Protein 9J4P (pdb70)

B-factor: mean 42.23, std 17.29, range [16.0, 286.44]

Sequence (682 aa):
MNNQKVVAVLLQECKQVLDQLLLEAPDVSEEDKSEDQRCRALLPSELRTLIQEAKEMKWPFVPEKKDVIGAGLQQLLASLRASILARDCAAAAAIVFLVDRFLYGLDVSGKLLQVAKGLHKLQPATPIAPQVVIRQARISVNSGKLLKAEYILSSLISNGTWLYRNESDKVLVQSVCIQIRGQILQKLGMWYEAAELIWASIVGYLALPQPDKKGLSTSLGILADIFVSMSKNDYEKFKNNPQINLSLLKEFDHHLLSAAEACKLAAAFSAYTPLFVLTAVNIRGTCLLSYSSSNDCPPELKNLHLCEAKEAFEIGLLTKRDDEPVTGKQELHSFVKAAFGLTTVHRRLHGETGTVHAASQLCKEAMGKLYNFSTSSRSQDREALSQEVMSVIAQVKEHLQVQSFSNVDDRSYVPESFECRLDKLILQTSQEILEARTLQPDDLEKLLAGVRHDWLLQRLENTGVLKSNQLQQAHSALLLKYSKKSELWTAQETVVYLGDYLKNAFWVHYLHQEETLGRYVGKEYKERKGLRHHFTDVERQMTAQHYVTEFNKRLYEQKIPTQIFYVPSTILLILEDRTIKGCISVEPYILVKNEYKATEYGLAYGHFSYEFSNHRDVVVDLQGWVTGNGKGLIYLTDPQIHSVDQKDVTTNFGKRGIFYFFNNQHASCNEICHRLSLTRPS

Nearest PDB structures (foldseek):
  2w7u-assembly1_A  TM=5.064E-01  e=2.194E+00  Staphylococcus aureus
  4mvn-assembly1_A  TM=4.458E-01  e=2.066E+00  Staphylococcus aureus subsp. aureus NCTC 8325
  2as9-assembly1_A  TM=5.067E-01  e=5.740E+00  Staphylococcus aureus
  4yko-assembly2_B  TM=2.766E-01  e=5.405E+00  Homo sapiens
  2o62-assembly2_B  TM=2.552E-01  e=4.793E+00  Nostoc punctiforme PCC 73102

Radius of gyration: 27.15 Å; Cα contacts (8 Å, |Δi|>4): 1067; chains: 2; bounding box: 68×75×74 Å

Solvent-accessible surface area: 32303 Å² total; per-residue (Å²): 171,64,72,137,92,0,38,66,62,0,77,86,3,11,99,24,1,82,74,12,42,142,114,57,77,90,129,41,32,127,108,29,106,63,86,21,115,137,22,107,67,89,5,60,101,73,7,121,55,17,20,89,47,4,77,84,34,118,24,3,31,17,55,97,185,94,119,28,10,27,87,4,0,78,70,1,8,46,2,0,113,8,4,0,42,23,40,53,2,36,11,0,14,4,1,2,3,6,0,0,71,61,0,76,68,38,128,4,5,35,59,0,11,83,0,10,124,5,0,59,116,25,66,82,81,2,32,49,2,0,4,6,21,1,10,62,0,61,50,6,10,97,32,14,76,6,8,101,0,17,113,26,0,69,52,27,58,89,144,72,102,31,124,25,176,80,142,20,26,68,51,27,1,70,6,13,0,34,8,2,75,0,56,0,16,41,117,7,10,31,64,28,98,0,0,62,30,0,26,43,0,0,61,13,2,37,73,15,117,154,28,38,77,100,5,0,9,58,0,0,18,20,0,0,52,0,0,65,48,7,48,119,126,36,4,81,127,0,44,102,26,124,150,6,57,0,17,2,0,90,125,51,108,18,23,18,18,0,0,2,29,0,1,46,10,4,0,0,9,14,9,105,64,27,54,106,0,0,52,8,0,7,46,10,0,33,4,3,16,38,10,2,9,24,134,58,10,44,118,133,66,59,94,96,19,1,59,52,0,60,65,0,3,21,3,0,0,36,1,36,187,77,127,72,119,12,118,30,29,74,26,0,5,10,0,0,46,0,2,19,6,0,3,7,0,21,48,48,43,113,30,67,47,61,72,3,85,41,0,18,84,28,1,39,97,2,0,11,13,0,28,68,2,24,76,21,108,126,81,112,27,79,109,38,19,5,111,88,0,16,54,7,5,15,85,1,26,134,65,11,139,21,148,90,62,106,24,132,41,147,146,11,76,0,12,91,77,3,56,75,50,65,123,115,1,57,136,128,73,94,109,81,50,116,114,15,68,13,2,81,79,81,15,19,99,85,4,15,23,15,9,113,16,86,72,2,6,133,47,5,75,80,1,46,75,9,179,86,16,118,24,98,90,7,23,24,2,1,3,1,109,14,34,61,161,56,81,55,0,52,2,38,24,0,2,0,22,0,0,75,113,54,240,148,19,3,45,4,5,9,2,41,7,136,112,28,109,27,134,11,21,0,119,26,23,108,75,217,127,22,8,63,58,13,1,3,65,4,19,55,26,38,4,0,51,45,7,6,48,31,0,15,37,67,0,34,99,66,105,2,63,7,32,3,72,23,58,13,8,27,0,0,1,2,12,116,59,84,38,2,81,0,1,0,17,1,92,32,95,91,184,184,89,106,106,16,132,25,63,40,0,2,44,0,0,0,0,4,0,22,44,86,16,113,97,105,16,0,0,16,15,108,105,38,16,128,72,42,62,72,71,11,24,4,36,10,76,54,28,27,10,17,4,55,74,133,149,42,78,44,115,48,135,9,143,213,7,16,134,122,2,12,72,99,80,5,64,90,27,20,99,0,0,119,77,0,89,12,97,92,51,149

GO terms:
  GO:0032391 photoreceptor connecting cilium (C, IDA)
  GO:0002753 cytoplasmic pattern recognition receptor signaling pathway (P, IMP)
  GO:0045087 innate immune response (P, IMP)
  GO:0009617 response to bacterium (P, IEP)

Structure (mmCIF, N/CA/C/O backbone):
data_9J4P
#
_entry.id   9J4P
#
_cell.length_a   93.383
_cell.length_b   93.383
_cell.length_c   172.270
_cell.angle_alpha   90.000
_cell.angle_beta   90.000
_cell.angle_gamma   120.000
#
_symmetry.space_group_name_H-M   'P 32 2 1'
#
loop_
_entity.id
_entity.type
_entity.pdbx_description
1 polymer 'Alpha-protein kinase 1'
2 polymer 'Alpha-protein kinase 1'
3 non-polymer '[[(2R,3S,4R,5R)-5-(6-aminopurin-9-yl)-3,4-bis(oxidanyl)oxolan-2-yl]methoxy-oxidanyl-phosphoryl] [(2S,3S,4S,5S,6R)-6-[(1R)-1,2-bis(oxidanyl)ethyl]-3,4,5-tris(oxidanyl)oxan-2-yl] hydrogen phosphate'
4 non-polymer 'ZINC ION'
5 water water
#
loop_
_atom_site.group_PDB
_atom_site.id
_atom_site.type_symbol
_atom_site.label_atom_id
_atom_site.label_alt_id
_atom_site.label_comp_id
_atom_site.label_asym_id
_atom_site.label_entity_id
_atom_site.label_seq_id
_atom_site.pdbx_PDB_ins_code
_atom_site.Cartn_x
_atom_site.Cartn_y
_atom_site.Cartn_z
_atom_site.occupancy
_atom_site.B_iso_or_equiv
_atom_site.auth_seq_id
_atom_site.auth_comp_id
_atom_site.auth_asym_id
_atom_site.auth_atom_id
_atom_site.pdbx_PDB_model_num
ATOM 1 N N . MET A 1 1 ? 28.55282 54.55131 67.73277 1.000 64.00866 1 MET B N 1
ATOM 2 C CA . MET A 1 1 ? 27.31549 53.84484 67.97664 1.000 69.03718 1 MET B CA 1
ATOM 3 C C . MET A 1 1 ? 26.42407 53.81170 66.72053 1.000 66.20096 1 MET B C 1
ATOM 4 O O . MET A 1 1 ? 26.31611 52.77699 66.06147 1.000 68.14838 1 MET B O 1
ATOM 9 N N . ASN A 1 2 ? 25.80795 54.94850 66.37511 1.000 57.36594 2 ASN B N 1
ATOM 10 C CA . ASN A 1 2 ? 24.78306 55.00084 65.33944 1.000 50.30587 2 ASN B CA 1
ATOM 11 C C . ASN A 1 2 ? 25.32067 55.60334 64.04723 1.000 46.99629 2 ASN B C 1
ATOM 12 O O . ASN A 1 2 ? 26.10946 56.54868 64.06791 1.000 47.20411 2 ASN B O 1
ATOM 17 N N . ASN A 1 3 ? 24.85630 55.05057 62.92609 1.000 48.85505 3 ASN B N 1
ATOM 18 C CA . ASN A 1 3 ? 25.29919 55.47867 61.60089 1.000 43.46450 3 ASN B CA 1
ATOM 19 C C . ASN A 1 3 ? 25.07879 56.97419 61.40918 1.000 46.62649 3 ASN B C 1
ATOM 20 O O . ASN A 1 3 ? 26.00885 57.70175 61.04455 1.000 45.04887 3 ASN B O 1
ATOM 25 N N . GLN A 1 4 ? 23.85866 57.45643 61.68769 1.000 47.18134 4 GLN B N 1
ATOM 26 C CA . GLN A 1 4 ? 23.49751 58.83703 61.36892 1.000 43.07218 4 GLN B CA 1
ATOM 27 C C . GLN A 1 4 ? 24.26804 59.84591 62.22701 1.000 41.48497 4 GLN B C 1
ATOM 28 O O . GLN A 1 4 ? 24.64131 60.91592 61.72728 1.000 41.89783 4 GLN B O 1
ATOM 34 N N . LYS A 1 5 ? 24.53071 59.52475 63.50186 1.000 39.72520 5 LYS B N 1
ATOM 35 C CA . LYS A 1 5 ? 25.35606 60.39063 64.33898 1.000 37.60813 5 LYS B CA 1
ATOM 36 C C . LYS A 1 5 ? 26.76113 60.53895 63.76701 1.000 36.74696 5 LYS B C 1
ATOM 37 O O . LYS A 1 5 ? 27.27665 61.65590 63.62879 1.000 33.41244 5 LYS B O 1
ATOM 43 N N . VAL A 1 6 ? 27.41074 59.41406 63.46138 1.000 34.09690 6 VAL B N 1
ATOM 44 C CA . VAL A 1 6 ? 28.79690 59.46900 63.00457 1.000 33.62682 6 VAL B CA 1
ATOM 45 C C . VAL A 1 6 ? 28.89634 60.32622 61.75439 1.000 32.86838 6 VAL B C 1
ATOM 46 O O . VAL A 1 6 ? 29.79653 61.16535 61.62480 1.000 30.61656 6 VAL B O 1
ATOM 50 N N . VAL A 1 7 ? 27.94736 60.15598 60.83371 1.000 29.94488 7 VAL B N 1
ATOM 51 C CA . VAL A 1 7 ? 27.90539 60.99064 59.63604 1.000 33.23648 7 VAL B CA 1
ATOM 52 C C . VAL A 1 7 ? 27.84196 62.46858 60.00880 1.000 33.55053 7 VAL B C 1
ATOM 53 O O . VAL A 1 7 ? 28.63320 63.27925 59.51278 1.000 35.26540 7 VAL B O 1
ATOM 57 N N . ALA A 1 8 ? 26.89879 62.84831 60.87980 1.000 32.40343 8 ALA B N 1
ATOM 58 C CA . ALA A 1 8 ? 26.74869 64.26360 61.20282 1.000 32.04551 8 ALA B CA 1
ATOM 59 C C . ALA A 1 8 ? 28.03653 64.82563 61.79821 1.000 31.46179 8 ALA B C 1
ATOM 60 O O . ALA A 1 8 ? 28.46448 65.92784 61.43697 1.000 31.81581 8 ALA B O 1
ATOM 62 N N . VAL A 1 9 ? 28.71183 64.05677 62.65682 1.000 31.50581 9 VAL B N 1
ATOM 63 C CA . VAL A 1 9 ? 29.93475 64.57552 63.26033 1.000 32.09506 9 VAL B CA 1
ATOM 64 C C . VAL A 1 9 ? 31.08651 64.54328 62.25983 1.000 31.26977 9 VAL B C 1
ATOM 65 O O . VAL A 1 9 ? 31.92488 65.45062 62.24357 1.000 34.23328 9 VAL B O 1
ATOM 69 N N . LEU A 1 10 ? 31.13525 63.54510 61.37788 1.000 32.76800 10 LEU B N 1
ATOM 70 C CA . LEU A 1 10 ? 32.21035 63.56757 60.38723 1.000 29.41173 10 LEU B CA 1
ATOM 71 C C . LEU A 1 10 ? 32.02476 64.69622 59.37876 1.000 35.38272 10 LEU B C 1
ATOM 72 O O . LEU A 1 10 ? 33.01834 65.22008 58.86277 1.000 32.58132 10 LEU B O 1
ATOM 77 N N . LEU A 1 11 ? 30.77555 65.08736 59.08048 1.000 33.11056 11 LEU B N 1
ATOM 78 C CA . LEU A 1 11 ? 30.55661 66.15301 58.10438 1.000 33.40832 11 LEU B CA 1
ATOM 79 C C . LEU A 1 11 ? 31.01166 67.50029 58.63989 1.000 39.71045 11 LEU B C 1
ATOM 80 O O . LEU A 1 11 ? 31.48019 68.34147 57.86398 1.000 42.43781 11 LEU B O 1
ATOM 85 N N . GLN A 1 12 ? 30.85345 67.74182 59.94772 1.000 37.72268 12 GLN B N 1
ATOM 86 C CA . GLN A 1 12 ? 31.31343 69.00479 60.50840 1.000 41.01125 12 GLN B CA 1
ATOM 87 C C . GLN A 1 12 ? 32.82692 69.07366 60.52354 1.000 46.71324 12 GLN B C 1
ATOM 88 O O . GLN A 1 12 ? 33.40693 70.11656 60.19365 1.000 53.68345 12 GLN B O 1
ATOM 94 N N . GLU A 1 13 ? 33.46405 67.98177 60.95828 1.000 38.30897 13 GLU B N 1
ATOM 95 C CA . GLU A 1 13 ? 34.90714 67.81679 60.85833 1.000 38.65022 13 GLU B CA 1
ATOM 96 C C . GLU A 1 13 ? 35.42799 68.35991 59.54253 1.000 37.52085 13 GLU B C 1
ATOM 97 O O . GLU A 1 13 ? 36.34651 69.18559 59.51000 1.000 37.03856 13 GLU B O 1
ATOM 103 N N . CYS A 1 14 ? 34.80110 67.91938 58.45075 1.000 34.88499 14 CYS B N 1
ATOM 104 C CA . CYS A 1 14 ? 35.17602 68.38626 57.12722 1.000 39.51597 14 CYS B CA 1
ATOM 105 C C . CYS A 1 14 ? 34.90351 69.87326 56.97628 1.000 42.80119 14 CYS B C 1
ATOM 106 O O . CYS A 1 14 ? 35.79441 70.64174 56.59270 1.000 40.82875 14 CYS B O 1
ATOM 109 N N . LYS A 1 15 ? 33.68421 70.30089 57.29686 1.000 41.48188 15 LYS B N 1
ATOM 110 C CA . LYS A 1 15 ? 33.30471 71.67937 57.04441 1.000 43.51794 15 LYS B CA 1
ATOM 111 C C . LYS A 1 15 ? 34.14697 72.64673 57.85215 1.000 48.68354 15 LYS B C 1
ATOM 112 O O . LYS A 1 15 ? 34.29529 73.81322 57.47089 1.000 77.02051 15 LYS B O 1
ATOM 118 N N . GLN A 1 16 ? 34.68803 72.19114 58.97186 1.000 41.14322 16 GLN B N 1
ATOM 119 C CA . GLN A 1 16 ? 35.49672 73.08081 59.77607 1.000 46.76426 16 GLN B CA 1
ATOM 120 C C . GLN A 1 16 ? 36.95279 73.07347 59.30208 1.000 48.46778 16 GLN B C 1
ATOM 121 O O . GLN A 1 16 ? 37.60300 74.12499 59.27029 1.000 46.84232 16 GLN B O 1
ATOM 127 N N . VAL A 1 17 ? 37.47539 71.90749 58.91566 1.000 45.89534 17 VAL B N 1
ATOM 128 C CA . VAL A 1 17 ? 38.79450 71.84328 58.30017 1.000 44.41479 17 VAL B CA 1
ATOM 129 C C . VAL A 1 17 ? 38.79543 72.60187 56.96621 1.000 46.40610 17 VAL B C 1
ATOM 130 O O . VAL A 1 17 ? 39.83457 73.11062 56.53485 1.000 42.88952 17 VAL B O 1
ATOM 134 N N . LEU A 1 18 ? 37.63641 72.71503 56.31432 1.000 38.36885 18 LEU B N 1
ATOM 135 C CA . LEU A 1 18 ? 37.49713 73.59983 55.16295 1.000 41.53115 18 LEU B CA 1
ATOM 136 C C . LEU A 1 18 ? 37.62699 75.06455 55.55325 1.000 49.57411 18 LEU B C 1
ATOM 137 O O . LEU A 1 18 ? 38.14532 75.87101 54.77225 1.000 46.52483 18 LEU B O 1
ATOM 142 N N . ASP A 1 19 ? 37.09041 75.44047 56.71586 1.000 48.43977 19 ASP B N 1
ATOM 143 C CA . ASP A 1 19 ? 37.16354 76.83158 57.13951 1.000 50.72622 19 ASP B CA 1
ATOM 144 C C . ASP A 1 19 ? 38.57960 77.18794 57.55626 1.000 53.82722 19 ASP B C 1
ATOM 145 O O . ASP A 1 19 ? 39.06349 78.28664 57.25887 1.000 58.86185 19 ASP B O 1
ATOM 150 N N . GLN A 1 20 ? 39.26297 76.26163 58.23080 1.000 49.01410 20 GLN B N 1
ATOM 151 C CA . GLN A 1 20 ? 40.63157 76.51565 58.66043 1.000 52.06803 20 GLN B CA 1
ATOM 152 C C . GLN A 1 20 ? 41.56339 76.72808 57.47765 1.000 53.89729 20 GLN B C 1
ATOM 153 O O . GLN A 1 20 ? 42.57397 77.41899 57.61129 1.000 52.23787 20 GLN B O 1
ATOM 159 N N . LEU A 1 21 ? 41.24230 76.13061 56.32722 1.000 49.01188 21 LEU B N 1
ATOM 160 C CA . LEU A 1 21 ? 42.01440 76.31320 55.10327 1.000 48.82213 21 LEU B CA 1
ATOM 161 C C . LEU A 1 21 ? 41.91937 77.73736 54.57154 1.000 52.13061 21 LEU B C 1
ATOM 162 O O . LEU A 1 21 ? 42.83737 78.21223 53.89361 1.000 54.98790 21 LEU B O 1
ATOM 167 N N . LEU A 1 22 ? 40.81043 78.41708 54.83471 1.000 55.82249 22 LEU B N 1
ATOM 168 C CA . LEU A 1 22 ? 40.57522 79.75418 54.30562 1.000 57.09681 22 LEU B CA 1
ATOM 169 C C . LEU A 1 22 ? 40.86997 80.78427 55.37575 1.000 57.90597 22 LEU B C 1
ATOM 170 O O . LEU A 1 22 ? 41.85715 81.51719 55.28195 1.000 57.63740 22 LEU B O 1
ATOM 175 N N . LEU A 1 23 ? 39.99402 80.84054 56.38375 1.000 66.24736 23 LEU B N 1
ATOM 176 C CA . LEU A 1 23 ? 40.21457 81.66979 57.56416 1.000 68.36007 23 LEU B CA 1
ATOM 177 C C . LEU A 1 23 ? 41.69704 81.71278 57.92114 1.000 69.86888 23 LEU B C 1
ATOM 178 O O . LEU A 1 23 ? 42.29865 82.79151 57.99535 1.000 80.89812 23 LEU B O 1
ATOM 183 N N . GLU A 1 24 ? 42.31456 80.53398 58.03766 1.000 65.64352 24 GLU B N 1
ATOM 184 C CA . GLU A 1 24 ? 43.71099 80.36060 58.42304 1.000 67.43716 24 GLU B CA 1
ATOM 185 C C . GLU A 1 24 ? 44.15393 81.37814 59.45911 1.000 76.30012 24 GLU B C 1
ATOM 186 O O . GLU A 1 24 ? 43.40070 81.69009 60.38879 1.000 80.62765 24 GLU B O 1
ATOM 192 N N . ALA A 1 25 ? 45.34349 81.93404 59.27073 1.000 68.56595 25 ALA B N 1
ATOM 193 C CA . ALA A 1 25 ? 45.99550 82.65873 60.34854 1.000 74.48207 25 ALA B CA 1
ATOM 194 C C . ALA A 1 25 ? 45.88180 81.81771 61.61474 1.000 74.90427 25 ALA B C 1
ATOM 195 O O . ALA A 1 25 ? 45.12406 82.18379 62.52284 1.000 91.60688 25 ALA B O 1
ATOM 197 N N . PRO A 1 26 ? 46.58055 80.65328 61.68608 1.000 69.46544 26 PRO B N 1
ATOM 198 C CA . PRO A 1 26 ? 46.50311 79.78541 62.87270 1.000 70.43092 26 PRO B CA 1
ATOM 199 C C . PRO A 1 26 ? 46.47203 80.51699 64.20449 1.000 74.51289 26 PRO B C 1
ATOM 200 O O . PRO A 1 26 ? 47.41917 80.45388 64.99113 1.000 89.65597 26 PRO B O 1
ATOM 204 N N . ASP A 1 27 ? 45.38045 81.22744 64.45458 1.000 74.27845 27 ASP B N 1
ATOM 205 C CA . ASP A 1 27 ? 45.09494 81.79224 65.76761 1.000 79.64605 27 ASP B CA 1
ATOM 206 C C . ASP A 1 27 ? 44.22004 80.76094 66.46315 1.000 75.69104 27 ASP B C 1
ATOM 207 O O . ASP A 1 27 ? 42.98950 80.79971 66.38368 1.000 72.48454 27 ASP B O 1
ATOM 212 N N . VAL A 1 28 ? 44.87424 79.79757 67.10901 1.000 72.34264 28 VAL B N 1
ATOM 213 C CA . VAL A 1 28 ? 44.21247 78.81890 67.96167 1.000 70.40457 28 VAL B CA 1
ATOM 214 C C . VAL A 1 28 ? 43.63576 79.52665 69.18008 1.000 73.42177 28 VAL B C 1
ATOM 215 O O . VAL A 1 28 ? 43.13901 80.65471 69.08372 1.000 80.08915 28 VAL B O 1
ATOM 219 N N . SER A 1 29 ? 43.69519 78.87337 70.33314 1.000 77.36918 29 SER B N 1
ATOM 220 C CA . SER A 1 29 ? 43.29015 79.49362 71.58275 1.000 75.78875 29 SER B CA 1
ATOM 221 C C . SER A 1 29 ? 43.76825 78.58102 72.69353 1.000 76.15607 29 SER B C 1
ATOM 222 O O . SER A 1 29 ? 44.11112 77.41943 72.44681 1.000 74.85567 29 SER B O 1
ATOM 225 N N . GLU A 1 30 ? 43.83487 79.12126 73.91147 1.000 78.76400 30 GLU B N 1
ATOM 226 C CA . GLU A 1 30 ? 44.22739 78.25097 75.01197 1.000 80.77146 30 GLU B CA 1
ATOM 227 C C . GLU A 1 30 ? 43.14619 77.21065 75.27790 1.000 76.22261 30 GLU B C 1
ATOM 228 O O . GLU A 1 30 ? 43.46043 76.08214 75.68409 1.000 76.28297 30 GLU B O 1
ATOM 234 N N . GLU A 1 31 ? 41.87262 77.55689 75.01440 1.000 75.00032 31 GLU B N 1
ATOM 235 C CA . GLU A 1 31 ? 40.78998 76.58717 75.17625 1.000 79.03093 31 GLU B CA 1
ATOM 236 C C . GLU A 1 31 ? 40.86826 75.48674 74.12502 1.000 79.08649 31 GLU B C 1
ATOM 237 O O . GLU A 1 31 ? 40.43443 74.35619 74.37763 1.000 90.95732 31 GLU B O 1
ATOM 243 N N . ASP A 1 32 ? 41.41274 75.80047 72.94665 1.000 73.27721 32 ASP B N 1
ATOM 244 C CA . ASP A 1 32 ? 41.58799 74.79019 71.91126 1.000 72.57378 32 ASP B CA 1
ATOM 245 C C . ASP A 1 32 ? 42.67359 73.78750 72.29252 1.000 71.49570 32 ASP B C 1
ATOM 246 O O . ASP A 1 32 ? 42.45776 72.57051 72.23032 1.000 72.97213 32 ASP B O 1
ATOM 251 N N . LYS A 1 33 ? 43.85735 74.27596 72.67655 1.000 70.21498 33 LYS B N 1
ATOM 252 C CA . LYS A 1 33 ? 44.93217 73.35731 73.03482 1.000 68.10499 33 LYS B CA 1
ATOM 253 C C . LYS A 1 33 ? 44.62258 72.59866 74.32107 1.000 71.04316 33 LYS B C 1
ATOM 254 O O . LYS A 1 33 ? 45.14299 71.49289 74.52054 1.000 70.11648 33 LYS B O 1
ATOM 260 N N . SER A 1 34 ? 43.79623 73.17205 75.19993 1.000 71.38368 34 SER B N 1
ATOM 261 C CA . SER A 1 34 ? 43.33799 72.43401 76.37067 1.000 74.83661 34 SER B CA 1
ATOM 262 C C . SER A 1 34 ? 42.39047 71.32263 75.95296 1.000 78.32722 34 SER B C 1
ATOM 263 O O . SER A 1 34 ? 42.63195 70.14451 76.24196 1.000 72.63935 34 SER B O 1
ATOM 266 N N . GLU A 1 35 ? 41.32527 71.68179 75.22852 1.000 74.86549 35 GLU B N 1
ATOM 267 C CA . GLU A 1 35 ? 40.30970 70.70312 74.85345 1.000 73.94386 35 GLU B CA 1
ATOM 268 C C . GLU A 1 35 ? 40.87945 69.57417 74.00465 1.000 68.40976 35 GLU B C 1
ATOM 269 O O . GLU A 1 35 ? 40.33133 68.46374 74.01228 1.000 67.11624 35 GLU B O 1
ATOM 275 N N . ASP A 1 36 ? 41.96291 69.82489 73.26332 1.000 67.90362 36 ASP B N 1
ATOM 276 C CA . ASP A 1 36 ? 42.66324 68.71822 72.61936 1.000 65.73584 36 ASP B CA 1
ATOM 277 C C . ASP A 1 36 ? 43.27304 67.79870 73.66625 1.000 69.22002 36 ASP B C 1
ATOM 278 O O . ASP A 1 36 ? 43.00206 66.59329 73.68395 1.000 69.31263 36 ASP B O 1
ATOM 283 N N . GLN A 1 37 ? 44.10574 68.35967 74.55163 1.000 85.85751 37 GLN B N 1
ATOM 284 C CA . GLN A 1 37 ? 44.61653 67.59127 75.68564 1.000 74.48158 37 GLN B CA 1
ATOM 285 C C . GLN A 1 37 ? 43.47417 66.93408 76.46123 1.000 70.02215 37 GLN B C 1
ATOM 286 O O . GLN A 1 37 ? 43.56789 65.77399 76.87099 1.000 67.32381 37 GLN B O 1
ATOM 292 N N . ARG A 1 38 ? 42.37660 67.65961 76.64778 1.000 68.74851 38 ARG B N 1
ATOM 293 C CA . ARG A 1 38 ? 41.14827 67.14091 77.24777 1.000 70.39619 38 ARG B CA 1
ATOM 294 C C . ARG A 1 38 ? 40.75718 65.82682 76.57191 1.000 69.42273 38 ARG B C 1
ATOM 295 O O . ARG A 1 38 ? 40.76664 64.77129 77.21726 1.000 69.91290 38 ARG B O 1
ATOM 303 N N . CYS A 1 39 ? 40.46713 65.85729 75.26753 1.000 65.98022 39 CYS B N 1
ATOM 304 C CA . CYS A 1 39 ? 39.85842 64.69477 74.63319 1.000 61.40562 39 CYS B CA 1
ATOM 305 C C . CYS A 1 39 ? 40.86308 63.56452 74.39265 1.000 64.74625 39 CYS B C 1
ATOM 306 O O . CYS A 1 39 ? 40.47329 62.38973 74.33490 1.000 75.44063 39 CYS B O 1
ATOM 309 N N . ARG A 1 40 ? 42.15278 63.87870 74.23929 1.000 66.63520 40 ARG B N 1
ATOM 310 C CA . ARG A 1 40 ? 43.08579 62.79153 73.95652 1.000 66.51582 40 ARG B CA 1
ATOM 311 C C . ARG A 1 40 ? 43.37600 61.97299 75.20247 1.000 69.73614 40 ARG B C 1
ATOM 312 O O . ARG A 1 40 ? 43.65371 60.77265 75.09563 1.000 68.66172 40 ARG B O 1
ATOM 320 N N . ALA A 1 41 ? 43.30358 62.59200 76.38617 1.000 66.60773 41 ALA B N 1
ATOM 321 C CA . ALA A 1 41 ? 43.65098 61.86535 77.60300 1.000 65.76397 41 ALA B CA 1
ATOM 322 C C . ALA A 1 41 ? 42.50596 60.96529 78.06311 1.000 67.49082 41 ALA B C 1
ATOM 323 O O . ALA A 1 41 ? 42.75207 59.91159 78.66456 1.000 71.42422 41 ALA B O 1
ATOM 325 N N . LEU A 1 42 ? 41.25075 61.34820 77.77547 1.000 66.48802 42 LEU B N 1
ATOM 326 C CA . LEU A 1 42 ? 40.11351 60.44932 77.99135 1.000 62.60670 42 LEU B CA 1
ATOM 327 C C . LEU A 1 42 ? 40.25944 59.13175 77.23905 1.000 68.93926 42 LEU B C 1
ATOM 328 O O . LEU A 1 42 ? 39.63089 58.13644 77.62121 1.000 80.27443 42 LEU B O 1
ATOM 333 N N . LEU A 1 43 ? 41.04902 59.11256 76.16900 1.000 67.12035 43 LEU B N 1
ATOM 334 C CA . LEU A 1 43 ? 41.23923 57.89681 75.39318 1.000 68.74165 43 LEU B CA 1
ATOM 335 C C . LEU A 1 43 ? 41.88919 56.82468 76.25464 1.000 72.25316 43 LEU B C 1
ATOM 336 O O . LEU A 1 43 ? 42.93647 57.08177 76.87753 1.000 75.28143 43 LEU B O 1
ATOM 341 N N . PRO A 1 44 ? 41.30847 55.62819 76.33871 1.000 71.11224 44 PRO B N 1
ATOM 342 C CA . PRO A 1 44 ? 41.86298 54.58241 77.20294 1.000 77.31386 44 PRO B CA 1
ATOM 343 C C . PRO A 1 44 ? 43.30345 54.25784 76.83423 1.000 75.41768 44 PRO B C 1
ATOM 344 O O . PRO A 1 44 ? 43.60464 53.93709 75.68032 1.000 71.40833 44 PRO B O 1
ATOM 348 N N . SER A 1 45 ? 44.19677 54.36798 77.82938 1.000 86.34477 45 SER B N 1
ATOM 349 C CA . SER A 1 45 ? 45.60851 54.04021 77.65518 1.000 79.86249 45 SER B CA 1
ATOM 350 C C . SER A 1 45 ? 45.72670 52.66425 77.01500 1.000 77.81414 45 SER B C 1
ATOM 351 O O . SER A 1 45 ? 45.84484 51.64798 77.70829 1.000 79.12076 45 SER B O 1
ATOM 354 N N . GLU A 1 46 ? 45.70651 52.65677 75.68065 1.000 75.01124 46 GLU B N 1
ATOM 355 C CA . GLU A 1 46 ? 45.45983 51.49759 74.83243 1.000 71.37990 46 GLU B CA 1
ATOM 356 C C . GLU A 1 46 ? 45.20249 52.03209 73.42868 1.000 74.59965 46 GLU B C 1
ATOM 357 O O . GLU A 1 46 ? 45.96804 51.76264 72.49634 1.000 74.03797 46 GLU B O 1
ATOM 363 N N . LEU A 1 47 ? 44.12764 52.81676 73.28182 1.000 77.32361 47 LEU B N 1
ATOM 364 C CA . LEU A 1 47 ? 43.90791 53.57374 72.05353 1.000 67.88479 47 LEU B CA 1
ATOM 365 C C . LEU A 1 47 ? 44.99860 54.61391 71.85590 1.000 68.04306 47 LEU B C 1
ATOM 366 O O . LEU A 1 47 ? 45.32412 54.96450 70.71754 1.000 92.02828 47 LEU B O 1
ATOM 371 N N . ARG A 1 48 ? 45.57384 55.10603 72.95319 1.000 73.50316 48 ARG B N 1
ATOM 372 C CA . ARG A 1 48 ? 46.59954 56.13565 72.86585 1.000 74.50351 48 ARG B CA 1
ATOM 373 C C . ARG A 1 48 ? 47.89023 55.58734 72.26395 1.000 67.28596 48 ARG B C 1
ATOM 374 O O . ARG A 1 48 ? 48.53325 56.26123 71.44942 1.000 64.32730 48 ARG B O 1
ATOM 382 N N . THR A 1 49 ? 48.28377 54.36597 72.63942 1.000 66.12626 49 THR B N 1
ATOM 383 C CA . THR A 1 49 ? 49.44533 53.75218 72.00214 1.000 66.72552 49 THR B CA 1
ATOM 384 C C . THR A 1 49 ? 49.15876 53.45506 70.53891 1.000 61.51388 49 THR B C 1
ATOM 385 O O . THR A 1 49 ? 50.03592 53.60792 69.68064 1.000 61.24711 49 THR B O 1
ATOM 389 N N . LEU A 1 50 ? 47.93037 53.02331 70.23936 1.000 63.21869 50 LEU B N 1
ATOM 390 C CA . LEU A 1 50 ? 47.51612 52.82555 68.85348 1.000 56.42369 50 LEU B CA 1
ATOM 391 C C . LEU A 1 50 ? 47.66168 54.10367 68.03748 1.000 53.56345 50 LEU B C 1
ATOM 392 O O . LEU A 1 50 ? 48.20172 54.07752 66.92401 1.000 53.01321 50 LEU B O 1
ATOM 397 N N . ILE A 1 51 ? 47.19523 55.23616 68.57652 1.000 54.14288 51 ILE B N 1
ATOM 398 C CA . ILE A 1 51 ? 47.36684 56.51420 67.88272 1.000 53.37502 51 ILE B CA 1
ATOM 399 C C . ILE A 1 51 ? 48.84572 56.81524 67.67210 1.000 53.25031 51 ILE B C 1
ATOM 400 O O . ILE A 1 51 ? 49.24634 57.33531 66.62481 1.000 53.22243 51 ILE B O 1
ATOM 405 N N . GLN A 1 52 ? 49.68305 56.48258 68.65275 1.000 58.76756 52 GLN B N 1
ATOM 406 C CA . GLN A 1 52 ? 51.11334 56.73767 68.52092 1.000 56.57225 52 GLN B CA 1
ATOM 407 C C . GLN A 1 52 ? 51.73626 55.83456 67.46746 1.000 56.36987 52 GLN B C 1
ATOM 408 O O . GLN A 1 52 ? 52.52474 56.30113 66.63228 1.000 56.04731 52 GLN B O 1
ATOM 414 N N . GLU A 1 53 ? 51.40693 54.53882 67.50254 1.000 53.55731 53 GLU B N 1
ATOM 415 C CA . GLU A 1 53 ? 51.88899 53.62828 66.46890 1.000 53.90730 53 GLU B CA 1
ATOM 416 C C . GLU A 1 53 ? 51.47360 54.09491 65.07767 1.000 55.42970 53 GLU B C 1
ATOM 417 O O . GLU A 1 53 ? 52.26897 54.05285 64.12775 1.000 54.60972 53 GLU B O 1
ATOM 423 N N . ALA A 1 54 ? 50.22221 54.53728 64.93824 1.000 61.60779 54 ALA B N 1
ATOM 424 C CA . ALA A 1 54 ? 49.73953 54.99977 63.64368 1.000 50.26898 54 ALA B CA 1
ATOM 425 C C . ALA A 1 54 ? 50.38444 56.32279 63.26709 1.000 51.75862 54 ALA B C 1
ATOM 426 O O . ALA A 1 54 ? 50.74021 56.53558 62.09977 1.000 46.97114 54 ALA B O 1
ATOM 428 N N . LYS A 1 55 ? 50.53990 57.21921 64.24863 1.000 54.03746 55 LYS B N 1
ATOM 429 C CA . LYS A 1 55 ? 51.25196 58.48071 64.03578 1.000 58.83023 55 LYS B CA 1
ATOM 430 C C . LYS A 1 55 ? 52.62556 58.26328 63.40857 1.000 59.86846 55 LYS B C 1
ATOM 431 O O . LYS A 1 55 ? 53.02314 58.98830 62.48572 1.000 95.62602 55 LYS B O 1
ATOM 437 N N . GLU A 1 56 ? 53.36126 57.26538 63.89935 1.000 57.80437 56 GLU B N 1
ATOM 438 C CA . GLU A 1 56 ? 54.72299 56.99162 63.46933 1.000 57.55492 56 GLU B CA 1
ATOM 439 C C . GLU A 1 56 ? 54.79868 55.85798 62.45071 1.000 60.53665 56 GLU B C 1
ATOM 440 O O . GLU A 1 56 ? 55.87457 55.28203 62.25622 1.000 74.46771 56 GLU B O 1
ATOM 446 N N . MET A 1 57 ? 53.67387 55.50264 61.82363 1.000 55.89656 57 MET B N 1
ATOM 447 C CA . MET A 1 57 ? 53.68382 54.73613 60.57579 1.000 53.50182 57 MET B CA 1
ATOM 448 C C . MET A 1 57 ? 54.22023 53.31338 60.76323 1.000 52.15074 57 MET B C 1
ATOM 449 O O . MET A 1 57 ? 54.96389 52.80070 59.92955 1.000 51.10685 57 MET B O 1
ATOM 454 N N . LYS A 1 58 ? 53.79168 52.65337 61.84248 1.000 50.60299 58 LYS B N 1
ATOM 455 C CA . LYS A 1 58 ? 54.28203 51.31260 62.14962 1.000 51.03279 58 LYS B CA 1
ATOM 456 C C . LYS A 1 58 ? 53.80886 50.26849 61.13748 1.000 52.50563 58 LYS B C 1
ATOM 457 O O . LYS A 1 58 ? 54.47701 49.24292 60.95939 1.000 55.39833 58 LYS B O 1
ATOM 463 N N . TRP A 1 59 ? 52.68117 50.50359 60.46746 1.000 48.29732 59 TRP B N 1
ATOM 464 C CA . TRP A 1 59 ? 52.17765 49.58492 59.45327 1.000 43.65003 59 TRP B CA 1
ATOM 465 C C . TRP A 1 59 ? 51.35473 50.36531 58.43834 1.000 44.64174 59 TRP B C 1
ATOM 466 O O . TRP A 1 59 ? 50.88902 51.47545 58.71810 1.000 39.41149 59 TRP B O 1
ATOM 477 N N . PRO A 1 60 ? 51.16129 49.81197 57.23609 1.000 38.09116 60 PRO B N 1
ATOM 478 C CA . PRO A 1 60 ? 50.29849 50.49782 56.27075 1.000 35.16891 60 PRO B CA 1
ATOM 479 C C . PRO A 1 60 ? 48.82565 50.14648 56.44786 1.000 36.75216 60 PRO B C 1
ATOM 480 O O . PRO A 1 60 ? 47.97025 50.87833 55.92483 1.000 32.78414 60 PRO B O 1
ATOM 484 N N . PHE A 1 61 ? 48.51786 49.07316 57.19225 1.000 33.62869 61 PHE B N 1
ATOM 485 C CA . PHE A 1 61 ? 47.16929 48.67959 57.56220 1.000 33.73807 61 PHE B CA 1
ATOM 486 C C . PHE A 1 61 ? 47.13044 48.44600 59.07597 1.000 33.23744 61 PHE B C 1
ATOM 487 O O . PHE A 1 61 ? 48.07391 47.88623 59.65299 1.000 36.76627 61 PHE B O 1
ATOM 495 N N . VAL A 1 62 ? 46.05424 48.88889 59.72627 1.000 37.19320 62 VAL B N 1
ATOM 496 C CA . VAL A 1 62 ? 45.91911 48.65710 61.16252 1.000 39.00516 62 VAL B CA 1
ATOM 497 C C . VAL A 1 62 ? 45.84937 47.15533 61.38874 1.000 39.41186 62 VAL B C 1
ATOM 498 O O . VAL A 1 62 ? 45.10010 46.47149 60.68340 1.000 36.11582 62 VAL B O 1
ATOM 502 N N . PRO A 1 63 ? 46.61408 46.59584 62.32687 1.000 44.09387 63 PRO B N 1
ATOM 503 C CA . PRO A 1 63 ? 46.55110 45.14655 62.54204 1.000 45.28501 63 PRO B CA 1
ATOM 504 C C . PRO A 1 63 ? 45.18483 44.73935 63.06492 1.000 50.95835 63 PRO B C 1
ATOM 505 O O . PRO A 1 63 ? 44.45813 45.53581 63.66695 1.000 49.71194 63 PRO B O 1
ATOM 509 N N . GLU A 1 64 ? 44.81743 43.48896 62.80264 1.000 52.20653 64 GLU B N 1
ATOM 510 C CA . GLU A 1 64 ? 43.51809 43.05830 63.29414 1.000 58.74051 64 GLU B CA 1
ATOM 511 C C . GLU A 1 64 ? 43.61638 42.51558 64.72160 1.000 64.23117 64 GLU B C 1
ATOM 512 O O . GLU A 1 64 ? 42.88438 42.98032 65.60574 1.000 63.82884 64 GLU B O 1
ATOM 518 N N . LYS A 1 65 ? 44.55028 41.58161 64.95566 1.000 64.32619 65 LYS B N 1
ATOM 519 C CA . LYS A 1 65 ? 44.82222 40.92694 66.25565 1.000 63.12193 65 LYS B CA 1
ATOM 520 C C . LYS A 1 65 ? 43.63682 40.91380 67.23801 1.000 63.76012 65 LYS B C 1
ATOM 521 O O . LYS A 1 65 ? 43.76579 41.28804 68.41330 1.000 64.03725 65 LYS B O 1
ATOM 527 N N . LYS A 1 81 ? 37.74571 45.91898 65.35194 1.000 45.44250 81 LYS B N 1
ATOM 528 C CA . LYS A 1 81 ? 38.16699 45.73148 66.72511 1.000 45.42507 81 LYS B CA 1
ATOM 529 C C . LYS A 1 81 ? 37.05917 46.17258 67.66838 1.000 57.33885 81 LYS B C 1
ATOM 530 O O . LYS A 1 81 ? 36.26015 47.06389 67.34724 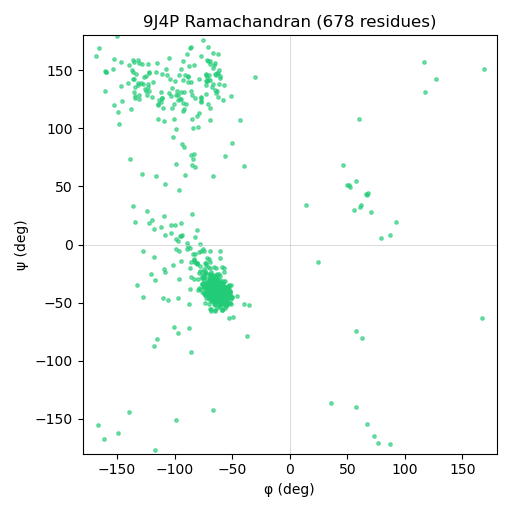1.000 62.46126 81 LYS B O 1
ATOM 536 N N . ASP A 1 82 ? 36.99015 45.51271 68.82911 1.000 60.90665 82 ASP B N 1
ATOM 537 C CA . ASP A 1 82 ? 36.10950 45.97734 69.89491 1.000 54.81700 82 ASP B CA 1
ATOM 538 C C . ASP A 1 82 ? 36.67234 47.22667 70.54666 1.000 53.16250 82 ASP B C 1
ATOM 539 O O . ASP A 1 82 ? 35.92425 48.00944 71.14420 1.000 53.82173 82 ASP B O 1
ATOM 544 N N . VAL A 1 83 ? 37.99004 47.41601 70.45503 1.000 52.80401 83 VAL B N 1
ATOM 545 C CA . VAL A 1 83 ? 38.60138 48.64137 70.95850 1.000 52.40938 83 VAL B CA 1
ATOM 546 C C . VAL A 1 83 ? 37.99792 49.85632 70.26296 1.000 53.18182 83 VAL B C 1
ATOM 547 O O . VAL A 1 83 ? 37.54984 50.81453 70.91265 1.000 52.66040 83 VAL B O 1
ATOM 551 N N . ILE A 1 84 ? 37.97594 49.83075 68.92564 1.000 48.34286 84 ILE B N 1
ATOM 552 C CA . ILE A 1 84 ? 37.45500 50.96092 68.16433 1.000 45.96096 84 ILE B CA 1
ATOM 553 C C . ILE A 1 84 ? 35.96447 51.12526 68.41091 1.000 46.09397 84 ILE B C 1
ATOM 554 O O . ILE A 1 84 ? 35.48140 52.23625 68.65479 1.000 47.86080 84 ILE B O 1
ATOM 559 N N . GLY A 1 85 ? 35.20670 50.02844 68.34450 1.000 47.23207 85 GLY B N 1
ATOM 560 C CA . GLY A 1 85 ? 33.76422 50.13410 68.50092 1.000 43.36232 85 GLY B CA 1
ATOM 561 C C . GLY A 1 85 ? 33.36249 50.77503 69.81567 1.000 49.52489 85 GLY B C 1
ATOM 562 O O . GLY A 1 85 ? 32.43485 51.59147 69.86716 1.000 46.68053 85 GLY B O 1
ATOM 563 N N . ALA A 1 86 ? 34.05898 50.42110 70.89510 1.000 51.20261 86 ALA B N 1
ATOM 564 C CA . ALA A 1 86 ? 33.76127 51.01313 72.19500 1.000 48.59747 86 ALA B CA 1
ATOM 565 C C . ALA A 1 86 ? 34.13355 52.48999 72.21186 1.000 47.85165 86 ALA B C 1
ATOM 566 O O . ALA A 1 86 ? 33.28943 53.35872 72.46511 1.000 50.72194 86 ALA B O 1
ATOM 568 N N . GLY A 1 87 ? 35.39406 52.79711 71.92612 1.000 47.88831 87 GLY B N 1
ATOM 569 C CA . GLY A 1 87 ? 35.84586 54.17204 71.99287 1.000 49.70635 87 GLY B CA 1
ATOM 570 C C . GLY A 1 87 ? 35.59842 54.99269 70.74089 1.000 48.34589 87 GLY B C 1
ATOM 571 O O . GLY A 1 87 ? 36.32939 55.95711 70.49630 1.000 48.26975 87 GLY B O 1
ATOM 572 N N . LEU A 1 88 ? 34.58269 54.64422 69.94157 1.000 46.78610 88 LEU B N 1
ATOM 573 C CA . LEU A 1 88 ? 34.32270 55.42139 68.73433 1.000 45.13468 88 LEU B CA 1
ATOM 574 C C . LEU A 1 88 ? 33.87723 56.83589 69.06986 1.000 47.69476 88 LEU B C 1
ATOM 575 O O . LEU A 1 88 ? 34.36231 57.79501 68.46138 1.000 43.73530 88 LEU B O 1
ATOM 580 N N . GLN A 1 89 ? 32.95785 56.99014 70.02918 1.000 52.32623 89 GLN B N 1
ATOM 581 C CA . GLN A 1 89 ? 32.50557 58.33096 70.38123 1.000 48.99924 89 GLN B CA 1
ATOM 582 C C . GLN A 1 89 ? 33.66164 59.18672 70.87743 1.000 46.89808 89 GLN B C 1
ATOM 583 O O . GLN A 1 89 ? 33.80067 60.34918 70.47518 1.000 44.03397 89 GLN B O 1
ATOM 589 N N . GLN A 1 90 ? 34.50904 58.61782 71.74043 1.000 50.13504 90 GLN B N 1
ATOM 590 C CA . GLN A 1 90 ? 35.67246 59.33837 72.24335 1.000 48.37454 90 GLN B CA 1
ATOM 591 C C . GLN A 1 90 ? 36.64167 59.65097 71.10984 1.000 43.64153 90 GLN B C 1
ATOM 592 O O . GLN A 1 90 ? 37.10219 60.79104 70.96741 1.000 45.31189 90 GLN B O 1
ATOM 598 N N . LEU A 1 91 ? 36.95794 58.64492 70.29118 1.000 41.40272 91 LEU B N 1
ATOM 599 C CA . LEU A 1 91 ? 37.79899 58.86104 69.11917 1.000 39.26483 91 LEU B CA 1
ATOM 600 C C . LEU A 1 91 ? 37.30789 60.03151 68.27766 1.000 37.30159 91 LEU B C 1
ATOM 601 O O . LEU A 1 91 ? 38.10182 60.88464 67.86178 1.000 39.39677 91 LEU B O 1
ATOM 606 N N . LEU A 1 92 ? 35.99812 60.09895 68.03644 1.000 40.16320 92 LEU B N 1
ATOM 607 C CA . LEU A 1 92 ? 35.43458 61.16222 67.20726 1.000 40.30838 92 LEU B CA 1
ATOM 608 C C . LEU A 1 92 ? 35.52863 62.52457 67.87447 1.000 36.53020 92 LEU B C 1
ATOM 609 O O . LEU A 1 92 ? 35.66183 63.53508 67.17801 1.000 37.39153 92 LEU B O 1
ATOM 614 N N . ALA A 1 93 ? 35.43492 62.58614 69.20376 1.000 38.63079 93 ALA B N 1
ATOM 615 C CA . ALA A 1 93 ? 35.59163 63.87229 69.87439 1.000 42.53894 93 ALA B CA 1
ATOM 616 C C . ALA A 1 93 ? 37.04554 64.32715 69.82554 1.000 40.73084 93 ALA B C 1
ATOM 617 O O . ALA A 1 93 ? 37.33975 65.50089 69.55364 1.000 43.04835 93 ALA B O 1
ATOM 619 N N . SER A 1 94 ? 37.96780 63.39876 70.08261 1.000 40.02567 94 SER B N 1
ATOM 620 C CA . SER A 1 94 ? 39.38302 63.72199 70.03665 1.000 40.11462 94 SER B CA 1
ATOM 621 C C . SER A 1 94 ? 39.81216 64.09629 68.62361 1.000 41.75231 94 SER B C 1
ATOM 622 O O . SER A 1 94 ? 40.63755 64.99907 68.43437 1.000 42.97656 94 SER B O 1
ATOM 625 N N . LEU A 1 95 ? 39.26063 63.41270 67.61983 1.000 39.81134 95 LEU B N 1
ATOM 626 C CA . LEU A 1 95 ? 39.48506 63.80324 66.23232 1.000 37.78454 95 LEU B CA 1
ATOM 627 C C . LEU A 1 95 ? 39.03630 65.23266 65.97442 1.000 37.69579 95 LEU B C 1
ATOM 628 O O . LEU A 1 95 ? 39.73699 65.99494 65.30297 1.000 39.68695 95 LEU B O 1
ATOM 633 N N . ARG A 1 96 ? 37.86201 65.60871 66.48108 1.000 41.08330 96 ARG B N 1
ATOM 634 C CA . ARG A 1 96 ? 37.36227 66.95764 66.25038 1.000 40.97320 96 ARG B CA 1
ATOM 635 C C . ARG A 1 96 ? 38.22006 67.99088 66.96502 1.000 42.51812 96 ARG B C 1
ATOM 636 O O . ARG A 1 96 ? 38.45570 69.08491 66.43629 1.000 42.29469 96 ARG B O 1
ATOM 644 N N . ALA A 1 97 ? 38.69110 67.66058 68.17091 1.000 39.16177 97 ALA B N 1
ATOM 645 C CA . ALA A 1 97 ? 39.49162 68.60587 68.93872 1.000 43.04527 97 ALA B CA 1
ATOM 646 C C . ALA A 1 97 ? 40.91263 68.68377 68.39269 1.000 48.10657 97 ALA B C 1
ATOM 647 O O . ALA A 1 97 ? 41.48453 69.77573 68.29640 1.000 48.51036 97 ALA B O 1
ATOM 649 N N . SER A 1 98 ? 41.49569 67.53673 68.01337 1.000 49.04011 98 SER B N 1
ATOM 650 C CA . SER A 1 98 ? 42.81008 67.55116 67.37063 1.000 49.25374 98 SER B CA 1
ATOM 651 C C . SER A 1 98 ? 42.80577 68.42443 66.12577 1.000 50.88958 98 SER B C 1
ATOM 652 O O . SER A 1 98 ? 43.81864 69.05554 65.80281 1.000 60.97777 98 SER B O 1
ATOM 655 N N . ILE A 1 99 ? 41.67122 68.49868 65.43308 1.000 46.65870 99 ILE B N 1
ATOM 656 C CA . ILE A 1 99 ? 41.58609 69.32155 64.23451 1.000 48.65918 99 ILE B CA 1
ATOM 657 C C . ILE A 1 99 ? 41.51776 70.79728 64.60045 1.000 49.07170 99 ILE B C 1
ATOM 658 O O . ILE A 1 99 ? 42.17256 71.63375 63.96786 1.000 48.52715 99 ILE B O 1
ATOM 663 N N . LEU A 1 100 ? 40.73051 71.14628 65.61912 1.000 65.12296 100 LEU B N 1
ATOM 664 C CA . LEU A 1 100 ? 40.64964 72.54541 66.02433 1.000 52.61007 100 LEU B CA 1
ATOM 665 C C . LEU A 1 100 ? 41.98882 73.05704 66.52719 1.000 53.93168 100 LEU B C 1
ATOM 666 O O . LEU A 1 100 ? 42.30668 74.24056 66.35516 1.000 55.20008 100 LEU B O 1
ATOM 671 N N . ALA A 1 101 ? 42.78892 72.18250 67.13305 1.000 52.99983 101 ALA B N 1
ATOM 672 C CA . ALA A 1 101 ? 44.13180 72.54314 67.56027 1.000 52.74973 101 ALA B CA 1
ATOM 673 C C . ALA A 1 101 ? 45.14282 72.47319 66.42757 1.000 52.52523 101 ALA B C 1
ATOM 674 O O . ALA A 1 101 ? 46.33701 72.64272 66.68193 1.000 66.92184 101 ALA B O 1
ATOM 676 N N . ARG A 1 102 ? 44.69898 72.22785 65.19404 1.000 51.68272 102 ARG B N 1
ATOM 677 C CA . ARG A 1 102 ? 45.58063 72.14333 64.02485 1.000 53.01164 102 ARG B CA 1
ATOM 678 C C . ARG A 1 102 ? 46.68558 71.09948 64.20408 1.000 56.06339 102 ARG B C 1
ATOM 679 O O . ARG A 1 102 ? 47.77347 71.22068 63.63317 1.000 70.46466 102 ARG B O 1
ATOM 687 N N . ASP A 1 103 ? 46.40254 70.05908 64.98676 1.000 53.05237 103 ASP B N 1
ATOM 688 C CA . ASP A 1 103 ? 47.25987 68.88196 65.10844 1.000 48.38287 103 ASP B CA 1
ATOM 689 C C . ASP A 1 103 ? 46.77620 67.87222 64.07114 1.000 51.80870 103 ASP B C 1
ATOM 690 O O . ASP A 1 103 ? 45.99460 66.96497 64.37036 1.000 50.26061 103 ASP B O 1
ATOM 695 N N . CYS A 1 104 ? 47.24551 68.02281 62.83006 1.000 49.07518 104 CYS B N 1
ATOM 696 C CA . CYS A 1 104 ? 46.73985 67.20489 61.73906 1.000 43.73879 104 CYS B CA 1
ATOM 697 C C . CYS A 1 104 ? 47.32304 65.80252 61.71950 1.000 45.77130 104 CYS B C 1
ATOM 698 O O . CYS A 1 104 ? 46.71495 64.90819 61.12472 1.000 54.68099 104 CYS B O 1
ATOM 701 N N . ALA A 1 105 ? 48.49594 65.59126 62.31438 1.000 49.14184 105 ALA B N 1
ATOM 702 C CA . ALA A 1 105 ? 49.06575 64.25149 62.34367 1.000 56.03585 105 ALA B CA 1
ATOM 703 C C . ALA A 1 105 ? 48.25073 63.33792 63.24155 1.000 47.84264 105 ALA B C 1
ATOM 704 O O . ALA A 1 105 ? 48.00171 62.17905 62.89177 1.000 51.54230 105 ALA B O 1
ATOM 706 N N . ALA A 1 106 ? 47.83434 63.84507 64.40729 1.000 47.27238 106 ALA B N 1
ATOM 707 C CA . ALA A 1 106 ? 46.98783 63.06361 65.29967 1.000 50.39548 106 ALA B CA 1
ATOM 708 C C . ALA A 1 106 ? 45.60555 62.83579 64.70420 1.000 43.88654 106 ALA B C 1
ATOM 709 O O . ALA A 1 106 ? 45.02965 61.76174 64.89328 1.000 42.44168 106 ALA B O 1
ATOM 711 N N . ALA A 1 107 ? 45.06422 63.82788 63.99427 1.000 44.04376 107 ALA B N 1
ATOM 712 C CA . ALA A 1 107 ? 43.77296 63.65605 63.34753 1.000 43.50476 107 ALA B CA 1
ATOM 713 C C . ALA A 1 107 ? 43.84573 62.56643 62.29140 1.000 38.80198 107 ALA B C 1
ATOM 714 O O . ALA A 1 107 ? 42.98395 61.68179 62.23782 1.000 39.66689 107 ALA B O 1
ATOM 716 N N . ALA A 1 108 ? 44.88044 62.61591 61.44322 1.000 40.51349 108 ALA B N 1
ATOM 717 C CA . ALA A 1 108 ? 45.05913 61.61353 60.39775 1.000 38.41066 108 ALA B CA 1
ATOM 718 C C . ALA A 1 108 ? 45.38303 60.24570 60.98063 1.000 34.65042 108 ALA B C 1
ATOM 719 O O . ALA A 1 108 ? 45.09516 59.21916 60.35393 1.000 29.61487 108 ALA B O 1
ATOM 721 N N . ALA A 1 109 ? 45.99856 60.20280 62.16253 1.000 33.07699 109 ALA B N 1
ATOM 722 C CA . ALA A 1 109 ? 46.18309 58.91327 62.80956 1.000 33.80770 109 ALA B CA 1
ATOM 723 C C . ALA A 1 109 ? 44.85350 58.35024 63.28199 1.000 35.78306 109 ALA B C 1
ATOM 724 O O . ALA A 1 109 ? 44.62230 57.14099 63.18798 1.000 35.80912 109 ALA B O 1
ATOM 726 N N . ILE A 1 110 ? 43.97351 59.21036 63.79310 1.000 31.78961 110 ILE B N 1
ATOM 727 C CA . ILE A 1 110 ? 42.67855 58.74751 64.25337 1.000 34.12899 110 ILE B CA 1
ATOM 728 C C . ILE A 1 110 ? 41.84476 58.28266 63.07347 1.000 33.09615 110 ILE B C 1
ATOM 729 O O . ILE A 1 110 ? 41.13166 57.27866 63.16259 1.000 36.04943 110 ILE B O 1
ATOM 734 N N . VAL A 1 111 ? 41.93208 58.99751 61.94791 1.000 31.18777 111 VAL B N 1
ATOM 735 C CA . VAL A 1 111 ? 41.21396 58.60032 60.73921 1.000 29.45946 111 VAL B CA 1
ATOM 736 C C . VAL A 1 111 ? 41.66811 57.22358 60.29229 1.000 33.96220 111 VAL B C 1
ATOM 737 O O . VAL A 1 111 ? 40.85215 56.33978 59.99459 1.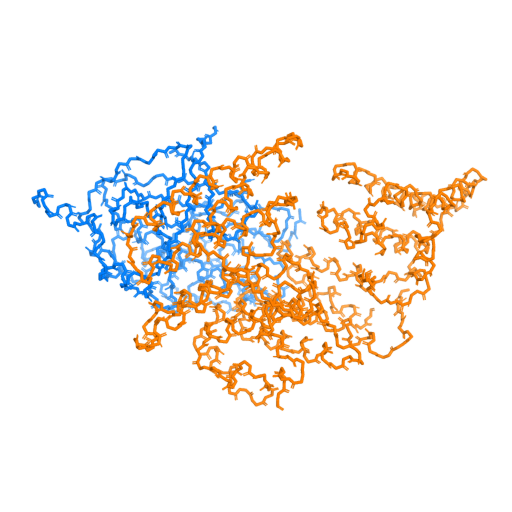000 38.44481 111 VAL B O 1
ATOM 741 N N . PHE A 1 112 ? 42.98991 57.03152 60.23645 1.000 29.66236 112 PHE B N 1
ATOM 742 C CA . PHE A 1 112 ? 43.56987 55.72179 59.96724 1.000 30.68226 112 PHE B CA 1
ATOM 743 C C . PHE A 1 112 ? 42.96176 54.65805 60.87881 1.000 31.01529 112 PHE B C 1
ATOM 744 O O . PHE A 1 112 ? 42.56028 53.58582 60.41217 1.000 31.58147 112 PHE B O 1
ATOM 752 N N . LEU A 1 113 ? 42.82942 54.95425 62.17377 1.000 29.25206 113 LEU B N 1
ATOM 753 C CA . LEU A 1 113 ? 42.42653 53.90903 63.11276 1.000 30.62575 113 LEU B CA 1
ATOM 754 C C . LEU A 1 113 ? 40.94301 53.56993 63.02896 1.000 33.25111 113 LEU B C 1
ATOM 755 O O . LEU A 1 113 ? 40.56211 52.41508 63.26366 1.000 31.95991 113 LEU B O 1
ATOM 760 N N . VAL A 1 114 ? 40.08070 54.54460 62.73095 1.000 28.58756 114 VAL B N 1
ATOM 761 C CA . VAL A 1 114 ? 38.65836 54.23704 62.64713 1.000 29.55931 114 VAL B CA 1
ATOM 762 C C . VAL A 1 114 ? 38.24636 53.80966 61.24683 1.000 29.06063 114 VAL B C 1
ATOM 763 O O . VAL A 1 114 ? 37.08589 53.43514 61.03393 1.000 28.53150 114 VAL B O 1
ATOM 767 N N . ASP A 1 115 ? 39.16768 53.83834 60.28912 1.000 30.24238 115 ASP B N 1
ATOM 768 C CA . ASP A 1 115 ? 38.81312 53.64159 58.88669 1.000 30.05175 115 ASP B CA 1
ATOM 769 C C . ASP A 1 115 ? 38.11438 52.30380 58.64070 1.000 29.74614 115 ASP B C 1
ATOM 770 O O . ASP A 1 115 ? 37.01198 52.26389 58.07478 1.000 32.15269 115 ASP B O 1
ATOM 775 N N . ARG A 1 116 ? 38.74985 51.19616 59.03248 1.000 28.08373 116 ARG B N 1
ATOM 776 C CA . ARG A 1 116 ? 38.17571 49.87750 58.77068 1.000 29.87862 116 ARG B CA 1
ATOM 777 C C . ARG A 1 116 ? 36.82608 49.68787 59.46562 1.000 28.67149 116 ARG B C 1
ATOM 778 O O . ARG A 1 116 ? 35.89064 49.13802 58.86490 1.000 29.02860 116 ARG B O 1
ATOM 786 N N . PHE A 1 117 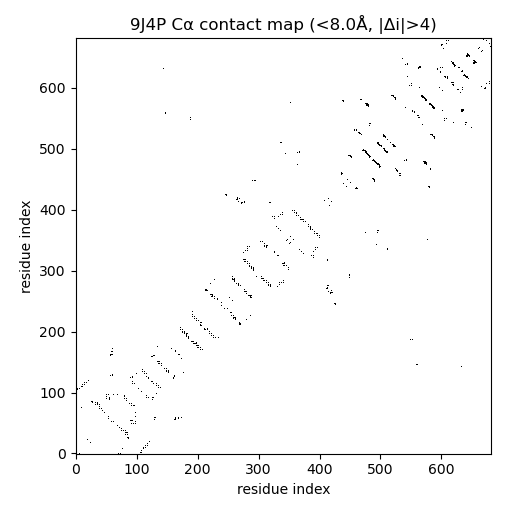? 36.69140 50.14843 60.71224 1.000 29.65328 117 PHE B N 1
ATOM 787 C CA . PHE A 1 117 ? 35.41582 50.02112 61.41576 1.000 29.53015 117 PHE B CA 1
ATOM 788 C C . PHE A 1 117 ? 34.32776 50.86216 60.76394 1.000 30.97546 117 PHE B C 1
ATOM 789 O O . PHE A 1 117 ? 33.14790 50.48629 60.78434 1.000 32.37119 117 PHE B O 1
ATOM 797 N N . LEU A 1 118 ? 34.69279 52.02311 60.22162 1.000 28.57371 118 LEU B N 1
ATOM 798 C CA . LEU A 1 118 ? 33.70359 52.90781 59.62366 1.000 28.07798 118 LEU B CA 1
ATOM 799 C C . LEU A 1 118 ? 33.33293 52.47976 58.21014 1.000 30.87510 118 LEU B C 1
ATOM 800 O O . LEU A 1 118 ? 32.30473 52.92701 57.69316 1.000 30.32796 118 LEU B O 1
ATOM 805 N N . TYR A 1 119 ? 34.14237 51.63205 57.57545 1.000 27.39462 119 TYR B N 1
ATOM 806 C CA . TYR A 1 119 ? 33.71246 50.98900 56.33901 1.000 27.91460 119 TYR B CA 1
ATOM 807 C C . TYR A 1 119 ? 32.55458 50.04397 56.62096 1.000 32.66649 119 TYR B C 1
ATOM 808 O O . TYR A 1 119 ? 31.61155 49.92134 55.82097 1.000 26.42965 119 TYR B O 1
ATOM 817 N N . GLY A 1 120 ? 32.60674 49.37976 57.77442 1.000 32.86436 120 GLY B N 1
ATOM 818 C CA . GLY A 1 120 ? 31.48934 48.56932 58.20225 1.000 34.33740 120 GLY B CA 1
ATOM 819 C C . GLY A 1 120 ? 30.25361 49.35201 58.58370 1.000 35.81198 120 GLY B C 1
ATOM 820 O O . GLY A 1 120 ? 29.17692 48.75606 58.70290 1.000 41.54256 120 GLY B O 1
ATOM 821 N N . LEU A 1 121 ? 30.37274 50.66042 58.79692 1.000 37.02276 121 LEU B N 1
ATOM 822 C CA . LEU A 1 121 ? 29.21967 51.49281 59.11811 1.000 30.96103 121 LEU B CA 1
ATOM 823 C C . LEU A 1 121 ? 28.66698 52.19723 57.89245 1.000 33.66884 121 LEU B C 1
ATOM 824 O O . LEU A 1 121 ? 27.73137 52.98767 58.01092 1.000 38.55189 121 LEU B O 1
ATOM 829 N N . ASP A 1 122 ? 29.22968 51.93250 56.72053 1.000 34.95310 122 ASP B N 1
ATOM 830 C CA . ASP A 1 122 ? 28.86091 52.63658 55.49381 1.000 41.53107 122 ASP B CA 1
ATOM 831 C C . ASP A 1 122 ? 28.93652 54.16154 55.65039 1.000 35.39758 122 ASP B C 1
ATOM 832 O O . ASP A 1 122 ? 28.02091 54.89629 55.27898 1.000 42.00231 122 ASP B O 1
ATOM 837 N N . VAL A 1 123 ? 30.06810 54.64623 56.17154 1.000 32.82849 123 VAL B N 1
ATOM 838 C CA . VAL A 1 123 ? 30.31537 56.08625 56.28168 1.000 32.00444 123 VAL B CA 1
ATOM 839 C C . VAL A 1 123 ? 31.73062 56.40821 55.81030 1.000 33.45062 123 VAL B C 1
ATOM 840 O O . VAL A 1 123 ? 32.28461 57.46006 56.14577 1.000 34.38884 123 VAL B O 1
ATOM 844 N N . SER A 1 124 ? 32.34086 55.50457 55.04464 1.000 30.49816 124 SER B N 1
ATOM 845 C CA . SER A 1 124 ? 33.67666 55.77689 54.53949 1.000 30.54903 124 SER B CA 1
ATOM 846 C C . SER A 1 124 ? 33.70893 57.05142 53.71758 1.000 31.08991 124 SER B C 1
ATOM 847 O O . SER A 1 124 ? 34.72008 57.76708 53.71791 1.000 31.34361 124 SER B O 1
ATOM 850 N N . GLY A 1 125 ? 32.61716 57.34891 53.00993 1.000 29.73394 125 GLY B N 1
ATOM 851 C CA . GLY A 1 125 ? 32.57526 58.56390 52.21899 1.000 27.37469 125 GLY B CA 1
ATOM 852 C C . GLY A 1 125 ? 32.86179 59.79112 53.05773 1.000 28.11963 125 GLY B C 1
ATOM 853 O O . GLY A 1 125 ? 33.75472 60.57769 52.74237 1.000 29.57928 125 GLY B O 1
ATOM 854 N N . LYS A 1 126 ? 32.12727 59.95404 54.15420 1.000 28.87598 126 LYS B N 1
ATOM 855 C CA . LYS A 1 126 ? 32.35051 61.09892 55.01992 1.000 26.40549 126 LYS B CA 1
ATOM 856 C C . LYS A 1 126 ? 33.73135 61.05622 55.66491 1.000 29.91294 126 LYS B C 1
ATOM 857 O O . LYS A 1 126 ? 34.36501 62.10180 55.85534 1.000 29.76798 126 LYS B O 1
ATOM 863 N N . LEU A 1 127 ? 34.21421 59.86965 56.02240 1.000 26.10691 127 LEU B N 1
ATOM 864 C CA . LEU A 1 127 ? 35.53704 59.78347 56.62984 1.000 30.02001 127 LEU B CA 1
ATOM 865 C C . LEU A 1 127 ? 36.61169 60.23462 55.64400 1.000 27.01875 127 LEU B C 1
ATOM 866 O O . LEU A 1 127 ? 37.49113 61.03992 55.97330 1.000 27.01743 127 LEU B O 1
ATOM 871 N N . LEU A 1 128 ? 36.52980 59.74498 54.41074 1.000 28.74794 128 LEU B N 1
ATOM 872 C CA . LEU A 1 128 ? 37.49370 60.13721 53.39617 1.000 26.10281 128 LEU B CA 1
ATOM 873 C C . LEU A 1 128 ? 37.42905 61.62519 53.06666 1.000 30.98663 128 LEU B C 1
ATOM 874 O O . LEU A 1 128 ? 38.43715 62.19464 52.64084 1.000 32.42275 128 LEU B O 1
ATOM 879 N N . GLN A 1 129 ? 36.26479 62.27122 53.22527 1.000 30.93965 129 GLN B N 1
ATOM 880 C CA . GLN A 1 129 ? 36.21592 63.72535 53.07529 1.000 29.64285 129 GLN B CA 1
ATOM 881 C C . GLN A 1 129 ? 37.02359 64.41102 54.17279 1.000 33.84528 129 GLN B C 1
ATOM 882 O O . GLN A 1 129 ? 37.60312 65.48222 53.95808 1.000 34.56846 129 GLN B O 1
ATOM 888 N N . VAL A 1 130 ? 37.04845 63.82201 55.36990 1.000 32.49801 130 VAL B N 1
ATOM 889 C CA . VAL A 1 130 ? 37.91754 64.34201 56.41790 1.000 28.64464 130 VAL B CA 1
ATOM 890 C C . VAL A 1 130 ? 39.37394 64.12221 56.03226 1.000 33.87182 130 VAL B C 1
ATOM 891 O O . VAL A 1 130 ? 40.21691 65.01599 56.18076 1.000 32.58041 130 VAL B O 1
ATOM 895 N N . ALA A 1 131 ? 39.69661 62.93938 55.50565 1.000 28.79037 131 ALA B N 1
ATOM 896 C CA . ALA A 1 131 ? 41.08005 62.66690 55.12090 1.000 33.18766 131 ALA B CA 1
ATOM 897 C C . ALA A 1 131 ? 41.55849 63.61253 54.01909 1.000 34.12868 131 ALA B C 1
ATOM 898 O O . ALA A 1 131 ? 42.68027 64.13251 54.07280 1.000 41.43175 131 ALA B O 1
ATOM 900 N N . LYS A 1 132 ? 40.71412 63.86122 53.02045 1.000 33.85935 132 LYS B N 1
ATOM 901 C CA . LYS A 1 132 ? 41.02347 64.86126 52.00619 1.000 34.13390 132 LYS B CA 1
ATOM 902 C C . LYS A 1 132 ? 41.18751 66.24881 52.61993 1.000 38.98388 132 LYS B C 1
ATOM 903 O O . LYS A 1 132 ? 42.07067 67.00997 52.21102 1.000 40.86915 132 LYS B O 1
ATOM 909 N N . GLY A 1 133 ? 40.36910 66.59273 53.61103 1.000 37.36378 133 GLY B N 1
ATOM 910 C CA . GLY A 1 133 ? 40.48008 67.91061 54.20806 1.000 42.18327 133 GLY B CA 1
ATOM 911 C C . GLY A 1 133 ? 41.73878 68.09053 55.03474 1.000 40.42246 133 GLY B C 1
ATOM 912 O O . GLY A 1 133 ? 42.26898 69.19685 55.12560 1.000 43.68687 133 GLY B O 1
ATOM 913 N N . LEU A 1 134 ? 42.22609 67.01654 55.66052 1.000 36.12215 134 LEU B N 1
ATOM 914 C CA . LEU A 1 134 ? 43.46415 67.10868 56.42392 1.000 38.71346 134 LEU B CA 1
ATOM 915 C C . LEU A 1 134 ? 44.65879 67.25914 55.49715 1.000 43.50433 134 LEU B C 1
ATOM 916 O O . LEU A 1 134 ? 45.59431 68.01392 55.78628 1.000 44.27027 134 LEU B O 1
ATOM 921 N N . HIS A 1 135 ? 44.65192 66.52034 54.39039 1.000 43.90751 135 HIS B N 1
ATOM 922 C CA . HIS A 1 135 ? 45.72780 66.60272 53.42120 1.000 46.54998 135 HIS B CA 1
ATOM 923 C C . HIS A 1 135 ? 45.77983 67.96357 52.74445 1.000 47.78699 135 HIS B C 1
ATOM 924 O O . HIS A 1 135 ? 46.86836 68.46512 52.45367 1.000 50.78430 135 HIS B O 1
ATOM 931 N N . LYS A 1 136 ? 44.62952 68.56649 52.46713 1.000 45.12007 136 LYS B N 1
ATOM 932 C CA . LYS A 1 136 ? 44.64141 69.88290 51.85356 1.000 47.70168 136 LYS B CA 1
ATOM 933 C C . LYS A 1 136 ? 45.11418 70.94247 52.83770 1.000 62.89364 136 LYS B C 1
ATOM 934 O O . LYS A 1 136 ? 45.79259 71.89510 52.43998 1.000 75.26127 136 LYS B O 1
ATOM 940 N N . LEU A 1 137 ? 44.77610 70.78210 54.11949 1.000 59.35850 137 LEU B N 1
ATOM 941 C CA . LEU A 1 137 ? 45.19479 71.74712 55.12944 1.000 54.04215 137 LEU B CA 1
ATOM 942 C C . LEU A 1 137 ? 46.70581 71.72725 55.29843 1.000 49.56302 137 LEU B C 1
ATOM 943 O O . LEU A 1 137 ? 47.33490 72.77710 55.45692 1.000 53.41761 137 LEU B O 1
ATOM 948 N N . GLN A 1 138 ? 47.30719 70.54201 55.27979 1.000 49.06626 138 GLN B N 1
ATOM 949 C CA . GLN A 1 138 ? 48.76472 70.48200 55.23315 1.000 53.87793 138 GLN B CA 1
ATOM 950 C C . GLN A 1 138 ? 49.24603 69.24942 54.47103 1.000 56.29836 138 GLN B C 1
ATOM 951 O O . GLN A 1 138 ? 49.22682 68.13574 55.00827 1.000 54.52646 138 GLN B O 1
ATOM 957 N N . PRO A 1 139 ? 49.69766 69.41531 53.21648 1.000 50.18851 139 PRO B N 1
ATOM 958 C CA . PRO A 1 139 ? 50.02789 68.25269 52.38290 1.000 52.09478 139 PRO B CA 1
ATOM 959 C C . PRO A 1 139 ? 51.12823 67.37073 52.95830 1.000 55.77188 139 PRO B C 1
ATOM 960 O O . PRO A 1 139 ? 51.33024 66.24624 52.48792 1.000 57.42239 139 PRO B O 1
ATOM 964 N N . ALA A 1 140 ? 51.82532 67.85449 53.98538 1.000 54.79409 140 ALA B N 1
ATOM 965 C CA . ALA A 1 140 ? 52.87800 67.09141 54.63832 1.000 57.48865 140 ALA B CA 1
ATOM 966 C C . ALA A 1 140 ? 52.35051 65.91126 55.44687 1.000 53.10705 140 ALA B C 1
ATOM 967 O O . ALA A 1 140 ? 53.15217 65.07500 55.87409 1.000 57.50792 140 ALA B O 1
ATOM 969 N N . THR A 1 141 ? 51.04238 65.82817 55.69205 1.000 58.67680 141 THR B N 1
ATOM 970 C CA . THR A 1 141 ? 50.52537 64.78210 56.56164 1.000 53.12583 141 THR B CA 1
ATOM 971 C C . THR A 1 141 ? 50.60681 63.43526 55.84725 1.000 55.50176 141 THR B C 1
ATOM 972 O O . THR A 1 141 ? 50.37820 63.35725 54.63530 1.000 55.40502 141 THR B O 1
ATOM 976 N N . PRO A 1 142 ? 50.96239 62.36997 56.56258 1.000 58.64796 142 PRO B N 1
ATOM 977 C CA . PRO A 1 142 ? 51.21802 61.07550 55.91351 1.000 56.80696 142 PRO B CA 1
ATOM 978 C C . PRO A 1 142 ? 50.11131 60.54469 55.00284 1.000 56.58002 142 PRO B C 1
ATOM 979 O O . PRO A 1 142 ? 50.34760 60.41498 53.79671 1.000 54.47706 142 PRO B O 1
ATOM 983 N N . ILE A 1 143 ? 48.92822 60.25652 55.57167 1.000 57.22947 143 ILE B N 1
ATOM 984 C CA . ILE A 1 143 ? 47.78909 59.50522 55.00791 1.000 54.06716 143 ILE B CA 1
ATOM 985 C C . ILE A 1 143 ? 48.18504 58.06839 54.64351 1.000 44.10421 143 ILE B C 1
ATOM 986 O O . ILE A 1 143 ? 48.90340 57.81177 53.66639 1.000 38.75431 143 ILE B O 1
ATOM 991 N N . ALA A 1 144 ? 47.69390 57.11089 55.45569 1.000 40.49254 144 ALA B N 1
ATOM 992 C CA . ALA A 1 144 ? 48.01438 55.69152 55.39318 1.000 35.91608 144 ALA B CA 1
ATOM 993 C C . ALA A 1 144 ? 47.52056 55.04917 54.09356 1.000 34.16515 144 ALA B C 1
ATOM 994 O O . ALA A 1 144 ? 46.49030 55.44458 53.54050 1.000 44.89105 144 ALA B O 1
ATOM 996 N N . PRO A 1 145 ? 48.25832 54.06491 53.57872 1.000 30.74016 145 PRO B N 1
ATOM 997 C CA . PRO A 1 145 ? 47.82162 53.39857 52.34045 1.000 29.86995 145 PRO B CA 1
ATOM 998 C C . PRO A 1 145 ? 46.42700 52.81468 52.44482 1.000 28.64930 145 PRO B C 1
ATOM 999 O O . PRO A 1 145 ? 45.66055 52.84137 51.47323 1.000 26.83340 145 PRO B O 1
ATOM 1003 N N . GLN A 1 146 ? 46.07785 52.28771 53.60967 1.000 24.39786 146 GLN B N 1
ATOM 1004 C CA . GLN A 1 146 ? 44.74756 51.75298 53.82680 1.000 29.38390 146 GLN B CA 1
ATOM 1005 C C . GLN A 1 146 ? 43.67988 52.80188 53.53696 1.000 30.34733 146 GLN B C 1
ATOM 1006 O O . GLN A 1 146 ? 42.64750 52.49509 52.93200 1.000 27.60900 146 GLN B O 1
ATOM 1012 N N . VAL A 1 147 ? 43.93055 54.05268 53.93196 1.000 28.79660 147 VAL B N 1
ATOM 1013 C CA . VAL A 1 147 ? 42.93882 55.10256 53.72632 1.000 27.43280 147 VAL B CA 1
ATOM 1014 C C . VAL A 1 147 ? 42.89014 55.53589 52.26216 1.000 27.53734 147 VAL B C 1
ATOM 1015 O O . VAL A 1 147 ? 41.82127 55.85334 51.73190 1.000 31.26029 147 VAL B O 1
ATOM 1019 N N . VAL A 1 148 ? 44.04205 55.56470 51.58829 1.000 31.72774 148 VAL B N 1
ATOM 1020 C CA . VAL A 1 148 ? 44.05577 55.79827 50.14395 1.000 27.64650 148 VAL B CA 1
ATOM 1021 C C . VAL A 1 148 ? 43.32398 54.67020 49.42276 1.000 27.93302 148 VAL B C 1
ATOM 1022 O O . VAL A 1 148 ? 42.47968 54.90388 48.55319 1.000 24.32133 148 VAL B O 1
ATOM 1026 N N . ILE A 1 149 ? 43.63513 53.42090 49.78518 1.000 26.07664 149 ILE B N 1
ATOM 1027 C CA . ILE A 1 149 ? 42.96354 52.27075 49.18593 1.000 24.81470 149 ILE B CA 1
ATOM 1028 C C . ILE A 1 149 ? 41.46560 52.30856 49.46716 1.000 26.56121 149 ILE B C 1
ATOM 1029 O O . ILE A 1 149 ? 40.64953 51.91235 48.62372 1.000 20.78263 149 ILE B O 1
ATOM 1034 N N . ARG A 1 150 ? 41.07682 52.78050 50.65449 1.000 23.62356 150 ARG B N 1
ATOM 1035 C CA . ARG A 1 150 ? 39.65694 52.89866 50.94525 1.000 24.12784 150 ARG B CA 1
ATOM 1036 C C . ARG A 1 150 ? 38.95663 53.74238 49.88985 1.000 25.88633 150 ARG B C 1
ATOM 1037 O O . ARG A 1 150 ? 37.84036 53.41438 49.47257 1.000 24.12091 150 ARG B O 1
ATOM 1045 N N . GLN A 1 151 ? 39.59723 54.80365 49.39105 1.000 25.90670 151 GLN B N 1
ATOM 1046 C CA . GLN A 1 151 ? 38.82269 55.59595 48.44033 1.000 29.51102 151 GLN B CA 1
ATOM 1047 C C . GLN A 1 151 ? 38.70406 54.88654 47.09828 1.000 28.32182 151 GLN B C 1
ATOM 1048 O O . GLN A 1 151 ? 37.69990 55.05966 46.40145 1.000 28.41436 151 GLN B O 1
ATOM 1054 N N . ALA A 1 152 ? 39.65746 54.01459 46.76000 1.000 27.13503 152 ALA B N 1
ATOM 1055 C CA . ALA A 1 152 ? 39.45954 53.10335 45.63122 1.000 23.90437 152 ALA B CA 1
ATOM 1056 C C . ALA A 1 152 ? 38.29670 52.13999 45.88963 1.000 22.47759 152 ALA B C 1
ATOM 1057 O O . ALA A 1 152 ? 37.51833 51.83510 44.97908 1.000 24.43771 152 ALA B O 1
ATOM 1059 N N . ARG A 1 153 ? 38.16155 51.63957 47.11582 1.000 19.81042 153 ARG B N 1
ATOM 1060 C CA . ARG A 1 153 ? 37.11019 50.65751 47.36979 1.000 25.41213 153 ARG B CA 1
ATOM 1061 C C . ARG A 1 153 ? 35.72016 51.25471 47.13903 1.000 27.06964 153 ARG B C 1
ATOM 1062 O O . ARG A 1 153 ? 34.85921 50.62864 46.50579 1.000 28.79719 153 ARG B O 1
ATOM 1070 N N . ILE A 1 154 ? 35.46577 52.45689 47.65655 1.000 26.02029 154 ILE B N 1
ATOM 1071 C CA . ILE A 1 154 ? 34.13068 53.00832 47.46916 1.000 25.45865 154 ILE B CA 1
ATOM 1072 C C . ILE A 1 154 ? 33.94313 53.53238 46.04905 1.000 27.20566 154 ILE B C 1
ATOM 1073 O O . ILE A 1 154 ? 32.81143 53.59426 45.56310 1.000 30.19542 154 ILE B O 1
ATOM 1078 N N . SER A 1 155 ? 35.02082 53.88187 45.34494 1.000 27.36272 155 SER B N 1
ATOM 1079 C CA . SER A 1 155 ? 34.88435 54.13931 43.91704 1.000 23.16225 155 SER B CA 1
ATOM 1080 C C . SER A 1 155 ? 34.48584 52.87448 43.16349 1.000 26.70412 155 SER B C 1
ATOM 1081 O O . SER A 1 155 ? 33.59899 52.92468 42.30494 1.000 30.83252 155 SER B O 1
ATOM 1084 N N . VAL A 1 156 ? 35.10429 51.73056 43.46676 1.000 24.04407 156 VAL B N 1
ATOM 1085 C CA . VAL A 1 156 ? 34.67366 50.49003 42.82473 1.000 26.26074 156 VAL B CA 1
ATOM 1086 C C . VAL A 1 156 ? 33.21284 50.20738 43.15804 1.000 27.67915 156 VAL B C 1
ATOM 1087 O O . VAL A 1 156 ? 32.39166 49.95669 42.26795 1.000 27.41014 156 VAL B O 1
ATOM 1091 N N . ASN A 1 157 ? 32.85449 50.27373 44.44561 1.000 29.21603 157 ASN B N 1
ATOM 1092 C CA . ASN A 1 157 ? 31.47903 50.01204 44.85045 1.000 31.08522 157 ASN B CA 1
ATOM 1093 C C . ASN A 1 157 ? 30.47179 50.91903 44.14817 1.000 29.17417 157 ASN B C 1
ATOM 1094 O O . ASN A 1 157 ? 29.29193 50.57542 44.07852 1.000 34.80438 157 ASN B O 1
ATOM 1099 N N . SER A 1 158 ? 30.91717 52.05232 43.62141 1.000 29.88894 158 SER B N 1
ATOM 1100 C CA . SER A 1 158 ? 30.09064 53.03161 42.93201 1.000 31.33257 158 SER B CA 1
ATOM 1101 C C . SER A 1 158 ? 30.09201 52.87036 41.41995 1.000 35.25578 158 SER B C 1
ATOM 1102 O O . SER A 1 158 ? 29.36351 53.60133 40.73817 1.000 38.29396 158 SER B O 1
ATOM 1105 N N . GLY A 1 159 ? 30.89946 51.96502 40.87100 1.000 26.53626 159 GLY B N 1
ATOM 1106 C CA . GLY A 1 159 ? 31.03219 51.86825 39.43041 1.000 27.54397 159 GLY B CA 1
ATOM 1107 C C . GLY A 1 159 ? 31.93938 52.89814 38.79245 1.000 27.01163 159 GLY B C 1
ATOM 1108 O O . GLY A 1 159 ? 32.03302 52.94532 37.55639 1.000 29.61257 159 GLY B O 1
ATOM 1109 N N . LYS A 1 160 ? 32.61893 53.71660 39.58826 1.000 23.90096 160 LYS B N 1
ATOM 1110 C CA . LYS A 1 160 ? 33.66728 54.59599 39.08344 1.000 26.74408 160 LYS B CA 1
ATOM 1111 C C . LYS A 1 160 ? 34.96836 53.79411 38.99675 1.000 26.90859 160 LYS B C 1
ATOM 1112 O O . LYS A 1 160 ? 35.89395 53.95897 39.79113 1.000 22.81892 160 LYS B O 1
ATOM 1118 N N . LEU A 1 161 ? 35.03702 52.90306 38.00025 1.000 28.67077 161 LEU B N 1
ATOM 1119 C CA . LEU A 1 161 ? 36.15058 51.96231 37.91533 1.000 26.25533 161 LEU B CA 1
ATOM 1120 C C . LEU A 1 161 ? 37.43894 52.63475 37.44657 1.000 27.30758 161 LEU B C 1
ATOM 1121 O O . LEU A 1 161 ? 38.53511 52.28232 37.90724 1.000 26.50195 161 LEU B O 1
ATOM 1126 N N . LEU A 1 162 ? 37.33911 53.60002 36.53427 1.000 28.18258 162 LEU B N 1
ATOM 1127 C CA . LEU A 1 162 ? 38.54509 54.29443 36.10092 1.000 29.46720 162 LEU B CA 1
ATOM 1128 C C . LEU A 1 162 ? 39.15545 55.08634 37.23904 1.000 31.02481 162 LEU B C 1
ATOM 1129 O O . LEU A 1 162 ? 40.37825 55.07349 37.43459 1.000 33.36198 162 LEU B O 1
ATOM 1134 N N . LYS A 1 163 ? 38.31425 55.78299 37.99696 1.000 27.79495 163 LYS B N 1
ATOM 1135 C CA . LYS A 1 163 ? 38.79515 56.60053 39.09983 1.000 30.37251 163 LYS B CA 1
ATOM 1136 C C . LYS A 1 163 ? 39.52483 55.74538 40.11812 1.000 27.04626 163 LYS B C 1
ATOM 1137 O O . LYS A 1 163 ? 40.58004 56.13103 40.63383 1.000 35.45291 163 LYS B O 1
ATOM 1143 N N . ALA A 1 164 ? 38.97615 54.56623 40.40784 1.000 25.60214 164 ALA B N 1
ATOM 1144 C CA . ALA A 1 164 ? 39.62132 53.66716 41.35151 1.000 25.95823 164 ALA B CA 1
ATOM 1145 C C . ALA A 1 164 ? 40.98431 53.24078 40.85432 1.000 27.46386 164 ALA B C 1
ATOM 1146 O O . ALA A 1 164 ? 41.92556 53.11837 41.64750 1.000 27.91942 164 ALA B O 1
ATOM 1148 N N . GLU A 1 165 ? 41.11927 52.99559 39.55151 1.000 26.99411 165 GLU B N 1
ATOM 1149 C CA . GLU A 1 165 ? 42.42194 52.59737 39.03196 1.000 29.81212 165 GLU B CA 1
ATOM 1150 C C . GLU A 1 165 ? 43.43975 53.71623 39.16800 1.000 30.17413 165 GLU B C 1
ATOM 1151 O O . GLU A 1 165 ? 44.60091 53.46486 39.51916 1.000 30.71891 165 GLU B O 1
ATOM 1157 N N . TYR A 1 166 ? 43.02353 54.95342 38.87761 1.000 30.22014 166 TYR B N 1
ATOM 1158 C CA . TYR A 1 166 ? 43.89991 56.10119 39.05938 1.000 33.00114 166 TYR B CA 1
ATOM 1159 C C . TYR A 1 166 ? 44.38246 56.20414 40.50421 1.000 32.89898 166 TYR B C 1
ATOM 1160 O O . TYR A 1 166 ? 45.57779 56.38403 40.76001 1.000 35.78007 166 TYR B O 1
ATOM 1169 N N . ILE A 1 167 ? 43.46778 56.04998 41.46487 1.000 31.80678 167 ILE B N 1
ATOM 1170 C CA . ILE A 1 167 ? 43.84543 56.06619 42.87930 1.000 29.26865 167 ILE B CA 1
ATOM 1171 C C . ILE A 1 167 ? 44.91816 55.02981 43.16437 1.000 33.79646 167 ILE B C 1
ATOM 1172 O O . ILE A 1 167 ? 45.95755 55.33386 43.76248 1.000 36.36052 167 ILE B O 1
ATOM 1177 N N . LEU A 1 168 ? 44.67701 53.78466 42.73455 1.000 27.75785 168 LEU B N 1
ATOM 1178 C CA . LEU A 1 168 ? 45.59597 52.69592 43.03126 1.000 32.47211 168 LEU B CA 1
ATOM 1179 C C . LEU A 1 168 ? 46.93726 52.91743 42.35436 1.000 38.34166 168 LEU B C 1
ATOM 1180 O O . LEU A 1 168 ? 47.99179 52.64003 42.94223 1.000 39.42993 168 LEU B O 1
ATOM 1185 N N . SER A 1 169 ? 46.91536 53.43140 41.12378 1.000 36.93943 169 SER B N 1
ATOM 1186 C CA . SER A 1 169 ? 48.15476 53.73748 40.41931 1.000 38.92712 169 SER B CA 1
ATOM 1187 C C . SER A 1 169 ? 48.98044 54.76773 41.19052 1.000 50.10424 169 SER B C 1
ATOM 1188 O O . SER A 1 169 ? 50.17763 54.56676 41.44088 1.000 56.95989 169 SER B O 1
ATOM 1191 N N . SER A 1 170 ? 48.34883 55.88104 41.58492 1.000 48.74702 170 SER B N 1
ATOM 1192 C CA . SER A 1 170 ? 49.06408 56.92112 42.32392 1.000 54.00200 170 SER B CA 1
ATOM 1193 C C . SER A 1 170 ? 49.59704 56.41192 43.65576 1.000 57.97744 170 SER B C 1
ATOM 1194 O O . SER A 1 170 ? 50.55377 56.97804 44.19417 1.000 75.89114 170 SER B O 1
ATOM 1197 N N . LEU A 1 171 ? 48.97928 55.37343 44.22192 1.000 51.52155 171 LEU B N 1
ATOM 1198 C CA . LEU A 1 171 ? 49.48409 54.82881 45.47889 1.000 51.66360 171 LEU B CA 1
ATOM 1199 C C . LEU A 1 171 ? 50.77896 54.05919 45.26231 1.000 53.63822 171 LEU B C 1
ATOM 1200 O O . LEU A 1 171 ? 51.70997 54.15045 46.07223 1.000 64.34765 171 LEU B O 1
ATOM 1205 N N . ILE A 1 172 ? 50.85914 53.30808 44.16306 1.000 52.44100 172 ILE B N 1
ATOM 1206 C CA . ILE A 1 172 ? 52.00236 52.44363 43.91205 1.000 57.47733 172 ILE B CA 1
ATOM 1207 C C . ILE A 1 172 ? 53.24531 53.24242 43.50934 1.000 64.27574 172 ILE B C 1
ATOM 1208 O O . ILE A 1 172 ? 54.37371 52.77017 43.70138 1.000 64.72696 172 ILE B O 1
ATOM 1213 N N . SER A 1 173 ? 53.08097 54.46042 42.98911 1.000 69.71042 173 SER B N 1
ATOM 1214 C CA . SER A 1 173 ? 54.24128 55.28277 42.65074 1.000 68.03334 173 SER B CA 1
ATOM 1215 C C . SER A 1 173 ? 54.29036 56.57860 43.46354 1.000 72.07478 173 SER B C 1
ATOM 1216 O O . SER A 1 173 ? 54.93040 56.62906 44.52098 1.000 72.74811 173 SER B O 1
ATOM 1219 N N . ASN A 1 174 ? 53.63176 57.63102 42.97361 1.000 73.16671 174 ASN B N 1
ATOM 1220 C CA . ASN A 1 174 ? 53.63228 58.94928 43.63253 1.000 74.16411 174 ASN B CA 1
ATOM 1221 C C . ASN A 1 174 ? 52.52636 59.07294 44.68505 1.000 74.23946 174 ASN B C 1
ATOM 1222 O O . ASN A 1 174 ? 52.72278 58.74346 45.85661 1.000 79.14330 174 ASN B O 1
ATOM 1227 N N . GLY A 1 179 ? 53.78185 64.82265 51.48063 1.000 65.07381 179 GLY B N 1
ATOM 1228 C CA . GLY A 1 179 ? 53.22252 64.16405 50.31401 1.000 73.97321 179 GLY B CA 1
ATOM 1229 C C . GLY A 1 179 ? 53.78294 62.77496 50.04908 1.000 80.30610 179 GLY B C 1
ATOM 1230 O O . GLY A 1 179 ? 53.92430 62.36740 48.88973 1.000 84.74170 179 GLY B O 1
ATOM 1231 N N . THR A 1 180 ? 54.10041 62.04967 51.12387 1.000 82.74057 180 THR B N 1
ATOM 1232 C CA . THR A 1 180 ? 54.66334 60.70984 51.01173 1.000 74.13954 180 THR B CA 1
ATOM 1233 C C . THR A 1 180 ? 54.47627 59.95930 52.32855 1.000 74.37215 180 THR B C 1
ATOM 1234 O O . THR A 1 180 ? 54.43975 60.55527 53.41168 1.000 85.51374 180 THR B O 1
ATOM 1238 N N . TRP A 1 181 ? 54.33256 58.64200 52.20238 1.000 67.57232 181 TRP B N 1
ATOM 1239 C CA . TRP A 1 181 ? 54.29715 57.69070 53.30655 1.000 57.56264 181 TRP B CA 1
ATOM 1240 C C . TRP A 1 181 ? 55.40293 56.68550 53.06204 1.000 55.64077 181 TRP B C 1
ATOM 1241 O O . TRP A 1 181 ? 55.59755 56.25525 51.92098 1.000 56.45619 181 TRP B O 1
ATOM 1252 N N . LEU A 1 182 ? 56.13801 56.29679 54.10142 1.000 53.05223 182 LEU B N 1
ATOM 1253 C CA . LEU A 1 182 ? 57.16610 55.30233 53.84504 1.000 60.89037 182 LEU B CA 1
ATOM 1254 C C . LEU A 1 182 ? 57.17869 54.23075 54.91818 1.000 57.59012 182 LEU B C 1
ATOM 1255 O O . LEU A 1 182 ? 56.72305 54.42189 56.04705 1.000 55.90106 182 LEU B O 1
ATOM 1260 N N . TYR A 1 183 ? 57.76207 53.10872 54.51490 1.000 56.50449 183 TYR B N 1
ATOM 1261 C CA . TYR A 1 183 ? 57.66230 51.81047 55.15012 1.000 58.37636 183 TYR B CA 1
ATOM 1262 C C . TYR A 1 183 ? 59.03852 51.44014 55.67886 1.000 64.79223 183 TYR B C 1
ATOM 1263 O O . TYR A 1 183 ? 60.00359 51.36961 54.90727 1.000 69.83129 183 TYR B O 1
ATOM 1272 N N . ARG A 1 184 ? 59.13039 51.21400 56.98937 1.000 66.35606 184 ARG B N 1
ATOM 1273 C CA . ARG A 1 184 ? 60.35819 50.69231 57.58363 1.000 64.97971 184 ARG B CA 1
ATOM 1274 C C . ARG A 1 184 ? 60.38560 49.17612 57.40695 1.000 70.09657 184 ARG B C 1
ATOM 1275 O O . ARG A 1 184 ? 60.32738 48.40607 58.36817 1.000 72.00475 184 ARG B O 1
ATOM 1283 N N . ASN A 1 185 ? 60.49967 48.76011 56.14296 1.000 72.49069 185 ASN B N 1
ATOM 1284 C CA . ASN A 1 185 ? 60.31481 47.36491 55.75514 1.000 69.12968 185 ASN B CA 1
ATOM 1285 C C . ASN A 1 185 ? 60.23125 47.25535 54.24072 1.000 69.57577 185 ASN B C 1
ATOM 1286 O O . ASN A 1 185 ? 59.77918 48.19174 53.57525 1.000 67.82106 185 ASN B O 1
ATOM 1291 N N . GLU A 1 186 ? 60.63573 46.12308 53.67257 1.000 70.34026 186 GLU B N 1
ATOM 1292 C CA . GLU A 1 186 ? 60.39335 45.93793 52.24858 1.000 64.92563 186 GLU B CA 1
ATOM 1293 C C . GLU A 1 186 ? 59.12967 45.14601 51.98504 1.000 59.06314 186 GLU B C 1
ATOM 1294 O O . GLU A 1 186 ? 58.47634 45.36340 50.95973 1.000 55.61047 186 GLU B O 1
ATOM 1300 N N . SER A 1 187 ? 58.76030 44.25165 52.89731 1.000 51.60582 187 SER B N 1
ATOM 1301 C CA . SER A 1 187 ? 57.55320 43.46771 52.69655 1.000 50.36429 187 SER B CA 1
ATOM 1302 C C . SER A 1 187 ? 56.30819 44.34695 52.74356 1.000 47.62470 187 SER B C 1
ATOM 1303 O O . SER A 1 187 ? 55.35289 44.11233 51.99161 1.000 40.45878 187 SER B O 1
ATOM 1306 N N . ASP A 1 188 ? 56.30609 45.35895 53.61869 1.000 47.35329 188 ASP B N 1
ATOM 1307 C CA . ASP A 1 188 ? 55.18870 46.29177 53.69072 1.000 42.75892 188 ASP B CA 1
ATOM 1308 C C . ASP A 1 188 ? 54.85810 46.86823 52.32101 1.000 44.39459 188 ASP B C 1
ATOM 1309 O O . ASP A 1 188 ? 53.68401 46.99487 51.96075 1.000 41.90717 188 ASP B O 1
ATOM 1314 N N . LYS A 1 189 ? 55.87609 47.20387 51.53108 1.000 47.10524 189 LYS B N 1
ATOM 1315 C CA . LYS A 1 189 ? 55.61144 47.74259 50.20080 1.000 44.00698 189 LYS B CA 1
ATOM 1316 C C . LYS A 1 189 ? 54.99744 46.68826 49.28358 1.000 42.82581 189 LYS B C 1
ATOM 1317 O O . LYS A 1 189 ? 54.13496 47.01913 48.45997 1.000 38.16255 189 LYS B O 1
ATOM 1323 N N . VAL A 1 190 ? 55.39039 45.41707 49.41975 1.000 39.54594 190 VAL B N 1
ATOM 1324 C CA . VAL A 1 190 ? 54.76618 44.41776 48.55750 1.000 36.12299 190 VAL B CA 1
ATOM 1325 C C . VAL A 1 190 ? 53.36985 44.04024 49.07626 1.000 36.00789 190 VAL B C 1
ATOM 1326 O O . VAL A 1 190 ? 52.51367 43.62853 48.28894 1.000 29.80962 190 VAL B O 1
ATOM 1330 N N . LEU A 1 191 ? 53.09060 44.21430 50.37304 1.000 32.24448 191 LEU B N 1
ATOM 1331 C CA . LEU A 1 191 ? 51.73844 43.95838 50.86185 1.000 37.23736 191 LEU B CA 1
ATOM 1332 C C . LEU A 1 191 ? 50.74011 44.95494 50.27131 1.000 36.00230 191 LEU B C 1
ATOM 1333 O O . LEU A 1 191 ? 49.66668 44.56660 49.79879 1.000 48.42358 191 LEU B O 1
ATOM 1338 N N . VAL A 1 192 ? 51.09241 46.24364 50.27567 1.000 35.35834 192 VAL B N 1
ATOM 1339 C CA . VAL A 1 192 ? 50.25787 47.26839 49.65268 1.000 33.33749 192 VAL B CA 1
ATOM 1340 C C . VAL A 1 192 ? 50.02438 46.94870 48.18194 1.000 31.82685 192 VAL B C 1
ATOM 1341 O O . VAL A 1 192 ? 48.88176 46.95786 47.69824 1.000 31.03092 192 VAL B O 1
ATOM 1345 N N . GLN A 1 193 ? 51.10360 46.67446 47.44579 1.000 31.75056 193 GLN B N 1
ATOM 1346 C CA . GLN A 1 193 ? 50.96378 46.33237 46.03349 1.000 34.19672 193 GLN B CA 1
ATOM 1347 C C . GLN A 1 193 ? 50.06713 45.11887 45.83178 1.000 26.63980 193 GLN B C 1
ATOM 1348 O O . GLN A 1 193 ? 49.36662 45.03713 44.82090 1.000 29.63587 193 GLN B O 1
ATOM 1354 N N . SER A 1 194 ? 50.07608 44.16752 46.77082 1.000 25.79799 194 SER B N 1
ATOM 1355 C CA . SER A 1 194 ? 49.24125 42.97941 46.62205 1.000 28.01624 194 SER B CA 1
ATOM 1356 C C . SER A 1 194 ? 47.77501 43.32708 46.79858 1.000 24.52308 194 SER B C 1
ATOM 1357 O O . SER A 1 194 ? 46.92471 42.88883 46.01325 1.000 28.65525 194 SER B O 1
ATOM 1360 N N . VAL A 1 195 ? 47.45367 44.09891 47.83938 1.000 26.37876 195 VAL B N 1
ATOM 1361 C CA . VAL A 1 195 ? 46.07430 44.54638 48.02863 1.000 24.61782 195 VAL B CA 1
ATOM 1362 C C . VAL A 1 195 ? 45.61623 45.37421 46.83293 1.000 23.67133 195 VAL B C 1
ATOM 1363 O O . VAL A 1 195 ? 44.49633 45.20836 46.33070 1.000 23.10964 195 VAL B O 1
ATOM 1367 N N . CYS A 1 196 ? 46.47654 46.27810 46.34860 1.000 24.87876 196 CYS B N 1
ATOM 1368 C CA . CYS A 1 196 ? 46.11444 47.07755 45.17764 1.000 23.36097 196 CYS B CA 1
ATOM 1369 C C . CYS A 1 196 ? 45.82231 46.19542 43.97575 1.000 23.71130 196 CYS B C 1
ATOM 1370 O O . CYS A 1 196 ? 44.82464 46.39169 43.27370 1.000 25.08769 196 CYS B O 1
ATOM 1373 N N . ILE A 1 197 ? 46.70704 45.23702 43.71065 1.000 29.29583 197 ILE B N 1
ATOM 1374 C CA . ILE A 1 197 ? 46.54510 44.32231 42.58610 1.000 26.92811 197 ILE B CA 1
ATOM 1375 C C . ILE A 1 197 ? 45.25317 43.52087 42.72753 1.000 22.31722 197 ILE B C 1
ATOM 1376 O O . ILE A 1 197 ? 44.53112 43.31142 41.74598 1.000 18.52395 197 ILE B O 1
ATOM 1381 N N . GLN A 1 198 ? 44.93113 43.09715 43.96016 1.000 23.92157 198 GLN B N 1
ATOM 1382 C CA . GLN A 1 198 ? 43.65389 42.46370 44.27452 1.000 19.27320 198 GLN B CA 1
ATOM 1383 C C . GLN A 1 198 ? 42.48233 43.31374 43.80688 1.000 24.51619 198 GLN B C 1
ATOM 1384 O O . GLN A 1 198 ? 41.56819 42.81333 43.14181 1.000 21.97503 198 GLN B O 1
ATOM 1390 N N . ILE A 1 199 ? 42.47816 44.60261 44.16001 1.000 18.85932 199 ILE B N 1
ATOM 1391 C CA . ILE A 1 199 ? 41.33588 45.42843 43.78886 1.000 23.02142 199 ILE B CA 1
ATOM 1392 C C . ILE A 1 199 ? 41.30351 45.65234 42.27622 1.000 22.71092 199 ILE B C 1
ATOM 1393 O O . ILE A 1 199 ? 40.22443 45.67739 41.66063 1.000 17.71291 199 ILE B O 1
ATOM 1398 N N . ARG A 1 200 ? 42.47447 45.76687 41.64914 1.000 22.27259 200 ARG B N 1
ATOM 1399 C CA . ARG A 1 200 ? 42.51794 45.80884 40.19082 1.000 21.85749 200 ARG B CA 1
ATOM 1400 C C . ARG A 1 200 ? 41.89281 44.55348 39.58739 1.000 21.68405 200 ARG B C 1
ATOM 1401 O O . ARG A 1 200 ? 41.14848 44.63345 38.59848 1.000 20.61478 200 ARG B O 1
ATOM 1409 N N . GLY A 1 201 ? 42.16107 43.38842 40.18619 1.000 21.77677 201 GLY B N 1
ATOM 1410 C CA . GLY A 1 201 ? 41.48141 42.18667 39.75946 1.000 19.10021 201 GLY B CA 1
ATOM 1411 C C . GLY A 1 201 ? 39.97425 42.28039 39.92277 1.000 22.05466 201 GLY B C 1
ATOM 1412 O O . GLY A 1 201 ? 39.22460 41.81501 39.05457 1.000 23.03408 201 GLY B O 1
ATOM 1413 N N . GLN A 1 202 ? 39.50431 42.88497 41.02561 1.000 18.75359 202 GLN B N 1
ATOM 1414 C CA . GLN A 1 202 ? 38.06502 43.01546 41.22021 1.000 22.54811 202 GLN B CA 1
ATOM 1415 C C . GLN A 1 202 ? 37.47639 43.98453 40.20742 1.000 22.63420 202 GLN B C 1
ATOM 1416 O O . GLN A 1 202 ? 36.30502 43.85597 39.82965 1.000 21.18594 202 GLN B O 1
ATOM 1422 N N . ILE A 1 203 ? 38.26226 44.97131 39.76969 1.000 19.20932 203 ILE B N 1
ATOM 1423 C CA . ILE A 1 203 ? 37.79054 45.88183 38.73615 1.000 21.06386 203 ILE B CA 1
ATOM 1424 C C . ILE A 1 203 ? 37.59414 45.12332 37.42810 1.000 19.89645 203 ILE B C 1
ATOM 1425 O O . ILE A 1 203 ? 36.54313 45.20921 36.78724 1.000 18.20924 203 ILE B O 1
ATOM 1430 N N . LEU A 1 204 ? 38.61247 44.38423 37.00101 1.000 17.20330 204 LEU B N 1
ATOM 1431 C CA . LEU A 1 204 ? 38.44473 43.62347 35.77403 1.000 20.80935 204 LEU B CA 1
ATOM 1432 C C . LEU A 1 204 ? 37.28126 42.63261 35.89594 1.000 18.26446 204 LEU B C 1
ATOM 1433 O O . LEU A 1 204 ? 36.56267 42.40537 34.91546 1.000 18.78918 204 LEU B O 1
ATOM 1438 N N . GLN A 1 205 ? 37.03245 42.10806 37.10463 1.000 15.99808 205 GLN B N 1
ATOM 1439 C CA . GLN A 1 205 ? 35.89657 41.21135 37.33565 1.000 21.43351 205 GLN B CA 1
ATOM 1440 C C . GLN A 1 205 ? 34.55523 41.92987 37.16078 1.000 21.28065 205 GLN B C 1
ATOM 1441 O O . GLN A 1 205 ? 33.62101 41.37963 36.56242 1.000 18.55297 205 GLN B O 1
ATOM 1447 N N . LYS A 1 206 ? 34.42501 43.13829 37.72030 1.000 20.11241 206 LYS B N 1
ATOM 1448 C CA . LYS A 1 206 ? 33.21627 43.92337 37.51591 1.000 20.39094 206 LYS B CA 1
ATOM 1449 C C . LYS A 1 206 ? 32.91039 44.09270 36.03148 1.000 20.32372 206 LYS B C 1
ATOM 1450 O O . LYS A 1 206 ? 31.74570 44.10862 35.62226 1.000 21.73871 206 LYS B O 1
ATOM 1456 N N . LEU A 1 207 ? 33.93299 44.22780 35.21088 1.000 19.88130 207 LEU B N 1
ATOM 1457 C CA . LEU A 1 207 ? 33.73474 44.41347 33.78338 1.000 17.69733 207 LEU B CA 1
ATOM 1458 C C . LEU A 1 207 ? 33.51018 43.11584 33.02398 1.000 18.12577 207 LEU B C 1
ATOM 1459 O O . LEU A 1 207 ? 33.20887 43.16910 31.82984 1.000 18.51464 207 LEU B O 1
ATOM 1464 N N . GLY A 1 208 ? 33.66767 41.96655 33.65949 1.000 17.13435 208 GLY B N 1
ATOM 1465 C CA . GLY A 1 208 ? 33.51177 40.71573 32.95633 1.000 20.41252 208 GLY B CA 1
ATOM 1466 C C . GLY A 1 208 ? 34.75086 40.19441 32.27616 1.000 21.88342 208 GLY B C 1
ATOM 1467 O O . GLY A 1 208 ? 34.65740 39.19869 31.53967 1.000 22.65692 208 GLY B O 1
ATOM 1468 N N . MET A 1 209 ? 35.91719 40.81210 32.50622 1.000 23.76903 209 MET B N 1
ATOM 1469 C CA . MET A 1 209 ? 37.16628 40.32385 31.90949 1.000 23.12753 209 MET B CA 1
ATOM 1470 C C . MET A 1 209 ? 37.76244 39.23998 32.79637 1.000 20.46361 209 MET B C 1
ATOM 1471 O O . MET A 1 209 ? 38.77590 39.42642 33.48815 1.000 23.38117 209 MET B O 1
ATOM 1476 N N . TRP A 1 210 ? 37.16534 38.04653 32.69712 1.000 20.60238 210 TRP B N 1
ATOM 1477 C CA . TRP A 1 210 ? 37.41691 37.00609 33.68914 1.000 22.14071 210 TRP B CA 1
ATOM 1478 C C .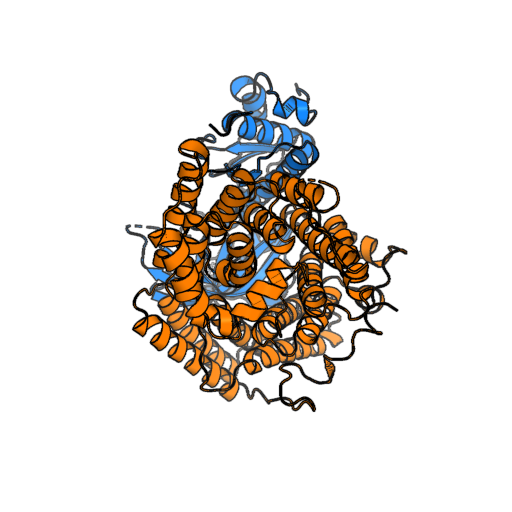 TRP A 1 210 ? 38.86096 36.55423 33.68508 1.000 20.83979 210 TRP B C 1
ATOM 1479 O O . TRP A 1 210 ? 39.46179 36.37054 34.75198 1.000 19.72497 210 TRP B O 1
ATOM 1490 N N . TYR A 1 211 ? 39.41940 36.29985 32.50707 1.000 17.74367 211 TYR B N 1
ATOM 1491 C CA . TYR A 1 211 ? 40.77453 35.78848 32.45461 1.000 21.67598 211 TYR B CA 1
ATOM 1492 C C . TYR A 1 211 ? 41.76272 36.76833 33.09300 1.000 22.18582 211 TYR B C 1
ATOM 1493 O O . TYR A 1 211 ? 42.55519 36.39015 33.96627 1.000 21.88604 211 TYR B O 1
ATOM 1502 N N . GLU A 1 212 ? 41.76642 38.02470 32.64054 1.000 21.89214 212 GLU B N 1
ATOM 1503 C CA . GLU A 1 212 ? 42.74926 38.98589 33.15587 1.000 23.56314 212 GLU B CA 1
ATOM 1504 C C . GLU A 1 212 ? 42.48898 39.31769 34.61813 1.000 21.85386 212 GLU B C 1
ATOM 1505 O O . GLU A 1 212 ? 43.43301 39.60870 35.36849 1.000 22.13802 212 GLU B O 1
ATOM 1511 N N . ALA A 1 213 ? 41.22014 39.29883 35.03374 1.000 19.15604 213 ALA B N 1
ATOM 1512 C CA . ALA A 1 213 ? 40.92261 39.40516 36.45656 1.000 20.19667 213 ALA B CA 1
ATOM 1513 C C . ALA A 1 213 ? 41.63749 38.31383 37.24192 1.000 18.50168 213 ALA B C 1
ATOM 1514 O O . ALA A 1 213 ? 42.19238 38.55441 38.32296 1.000 16.79336 213 ALA B O 1
ATOM 1516 N N . ALA A 1 214 ? 41.61179 37.09534 36.71641 1.000 20.58164 214 ALA B N 1
ATOM 1517 C CA . ALA A 1 214 ? 42.20899 35.97783 37.42019 1.000 22.53218 214 ALA B CA 1
ATOM 1518 C C . ALA A 1 214 ? 43.72378 36.08667 37.43681 1.000 21.60827 214 ALA B C 1
ATOM 1519 O O . ALA A 1 214 ? 44.36163 35.69359 38.42012 1.000 23.63791 214 ALA B O 1
ATOM 1521 N N . GLU A 1 215 ? 44.32852 36.60439 36.36573 1.000 19.35926 215 GLU B N 1
ATOM 1522 C CA . GLU A 1 215 ? 45.77325 36.84657 36.40672 1.000 23.02400 215 GLU B CA 1
ATOM 1523 C C . GLU A 1 215 ? 46.12349 37.86361 37.48977 1.000 19.68642 215 GLU B C 1
ATOM 1524 O O . GLU A 1 215 ? 47.08149 37.67122 38.24188 1.000 19.17196 215 GLU B O 1
ATOM 1530 N N . LEU A 1 216 ? 45.36009 38.96041 37.59014 1.000 18.61989 216 LEU B N 1
ATOM 1531 C CA . LEU A 1 216 ? 45.63733 39.91998 38.65615 1.000 20.46890 216 LEU B CA 1
ATOM 1532 C C . LEU A 1 216 ? 45.36791 39.30400 40.02388 1.000 19.85295 216 LEU B C 1
ATOM 1533 O O . LEU A 1 216 ? 46.16061 39.47612 40.95939 1.000 24.21412 216 LEU B O 1
ATOM 1538 N N . ILE A 1 217 ? 44.29465 38.52361 40.15657 1.000 20.11288 217 ILE B N 1
ATOM 1539 C CA . ILE A 1 217 ? 44.05412 37.95927 41.47783 1.000 20.49888 217 ILE B CA 1
ATOM 1540 C C . ILE A 1 217 ? 45.17575 37.01044 41.85162 1.000 19.88256 217 ILE B C 1
ATOM 1541 O O . ILE A 1 217 ? 45.58670 36.95676 43.01970 1.000 20.22011 217 ILE B O 1
ATOM 1546 N N . TRP A 1 218 ? 45.70157 36.26272 40.86891 1.000 22.40056 218 TRP B N 1
ATOM 1547 C CA . TRP A 1 218 ? 46.84881 35.37336 41.07686 1.000 24.96813 218 TRP B CA 1
ATOM 1548 C C . TRP A 1 218 ? 48.08306 36.13785 41.54188 1.000 23.83404 218 TRP B C 1
ATOM 1549 O O . TRP A 1 218 ? 48.78594 35.69668 42.46268 1.000 21.90765 218 TRP B O 1
ATOM 1560 N N . ALA A 1 219 ? 48.38921 37.25542 40.87923 1.000 24.46719 219 ALA B N 1
ATOM 1561 C CA . ALA A 1 219 ? 49.50373 38.09859 41.30604 1.000 25.27808 219 ALA B CA 1
ATOM 1562 C C . ALA A 1 219 ? 49.32785 38.53586 42.75087 1.000 26.90732 219 ALA B C 1
ATOM 1563 O O . ALA A 1 219 ? 50.29784 38.56452 43.51686 1.000 22.22538 219 ALA B O 1
ATOM 1565 N N . SER A 1 220 ? 48.09243 38.87973 43.14466 1.000 22.86354 220 SER B N 1
ATOM 1566 C CA . SER A 1 220 ? 47.88455 39.28961 44.52750 1.000 20.81124 220 SER B CA 1
ATOM 1567 C C . SER A 1 220 ? 48.19267 38.14174 45.48171 1.000 24.29278 220 SER B C 1
ATOM 1568 O O . SER A 1 220 ? 48.74630 38.36595 46.56525 1.000 22.42288 220 SER B O 1
ATOM 1571 N N . ILE A 1 221 ? 47.91235 36.89322 45.06936 1.000 23.11731 221 ILE B N 1
ATOM 1572 C CA . ILE A 1 221 ? 48.15649 35.73255 45.93261 1.000 24.27702 221 ILE B CA 1
ATOM 1573 C C . ILE A 1 221 ? 49.65381 35.43964 46.04647 1.000 27.57034 221 ILE B C 1
ATOM 1574 O O . ILE A 1 221 ? 50.16689 35.15722 47.14293 1.000 25.28625 221 ILE B O 1
ATOM 1579 N N . VAL A 1 222 ? 50.36605 35.44777 44.91546 1.000 23.51882 222 VAL B N 1
ATOM 1580 C CA . VAL A 1 222 ? 51.81583 35.31301 44.95189 1.000 29.07298 222 VAL B CA 1
ATOM 1581 C C . VAL A 1 222 ? 52.41386 36.32220 45.92841 1.000 30.26913 222 VAL B C 1
ATOM 1582 O O . VAL A 1 222 ? 53.25341 35.97902 46.76763 1.000 25.36359 222 VAL B O 1
ATOM 1586 N N . GLY A 1 223 ? 51.95292 37.57566 45.86154 1.000 30.54966 223 GLY B N 1
ATOM 1587 C CA . GLY A 1 223 ? 52.47974 38.60211 46.75049 1.000 27.59883 223 GLY B CA 1
ATOM 1588 C C . GLY A 1 223 ? 52.23838 38.29004 48.21179 1.000 30.55010 223 GLY B C 1
ATOM 1589 O O . GLY A 1 223 ? 53.15634 38.36277 49.03824 1.000 33.82400 223 GLY B O 1
ATOM 1590 N N . TYR A 1 224 ? 51.00038 37.94066 48.55046 1.000 26.87914 224 TYR B N 1
ATOM 1591 C CA . TYR A 1 224 ? 50.67222 37.60015 49.92657 1.000 28.04775 224 TYR B CA 1
ATOM 1592 C C . TYR A 1 224 ? 51.53029 36.45952 50.42864 1.000 31.15553 224 TYR B C 1
ATOM 1593 O O . TYR A 1 224 ? 51.97438 36.47750 51.58289 1.000 32.05148 224 TYR B O 1
ATOM 1602 N N . LEU A 1 225 ? 51.76202 35.45643 49.57445 1.000 32.50927 225 LEU B N 1
ATOM 1603 C CA . LEU A 1 225 ? 52.59420 34.31575 49.92455 1.000 37.87973 225 LEU B CA 1
ATOM 1604 C C . LEU A 1 225 ? 54.06620 34.67135 50.02193 1.000 43.36091 225 LEU B C 1
ATOM 1605 O O . LEU A 1 225 ? 54.82352 33.92761 50.65974 1.000 45.63292 225 LEU B O 1
ATOM 1610 N N . ALA A 1 226 ? 54.48611 35.78522 49.42154 1.000 67.06225 226 ALA B N 1
ATOM 1611 C CA . ALA A 1 226 ? 55.88945 36.16272 49.48017 1.000 40.79561 226 ALA B CA 1
ATOM 1612 C C . ALA A 1 226 ? 56.25309 36.90682 50.75950 1.000 40.66986 226 ALA B C 1
ATOM 1613 O O . ALA A 1 226 ? 57.44342 37.05411 51.04861 1.000 41.23051 226 ALA B O 1
ATOM 1615 N N . LEU A 1 227 ? 55.26876 37.35609 51.53692 1.000 40.54782 227 LEU B N 1
ATOM 1616 C CA . LEU A 1 227 ? 55.55310 38.05462 52.78328 1.000 43.34720 227 LEU B CA 1
ATOM 1617 C C . LEU A 1 227 ? 56.27912 37.13626 53.77121 1.000 47.92075 227 LEU B C 1
ATOM 1618 O O . LEU A 1 227 ? 56.05776 35.92266 53.77603 1.000 43.08567 227 LEU B O 1
ATOM 1623 N N . PRO A 1 228 ? 57.15892 37.69138 54.61655 1.000 54.13242 228 PRO B N 1
ATOM 1624 C CA . PRO A 1 228 ? 57.79230 36.86551 55.66615 1.000 65.14801 228 PRO B CA 1
ATOM 1625 C C . PRO A 1 228 ? 56.78886 36.08563 56.49994 1.000 56.97844 228 PRO B C 1
ATOM 1626 O O . PRO A 1 228 ? 57.01560 34.90331 56.79487 1.000 55.35416 228 PRO B O 1
ATOM 1630 N N . GLN A 1 229 ? 55.68433 36.72619 56.89137 1.000 54.79187 229 GLN B N 1
ATOM 1631 C CA . GLN A 1 229 ? 54.53073 36.02827 57.44394 1.000 53.07027 229 GLN B CA 1
ATOM 1632 C C . GLN A 1 229 ? 53.36282 36.20177 56.48076 1.000 48.07498 229 GLN B C 1
ATOM 1633 O O . GLN A 1 229 ? 52.81929 37.31501 56.36817 1.000 44.99345 229 GLN B O 1
ATOM 1639 N N . PRO A 1 230 ? 52.96396 35.14924 55.75812 1.000 43.17332 230 PRO B N 1
ATOM 1640 C CA . PRO A 1 230 ? 51.91455 35.29492 54.72991 1.000 40.47803 230 PRO B CA 1
ATOM 1641 C C . PRO A 1 230 ? 50.60017 35.86457 55.27919 1.000 37.18184 230 PRO B C 1
ATOM 1642 O O . PRO A 1 230 ? 50.12723 35.48749 56.36284 1.000 36.31908 230 PRO B O 1
ATOM 1646 N N . ASP A 1 231 ? 50.01581 36.79047 54.51133 1.000 31.46387 231 ASP B N 1
ATOM 1647 C CA . ASP A 1 231 ? 48.80493 37.49421 54.93821 1.000 31.67437 231 ASP B CA 1
ATOM 1648 C C . ASP A 1 231 ? 47.62481 36.57163 54.69694 1.000 28.09980 231 ASP B C 1
ATOM 1649 O O . ASP A 1 231 ? 47.15069 36.44487 53.57109 1.000 28.24507 231 ASP B O 1
ATOM 1654 N N . LYS A 1 232 ? 47.14074 35.92065 55.75647 1.000 29.31411 232 LYS B N 1
ATOM 1655 C CA . LYS A 1 232 ? 46.06949 34.94421 55.58649 1.000 28.43486 232 LYS B CA 1
ATOM 1656 C C . LYS A 1 232 ? 44.75253 35.62895 55.25637 1.000 30.77948 232 LYS B C 1
ATOM 1657 O O . LYS A 1 232 ? 43.96104 35.11898 54.45134 1.000 26.72242 232 LYS B O 1
ATOM 1663 N N . LYS A 1 233 ? 44.50021 36.78575 55.86270 1.000 34.99761 233 LYS B N 1
ATOM 1664 C CA . LYS A 1 233 ? 43.32245 37.54568 55.48836 1.000 22.53099 233 LYS B CA 1
ATOM 1665 C C . LYS A 1 233 ? 43.31953 37.82770 53.99402 1.000 27.28708 233 LYS B C 1
ATOM 1666 O O . LYS A 1 233 ? 42.33851 37.52948 53.31124 1.000 25.68224 233 LYS B O 1
ATOM 1672 N N . GLY A 1 234 ? 44.42725 38.34308 53.45820 1.000 29.55364 234 GLY B N 1
ATOM 1673 C CA . GLY A 1 234 ? 44.49021 38.61330 52.03285 1.000 25.58376 234 GLY B CA 1
ATOM 1674 C C . GLY A 1 234 ? 44.36128 37.36707 51.17212 1.000 24.64741 234 GLY B C 1
ATOM 1675 O O . GLY A 1 234 ? 43.70979 37.39911 50.12302 1.000 23.13520 234 GLY B O 1
ATOM 1676 N N . LEU A 1 235 ? 44.97760 36.25873 51.59330 1.000 22.67223 235 LEU B N 1
ATOM 1677 C CA . LEU A 1 235 ? 44.85271 35.01789 50.83069 1.000 21.21395 235 LEU B CA 1
ATOM 1678 C C . LEU A 1 235 ? 43.41507 34.53690 50.84455 1.000 25.85091 235 LEU B C 1
ATOM 1679 O O . LEU A 1 235 ? 42.87983 34.10980 49.81568 1.000 24.41341 235 LEU B O 1
ATOM 1684 N N . SER A 1 236 ? 42.75033 34.65064 51.99278 1.000 24.84833 236 SER B N 1
ATOM 1685 C CA . SER A 1 236 ? 41.35269 34.25417 52.05074 1.000 23.49949 236 SER B CA 1
ATOM 1686 C C . SER A 1 236 ? 40.51597 35.08379 51.08959 1.000 25.21783 236 SER B C 1
ATOM 1687 O O . SER A 1 236 ? 39.73827 34.53287 50.29423 1.000 26.15395 236 SER B O 1
ATOM 1690 N N . THR A 1 237 ? 40.63980 36.42195 51.14667 1.000 27.08071 237 THR B N 1
ATOM 1691 C CA . THR A 1 237 ? 39.72346 37.18383 50.31120 1.000 25.05673 237 THR B CA 1
ATOM 1692 C C . THR A 1 237 ? 40.10277 37.07857 48.83300 1.000 20.59147 237 THR B C 1
ATOM 1693 O O . THR A 1 237 ? 39.21418 37.10496 47.97373 1.000 23.34700 237 THR B O 1
ATOM 1697 N N . SER A 1 238 ? 41.38262 36.87727 48.50438 1.000 21.16235 238 SER B N 1
ATOM 1698 C CA . SER A 1 238 ? 41.73064 36.70528 47.09280 1.000 21.17571 238 SER B CA 1
ATOM 1699 C C . SER A 1 238 ? 41.30221 35.34049 46.56832 1.000 19.02815 238 SER B C 1
ATOM 1700 O O . SER A 1 238 ? 40.93021 35.21596 45.39328 1.000 17.15389 238 SER B O 1
ATOM 1703 N N . LEU A 1 239 ? 41.34995 34.30897 47.42012 1.000 17.84928 239 LEU B N 1
ATOM 1704 C CA . LEU A 1 239 ? 40.89712 32.99366 46.99067 1.000 17.69292 239 LEU B CA 1
ATOM 1705 C C . LEU A 1 239 ? 39.40043 33.00183 46.76570 1.000 20.13787 239 LEU B C 1
ATOM 1706 O O . LEU A 1 239 ? 38.92153 32.40799 45.79405 1.000 20.94585 239 LEU B O 1
ATOM 1711 N N . GLY A 1 240 ? 38.65467 33.72108 47.61643 1.000 22.64496 240 GLY B N 1
ATOM 1712 C CA . GLY A 1 240 ? 37.21441 33.84580 47.40612 1.000 17.28465 240 GLY B CA 1
ATOM 1713 C C . GLY A 1 240 ? 36.86041 34.59308 46.13268 1.000 20.64573 240 GLY B C 1
ATOM 1714 O O . GLY A 1 240 ? 35.89176 34.24460 45.44442 1.000 22.80960 240 GLY B O 1
ATOM 1715 N N . ILE A 1 241 ? 37.61445 35.65038 45.80713 1.000 20.25070 241 ILE B N 1
ATOM 1716 C CA . ILE A 1 241 ? 37.40213 36.34913 44.53629 1.000 22.01891 241 ILE B CA 1
ATOM 1717 C C . ILE A 1 241 ? 37.76309 35.43867 43.36571 1.000 22.58271 241 ILE B C 1
ATOM 1718 O O . ILE A 1 241 ? 37.08039 35.42015 42.33239 1.000 21.37741 241 ILE B O 1
ATOM 1723 N N . LEU A 1 242 ? 38.88385 34.71270 43.48716 1.000 19.36657 242 LEU B N 1
ATOM 1724 C CA . LEU A 1 242 ? 39.25865 33.73867 42.46207 1.000 19.51432 242 LEU B CA 1
ATOM 1725 C C . LEU A 1 242 ? 38.17146 32.68401 42.28210 1.000 20.41309 242 LEU B C 1
ATOM 1726 O O . LEU A 1 242 ? 37.86325 32.28762 41.14760 1.000 20.34542 242 LEU B O 1
ATOM 1731 N N . ALA A 1 243 ? 37.54918 32.25255 43.37665 1.000 18.00753 243 ALA B N 1
ATOM 1732 C CA . ALA A 1 243 ? 36.46997 31.28644 43.24125 1.000 21.67296 243 ALA B CA 1
ATOM 1733 C C . ALA A 1 243 ? 35.33443 31.86185 42.40297 1.000 21.88165 243 ALA B C 1
ATOM 1734 O O . ALA A 1 243 ? 34.87586 31.21439 41.45430 1.000 24.49676 243 ALA B O 1
ATOM 1736 N N . ASP A 1 244 ? 34.87662 33.07876 42.71344 1.000 20.66993 244 ASP B N 1
ATOM 1737 C CA . ASP A 1 244 ? 33.78115 33.64791 41.92749 1.000 25.45431 244 ASP B CA 1
ATOM 1738 C C . ASP A 1 244 ? 34.16808 33.83762 40.46366 1.000 24.77144 244 ASP B C 1
ATOM 1739 O O . ASP A 1 244 ? 33.30948 33.73789 39.57968 1.000 22.75213 244 ASP B O 1
ATOM 1744 N N . ILE A 1 245 ? 35.43995 34.13455 40.18314 1.000 21.86035 245 ILE B N 1
ATOM 1745 C CA . ILE A 1 245 ? 35.85117 34.34981 38.80456 1.000 19.93561 245 ILE B CA 1
ATOM 1746 C C . ILE A 1 245 ? 35.85579 33.03190 38.05578 1.000 22.86315 245 ILE B C 1
ATOM 1747 O O . ILE A 1 245 ? 35.55218 32.98073 36.85921 1.000 27.03222 245 ILE B O 1
ATOM 1752 N N . PHE A 1 246 ? 36.25841 31.95623 38.72952 1.000 21.83193 246 PHE B N 1
ATOM 1753 C CA . PHE A 1 246 ? 36.17165 30.62850 38.12732 1.000 21.51364 246 PHE B CA 1
ATOM 1754 C C . PHE A 1 246 ? 34.72834 30.27425 37.79228 1.000 22.69295 246 PHE B C 1
ATOM 1755 O O . PHE A 1 246 ? 34.46871 29.60317 36.78822 1.000 24.24952 246 PHE B O 1
ATOM 1763 N N . VAL A 1 247 ? 33.77332 30.71998 38.61010 1.000 20.70995 247 VAL B N 1
ATOM 1764 C CA . VAL A 1 247 ? 32.37601 30.38042 38.33914 1.000 22.30154 247 VAL B CA 1
ATOM 1765 C C . VAL A 1 247 ? 31.88239 31.10954 37.09630 1.000 23.33522 247 VAL B C 1
ATOM 1766 O O . VAL A 1 247 ? 31.09707 30.55870 36.31363 1.000 25.60854 247 VAL B O 1
ATOM 1770 N N . SER A 1 248 ? 32.30845 32.37322 36.90828 1.000 22.12945 248 SER B N 1
ATOM 1771 C CA . SER A 1 248 ? 31.85527 33.16395 35.76195 1.000 21.50786 248 SER B CA 1
ATOM 1772 C C . SER A 1 248 ? 32.61785 32.82265 34.49669 1.000 24.08933 248 SER B C 1
ATOM 1773 O O . SER A 1 248 ? 32.19537 33.18464 33.39957 1.000 25.74754 248 SER B O 1
ATOM 1776 N N . MET A 1 249 ? 33.74827 32.16048 34.63414 1.000 25.11844 249 MET B N 1
ATOM 1777 C CA . MET A 1 249 ? 34.61184 31.88210 33.49783 1.000 29.42133 249 MET B CA 1
ATOM 1778 C C . MET A 1 249 ? 33.94203 30.97680 32.48369 1.000 25.66568 249 MET B C 1
ATOM 1779 O O . MET A 1 249 ? 33.20203 30.05752 32.84058 1.000 26.71282 249 MET B O 1
ATOM 1784 N N . SER A 1 250 ? 34.26079 31.21482 31.21582 1.000 27.25416 250 SER B N 1
ATOM 1785 C CA . SER A 1 250 ? 33.98312 30.24933 30.17557 1.000 28.50757 250 SER B CA 1
ATOM 1786 C C . SER A 1 250 ? 34.92046 29.05580 30.33454 1.000 35.10739 250 SER B C 1
ATOM 1787 O O . SER A 1 250 ? 35.99133 29.15121 30.95452 1.000 34.04144 250 SER B O 1
ATOM 1790 N N . LYS A 1 251 ? 34.50521 27.91126 29.77495 1.000 33.54797 251 LYS B N 1
ATOM 1791 C CA . LYS A 1 251 ? 35.38791 26.74963 29.76013 1.000 29.07981 251 LYS B CA 1
ATOM 1792 C C . LYS A 1 251 ? 36.68139 27.03741 29.00526 1.000 34.29781 251 LYS B C 1
ATOM 1793 O O . LYS A 1 251 ? 37.73476 26.48959 29.35555 1.000 35.22826 251 LYS B O 1
ATOM 1799 N N . ASN A 1 252 ? 36.63614 27.91199 27.99188 1.000 35.31801 252 ASN B N 1
ATOM 1800 C CA . ASN A 1 252 ? 37.86538 28.32279 27.31377 1.000 32.77272 252 ASN B CA 1
ATOM 1801 C C . ASN A 1 252 ? 38.72118 29.23412 28.19592 1.000 34.14870 252 ASN B C 1
ATOM 1802 O O . ASN A 1 252 ? 39.94873 29.10873 28.21231 1.000 34.67960 252 ASN B O 1
ATOM 1807 N N . ASP A 1 253 ? 38.09760 30.19902 28.89097 1.000 34.36547 253 ASP B N 1
ATOM 1808 C CA . ASP A 1 253 ? 38.81705 31.00777 29.87877 1.000 29.83943 253 ASP B CA 1
ATOM 1809 C C . ASP A 1 253 ? 39.58410 30.11836 30.85438 1.000 33.11035 253 ASP B C 1
ATOM 1810 O O . ASP A 1 253 ? 40.77897 30.33026 31.11927 1.000 26.49352 253 ASP B O 1
ATOM 1815 N N . TYR A 1 254 ? 38.91194 29.08400 31.36760 1.000 30.08791 254 TYR B N 1
ATOM 1816 C CA . TYR A 1 254 ? 39.51811 28.22764 32.38061 1.000 30.85318 254 TYR B CA 1
ATOM 1817 C C . TYR A 1 254 ? 40.62770 27.36154 31.78671 1.000 29.38961 254 TYR B C 1
ATOM 1818 O O . TYR A 1 254 ? 41.64816 27.11046 32.44660 1.000 26.86477 254 TYR B O 1
ATOM 1827 N N . GLU A 1 255 ? 40.45268 26.88995 30.54597 1.000 29.40490 255 GLU B N 1
ATOM 1828 C CA . GLU A 1 255 ? 41.47862 26.04737 29.93861 1.000 34.33709 255 GLU B CA 1
ATOM 1829 C C . GLU A 1 255 ? 42.77333 26.83081 29.71455 1.000 34.76089 255 GLU B C 1
ATOM 1830 O O . GLU A 1 255 ? 43.87024 26.33621 30.00520 1.000 35.68173 255 GLU B O 1
ATOM 1836 N N . LYS A 1 256 ? 42.65847 28.06543 29.23206 1.000 32.33733 256 LYS B N 1
ATOM 1837 C CA . LYS A 1 256 ? 43.81771 28.92832 29.02213 1.000 31.19309 256 LYS B CA 1
ATOM 1838 C C . LYS A 1 256 ? 44.52847 29.18194 30.34680 1.000 33.27478 256 LYS B C 1
ATOM 1839 O O . LYS A 1 256 ? 45.72414 28.90732 30.49762 1.000 34.06643 256 LYS B O 1
ATOM 1845 N N . PHE A 1 257 ? 43.77994 29.63883 31.34985 1.000 30.62210 257 PHE B N 1
ATOM 1846 C CA . PHE A 1 257 ? 44.34683 29.84671 32.67983 1.000 31.06975 257 PHE B CA 1
ATOM 1847 C C . PHE A 1 257 ? 45.02121 28.58752 33.21130 1.000 33.57082 257 PHE B C 1
ATOM 1848 O O . PHE A 1 257 ? 46.12457 28.64193 33.77553 1.000 36.63257 257 PHE B O 1
ATOM 1856 N N . LYS A 1 258 ? 44.39331 27.42608 32.99064 1.000 34.72311 258 LYS B N 1
ATOM 1857 C CA . LYS A 1 258 ? 44.90258 26.17506 33.56199 1.000 37.07221 258 LYS B CA 1
ATOM 1858 C C . LYS A 1 258 ? 46.23463 25.75542 32.94158 1.000 36.64302 258 LYS B C 1
ATOM 1859 O O . LYS A 1 258 ? 47.09570 25.18137 33.62696 1.000 34.09833 258 LYS B O 1
ATOM 1865 N N . ASN A 1 259 ? 46.40803 25.98836 31.64007 1.000 35.70031 259 ASN B N 1
ATOM 1866 C CA . ASN A 1 259 ? 47.62321 25.58160 30.94310 1.000 37.54092 259 ASN B CA 1
ATOM 1867 C C . ASN A 1 259 ? 48.64599 26.71116 30.84958 1.000 37.14070 259 ASN B C 1
ATOM 1868 O O . ASN A 1 259 ? 49.65609 26.56574 30.15134 1.000 47.21750 259 ASN B O 1
ATOM 1873 N N . ASN A 1 260 ? 48.39343 27.82751 31.52185 1.000 37.16692 260 ASN B N 1
ATOM 1874 C CA . ASN A 1 260 ? 49.31990 28.95664 31.56342 1.000 37.23223 260 ASN B CA 1
ATOM 1875 C C . ASN A 1 260 ? 50.54977 28.56136 32.36281 1.000 44.53021 260 ASN B C 1
ATOM 1876 O O . ASN A 1 260 ? 50.42390 28.27205 33.56400 1.000 39.29673 260 ASN B O 1
ATOM 1881 N N . PRO A 1 261 ? 51.74689 28.53515 31.75634 1.000 43.45202 261 PRO B N 1
ATOM 1882 C CA . PRO A 1 261 ? 52.93462 28.05085 32.48944 1.000 45.38688 261 PRO B CA 1
ATOM 1883 C C . PRO A 1 261 ? 53.33649 28.93354 33.65964 1.000 46.51972 261 PRO B C 1
ATOM 1884 O O . PRO A 1 261 ? 54.03080 28.45514 34.56411 1.000 40.53185 261 PRO B O 1
ATOM 1888 N N . GLN A 1 262 ? 52.89637 30.18771 33.68987 1.000 64.99072 262 GLN B N 1
ATOM 1889 C CA . GLN A 1 262 ? 53.24952 31.10180 34.76390 1.000 50.38644 262 GLN B CA 1
ATOM 1890 C C . GLN A 1 262 ? 52.38131 30.94739 36.00984 1.000 54.23214 262 GLN B C 1
ATOM 1891 O O . GLN A 1 262 ? 52.76558 31.45548 37.06786 1.000 53.48761 262 GLN B O 1
ATOM 1897 N N . ILE A 1 263 ? 51.23959 30.25706 35.92320 1.000 47.21786 263 ILE B N 1
ATOM 1898 C CA . ILE A 1 263 ? 50.38784 29.97907 37.07836 1.000 44.44017 263 ILE B CA 1
ATOM 1899 C C . ILE A 1 263 ? 50.71257 28.58238 37.58095 1.000 43.61264 263 ILE B C 1
ATOM 1900 O O . ILE A 1 263 ? 50.64546 27.60950 36.81990 1.000 50.07481 263 ILE B O 1
ATOM 1905 N N . ASN A 1 264 ? 51.06231 28.47530 38.85403 1.000 43.11588 264 ASN B N 1
ATOM 1906 C CA . ASN A 1 264 ? 51.41418 27.19624 39.44073 1.000 52.24811 264 ASN B CA 1
ATOM 1907 C C . ASN A 1 264 ? 50.61103 26.96534 40.70964 1.000 52.01643 264 ASN B C 1
ATOM 1908 O O . ASN A 1 264 ? 51.14557 26.79004 41.80639 1.000 58.95268 264 ASN B O 1
ATOM 1913 N N . LEU A 1 265 ? 49.29657 26.93372 40.54788 1.000 45.92558 265 LEU B N 1
ATOM 1914 C CA . LEU A 1 265 ? 48.35864 26.78951 41.64750 1.000 44.73825 265 LEU B CA 1
ATOM 1915 C C . LEU A 1 265 ? 47.85385 25.35134 41.69309 1.000 42.66358 265 LEU B C 1
ATOM 1916 O O . LEU A 1 265 ? 47.49990 24.77658 40.66087 1.000 42.61775 265 LEU B O 1
ATOM 1921 N N . SER A 1 266 ? 47.81575 24.76468 42.88941 1.000 39.58009 266 SER B N 1
ATOM 1922 C CA . SER A 1 266 ? 47.37184 23.37384 42.98107 1.000 46.77052 266 SER B CA 1
ATOM 1923 C C . SER A 1 266 ? 45.91481 23.20318 42.53857 1.000 44.15555 266 SER B C 1
ATOM 1924 O O . SER A 1 266 ? 45.55624 22.14771 41.99820 1.000 45.72346 266 SER B O 1
ATOM 1927 N N . LEU A 1 267 ? 45.06053 24.21864 42.76045 1.000 36.03010 267 LEU B N 1
ATOM 1928 C CA . LEU A 1 267 ? 43.67264 24.14476 42.29099 1.000 37.52762 267 LEU B CA 1
ATOM 1929 C C . LEU A 1 267 ? 43.60627 23.78954 40.81969 1.000 44.87346 267 LEU B C 1
ATOM 1930 O O . LEU A 1 267 ? 42.78234 22.96553 40.40924 1.000 44.63938 267 LEU B O 1
ATOM 1935 N N . LEU A 1 268 ? 44.44695 24.42998 40.00767 1.000 38.73257 268 LEU B N 1
ATOM 1936 C CA . LEU A 1 268 ? 44.37694 24.24468 38.56548 1.000 39.97319 268 LEU B CA 1
ATOM 1937 C C . LEU A 1 268 ? 44.77291 22.83118 38.16156 1.000 44.79742 268 LEU B C 1
ATOM 1938 O O . LEU A 1 268 ? 44.06808 22.18658 37.37863 1.000 56.58596 268 LEU B O 1
ATOM 1943 N N . LYS A 1 269 ? 45.89692 22.33358 38.67784 1.000 46.93509 269 LYS B N 1
ATOM 1944 C CA . LYS A 1 269 ? 46.39632 21.03007 38.25712 1.000 43.23821 269 LYS B CA 1
ATOM 1945 C C . LYS A 1 269 ? 45.56554 19.89200 38.81691 1.000 41.43642 269 LYS B C 1
ATOM 1946 O O . LYS A 1 269 ? 45.43509 18.85203 38.16908 1.000 51.02917 269 LYS B O 1
ATOM 1952 N N . GLU A 1 270 ? 45.01956 20.05578 40.01634 1.000 40.74084 270 GLU B N 1
ATOM 1953 C CA . GLU A 1 270 ? 44.31553 18.97268 40.68366 1.000 43.18924 270 GLU B CA 1
ATOM 1954 C C . GLU A 1 270 ? 42.90050 18.74996 40.15212 1.000 41.46374 270 GLU B C 1
ATOM 1955 O O . GLU A 1 270 ? 42.32863 17.68220 40.39263 1.000 38.73883 270 GLU B O 1
ATOM 1961 N N . PHE A 1 271 ? 42.30670 19.72182 39.46328 1.000 36.65750 271 PHE B N 1
ATOM 1962 C CA . PHE A 1 271 ? 40.93673 19.57910 38.99667 1.000 40.90240 271 PHE B CA 1
ATOM 1963 C C . PHE A 1 271 ? 40.85231 19.97278 37.53233 1.000 40.51642 271 PHE B C 1
ATOM 1964 O O . PHE A 1 271 ? 41.70432 20.69328 37.00743 1.000 41.78653 271 PHE B O 1
ATOM 1972 N N . ASP A 1 272 ? 39.80380 19.47825 36.87486 1.000 35.78990 272 ASP B N 1
ATOM 1973 C CA . ASP A 1 272 ? 39.65780 19.62857 35.43406 1.000 36.66828 272 ASP B CA 1
ATOM 1974 C C . ASP A 1 272 ? 38.36395 20.33308 35.04989 1.000 31.57725 272 ASP B C 1
ATOM 1975 O O . ASP A 1 272 ? 37.92671 20.21859 33.90395 1.000 37.14986 272 ASP B O 1
ATOM 1980 N N . HIS A 1 273 ? 37.72966 21.04087 35.98133 1.000 29.43231 273 HIS B N 1
ATOM 1981 C CA . HIS A 1 273 ? 36.48258 21.73419 35.68890 1.000 26.65825 273 HIS B CA 1
ATOM 1982 C C . HIS A 1 273 ? 36.42786 23.01239 36.51222 1.000 23.11392 273 HIS B C 1
ATOM 1983 O O . HIS A 1 273 ? 36.77114 23.00746 37.70141 1.000 22.40275 273 HIS B O 1
ATOM 1990 N N . HIS A 1 274 ? 36.00213 24.10632 35.87624 1.000 22.43843 274 HIS B N 1
ATOM 1991 C CA . HIS A 1 274 ? 36.07263 25.40500 36.54004 1.000 22.03689 274 HIS B CA 1
ATOM 1992 C C . HIS A 1 274 ? 35.19171 25.45975 37.78613 1.000 23.32727 274 HIS B C 1
ATOM 1993 O O . HIS A 1 274 ? 35.52778 26.17204 38.74135 1.000 23.61954 274 HIS B O 1
ATOM 2000 N N . LEU A 1 275 ? 34.07408 24.71432 37.81670 1.000 22.43615 275 LEU B N 1
ATOM 2001 C CA . LEU A 1 275 ? 33.27655 24.67225 39.04408 1.000 20.68876 275 LEU B CA 1
ATOM 2002 C C . LEU A 1 275 ? 34.02428 23.96015 40.15872 1.000 22.71617 275 LEU B C 1
ATOM 2003 O O . LEU A 1 275 ? 33.92271 24.34790 41.33028 1.000 19.09051 275 LEU B O 1
ATOM 2008 N N . LEU A 1 276 ? 34.78152 22.91488 39.81681 1.000 19.10729 276 LEU B N 1
ATOM 2009 C CA . LEU A 1 276 ? 35.48813 22.15966 40.84762 1.000 21.65077 276 LEU B CA 1
ATOM 2010 C C . LEU A 1 276 ? 36.68363 22.94250 41.39207 1.000 23.25881 276 LEU B C 1
ATOM 2011 O O . LEU A 1 276 ? 36.93286 22.94793 42.61189 1.000 21.62857 276 LEU B O 1
ATOM 2016 N N . SER A 1 277 ? 37.45730 23.58277 40.50097 1.000 21.89696 277 SER B N 1
ATOM 2017 C CA . SER A 1 277 ? 38.46637 24.52693 40.97509 1.000 22.61449 277 SER B CA 1
ATOM 2018 C C . SER A 1 277 ? 37.84429 25.65006 41.81521 1.000 24.61645 277 SER B C 1
ATOM 2019 O O . SER A 1 277 ? 38.45305 26.10875 42.79745 1.000 25.28356 277 SER B O 1
ATOM 2022 N N . ALA A 1 278 ? 36.64712 26.11609 41.44538 1.000 19.00137 278 ALA B N 1
ATOM 2023 C CA . ALA A 1 278 ? 35.97021 27.11087 42.27434 1.000 20.35790 278 ALA B CA 1
ATOM 2024 C C . ALA A 1 278 ? 35.65150 26.55947 43.66718 1.000 23.18799 278 ALA B C 1
ATOM 2025 O O . ALA A 1 278 ? 35.87198 27.24161 44.68412 1.000 19.19557 278 ALA B O 1
ATOM 2027 N N . ALA A 1 279 ? 35.11101 25.34045 43.74253 1.000 16.87118 279 ALA B N 1
ATOM 2028 C CA . ALA A 1 279 ? 34.79729 24.78721 45.05576 1.000 20.14563 279 ALA B CA 1
ATOM 2029 C C . ALA A 1 279 ? 36.06685 24.57436 45.87711 1.000 20.23247 279 ALA B C 1
ATOM 2030 O O . ALA A 1 279 ? 36.07271 24.79463 47.09643 1.000 19.04925 279 ALA B O 1
ATOM 2032 N N . GLU A 1 280 ? 37.15109 24.16273 45.22645 1.000 19.97347 280 GLU B N 1
ATOM 2033 C CA . GLU A 1 280 ? 38.41067 24.00554 45.95183 1.000 23.31484 280 GLU B CA 1
ATOM 2034 C C . GLU A 1 280 ? 38.94263 25.35714 46.43643 1.000 24.80097 280 GLU B C 1
ATOM 2035 O O . GLU A 1 280 ? 39.35481 25.49142 47.59868 1.000 23.03496 280 GLU B O 1
ATOM 2041 N N . ALA A 1 281 ? 38.89539 26.37763 45.57993 1.000 18.73889 281 ALA B N 1
ATOM 2042 C CA . ALA A 1 281 ? 39.30687 27.71999 45.98948 1.000 21.67036 281 ALA B CA 1
ATOM 2043 C C . ALA A 1 281 ? 38.49210 28.22845 47.17256 1.000 21.83872 281 ALA B C 1
ATOM 2044 O O . ALA A 1 281 ? 39.00826 28.98413 48.00874 1.000 18.03112 281 ALA B O 1
ATOM 2046 N N . CYS A 1 282 ? 37.20473 27.84950 47.24217 1.000 19.33901 282 CYS B N 1
ATOM 2047 C CA . CYS A 1 282 ? 36.38479 28.26296 48.38295 1.000 18.97682 282 CYS B CA 1
ATOM 2048 C C . CYS A 1 282 ? 36.78331 27.52171 49.65568 1.000 23.67242 282 CYS B C 1
ATOM 2049 O O . CYS A 1 282 ? 36.69758 28.07910 50.75958 1.000 24.79192 282 CYS B O 1
ATOM 2052 N N . LYS A 1 283 ? 37.18290 26.25536 49.52465 1.000 23.02276 283 LYS B N 1
ATOM 2053 C CA . LYS A 1 283 ? 37.64023 25.49335 50.68133 1.000 27.38083 283 LYS B CA 1
ATOM 2054 C C . LYS A 1 283 ? 38.91078 26.10100 51.26324 1.000 23.40244 283 LYS B C 1
ATOM 2055 O O . LYS A 1 283 ? 39.06662 26.19685 52.48537 1.000 23.39892 283 LYS B O 1
ATOM 2061 N N . LEU A 1 284 ? 39.82610 26.52560 50.39902 1.000 21.29019 284 LEU B N 1
ATOM 2062 C CA . LEU A 1 284 ? 41.00892 27.22772 50.86907 1.000 22.46939 284 LEU B CA 1
ATOM 2063 C C . LEU A 1 284 ? 40.66501 28.59618 51.44766 1.000 24.59201 284 LEU B C 1
ATOM 2064 O O . LEU A 1 284 ? 41.24750 29.01555 52.45760 1.000 28.20671 284 LEU B O 1
ATOM 2069 N N . ALA A 1 285 ? 39.73755 29.31976 50.82115 1.000 25.44817 285 ALA B N 1
ATOM 2070 C CA . ALA A 1 285 ? 39.31096 30.59587 51.38794 1.000 25.80185 285 ALA B CA 1
ATOM 2071 C C . ALA A 1 285 ? 38.76872 30.42281 52.80687 1.000 27.38401 285 ALA B C 1
ATOM 2072 O O . ALA A 1 285 ? 39.13262 31.18210 53.71573 1.000 29.12842 285 ALA B O 1
ATOM 2074 N N . ALA A 1 286 ? 37.89355 29.43156 53.01877 1.000 22.43409 286 ALA B N 1
ATOM 2075 C CA . ALA A 1 286 ? 37.33174 29.20082 54.34741 1.000 24.62969 286 ALA B CA 1
ATOM 2076 C C . ALA A 1 286 ? 38.41662 28.82842 55.35306 1.000 27.30571 286 ALA B C 1
ATOM 2077 O O . ALA A 1 286 ? 38.39840 29.30601 56.49257 1.000 33.06432 286 ALA B O 1
ATOM 2079 N N . ALA A 1 287 ? 39.37056 27.98277 54.95128 1.000 26.28031 287 ALA B N 1
ATOM 2080 C CA . ALA A 1 287 ? 40.44582 27.56713 55.85581 1.000 32.35604 287 ALA B CA 1
ATOM 2081 C C . ALA A 1 287 ? 41.36237 28.72897 56.23167 1.000 30.55859 287 ALA B C 1
ATOM 2082 O O . ALA A 1 287 ? 41.68696 28.91465 57.41283 1.000 32.88531 287 ALA B O 1
ATOM 2084 N N . PHE A 1 288 ? 41.81402 29.50467 55.24729 1.000 30.73989 288 PHE B N 1
ATOM 2085 C CA . PHE A 1 288 ? 42.60530 30.69184 55.56479 1.000 29.78312 288 PHE B CA 1
ATOM 2086 C C . PHE A 1 288 ? 41.84701 31.69336 56.42349 1.000 30.69586 288 PHE B C 1
ATOM 2087 O O . PHE A 1 288 ? 42.43783 32.68845 56.84498 1.000 33.98358 288 PHE B O 1
ATOM 2095 N N . SER A 1 289 ? 40.56471 31.46123 56.68436 1.000 27.42495 289 SER B N 1
ATOM 2096 C CA . SER A 1 289 ? 39.72989 32.32737 57.50443 1.000 30.19014 289 SER B CA 1
ATOM 2097 C C . SER A 1 289 ? 39.11184 31.55195 58.65637 1.000 32.62351 289 SER B C 1
ATOM 2098 O O . SER A 1 289 ? 38.02339 31.89517 59.12724 1.000 32.97633 289 SER B O 1
ATOM 2101 N N . ALA A 1 290 ? 39.79703 30.50012 59.10941 1.000 31.26758 290 ALA B N 1
ATOM 2102 C CA . ALA A 1 290 ? 39.17112 29.48392 59.95061 1.000 31.13311 290 ALA B CA 1
ATOM 2103 C C . ALA A 1 290 ? 38.71151 30.01220 61.29749 1.000 32.90693 290 ALA B C 1
ATOM 2104 O O . ALA A 1 290 ? 37.87336 29.37125 61.94588 1.000 34.91775 290 ALA B O 1
ATOM 2106 N N . TYR A 1 291 ? 39.25618 31.14013 61.74826 1.000 34.74901 291 TYR B N 1
ATOM 2107 C CA . TYR A 1 291 ? 38.85522 31.73488 63.01439 1.000 35.84028 291 TYR B CA 1
ATOM 2108 C C . TYR A 1 291 ? 37.77615 32.79555 62.86877 1.000 36.04542 291 TYR B C 1
ATOM 2109 O O . TYR A 1 291 ? 37.15706 33.16451 63.87213 1.000 39.60654 291 TYR B O 1
ATOM 2118 N N . THR A 1 292 ? 37.52057 33.28376 61.65884 1.000 34.72954 292 THR B N 1
ATOM 2119 C CA . THR A 1 292 ? 36.48868 34.29403 61.47080 1.000 34.98754 292 THR B CA 1
ATOM 2120 C C . THR A 1 292 ? 35.22564 33.63343 60.92152 1.000 33.49913 292 THR B C 1
ATOM 2121 O O . THR A 1 292 ? 35.07785 33.51706 59.69757 1.000 33.73131 292 THR B O 1
ATOM 2125 N N . PRO A 1 293 ? 34.28411 33.20947 61.76442 1.000 35.16457 293 PRO B N 1
ATOM 2126 C CA . PRO A 1 293 ? 33.18153 32.36298 61.27537 1.000 34.89001 293 PRO B CA 1
ATOM 2127 C C . PRO A 1 293 ? 32.32465 32.96998 60.16698 1.000 37.68413 293 PRO B C 1
ATOM 2128 O O . PRO A 1 293 ? 31.60440 32.22276 59.48405 1.000 37.36116 293 PRO B O 1
ATOM 2132 N N . LEU A 1 294 ? 32.33505 34.28824 59.97048 1.000 33.78490 294 LEU B N 1
ATOM 2133 C CA . LEU A 1 294 ? 31.45224 34.81932 58.93676 1.000 33.43883 294 LEU B CA 1
ATOM 2134 C C . LEU A 1 294 ? 31.99793 34.51865 57.55022 1.000 29.73426 294 LEU B C 1
ATOM 2135 O O . LEU A 1 294 ? 31.21941 34.29253 56.60977 1.000 27.78830 294 LEU B O 1
ATOM 2140 N N . PHE A 1 295 ? 33.32330 34.50469 57.39125 1.000 30.04764 295 PHE B N 1
ATOM 2141 C CA . PHE A 1 295 ? 33.85662 34.27549 56.05789 1.000 27.09148 295 PHE B CA 1
ATOM 2142 C C . PHE A 1 295 ? 33.99602 32.79773 55.75492 1.000 26.80205 295 PHE B C 1
ATOM 2143 O O . PHE A 1 295 ? 34.07114 32.42243 54.58008 1.000 26.77690 295 PHE B O 1
ATOM 2151 N N . VAL A 1 296 ? 34.03410 31.95182 56.78821 1.000 30.19060 296 VAL B N 1
ATOM 2152 C CA . VAL A 1 296 ? 33.83331 30.51855 56.59354 1.000 24.10148 296 VAL B CA 1
ATOM 2153 C C . VAL A 1 296 ? 32.46582 30.27867 55.97077 1.000 24.84118 296 VAL B C 1
ATOM 2154 O O . VAL A 1 296 ? 32.33938 29.65676 54.91020 1.000 22.76204 296 VAL B O 1
ATOM 2158 N N . LEU A 1 297 ? 31.41899 30.77362 56.63138 1.000 25.41459 297 LEU B N 1
ATOM 2159 C CA . LEU A 1 297 ? 30.05629 30.57081 56.14524 1.000 25.90785 297 LEU B CA 1
ATOM 2160 C C . LEU A 1 297 ? 29.90162 31.05269 54.70522 1.000 25.49136 297 LEU B C 1
ATOM 2161 O O . LEU A 1 297 ? 29.39257 30.32895 53.83919 1.000 31.95517 297 LEU B O 1
ATOM 2166 N N . THR A 1 298 ? 30.34720 32.27548 54.43451 1.000 20.61101 298 THR B N 1
ATOM 2167 C CA . THR A 1 298 ? 30.28323 32.81841 53.08776 1.000 24.68989 298 THR B CA 1
ATOM 2168 C C . THR A 1 298 ? 30.96328 31.90185 52.08273 1.000 24.46382 298 THR B C 1
ATOM 2169 O O . THR A 1 298 ? 30.41594 31.60846 51.01062 1.000 27.34535 298 THR B O 1
ATOM 2173 N N . ALA A 1 299 ? 32.17450 31.45657 52.40914 1.000 25.71560 299 ALA B N 1
ATOM 2174 C CA . ALA A 1 299 ? 32.95883 30.65303 51.48481 1.000 22.10766 299 ALA B CA 1
ATOM 2175 C C . ALA A 1 299 ? 32.31581 29.28833 51.24241 1.000 22.60945 299 ALA B C 1
ATOM 2176 O O . ALA A 1 299 ? 32.28105 28.80183 50.10771 1.000 21.56029 299 ALA B O 1
ATOM 2178 N N . VAL A 1 300 ? 31.82075 28.63639 52.29552 1.000 20.23476 300 VAL B N 1
ATOM 2179 C CA . VAL A 1 300 ? 31.29751 27.29200 52.07907 1.000 21.82165 300 VAL B CA 1
ATOM 2180 C C . VAL A 1 300 ? 29.94115 27.33495 51.36559 1.000 22.78595 300 VAL B C 1
ATOM 2181 O O . VAL A 1 300 ? 29.60330 26.40456 50.62105 1.000 21.33516 300 VAL B O 1
ATOM 2185 N N . ASN A 1 301 ? 29.14147 28.38960 51.56730 1.000 22.65474 301 ASN B N 1
ATOM 2186 C CA . ASN A 1 301 ? 27.91416 28.53855 50.78071 1.000 20.89345 301 ASN B CA 1
ATOM 2187 C C . ASN A 1 301 ? 28.21230 28.60382 49.29080 1.000 22.99216 301 ASN B C 1
ATOM 2188 O O . ASN A 1 301 ? 27.51035 27.98079 48.48648 1.000 28.63432 301 ASN B O 1
ATOM 2193 N N . ILE A 1 302 ? 29.22723 29.37510 48.90037 1.000 20.03693 302 ILE B N 1
ATOM 2194 C CA . ILE A 1 302 ? 29.66471 29.38163 47.50751 1.000 24.82934 302 ILE B CA 1
ATOM 2195 C C . ILE A 1 302 ? 30.19633 28.00946 47.09868 1.000 23.84234 302 ILE B C 1
ATOM 2196 O O . ILE A 1 302 ? 30.00894 27.56320 45.95343 1.000 21.55486 302 ILE B O 1
ATOM 2201 N N . ARG A 1 303 ? 30.90291 27.33185 48.00969 1.000 19.09642 303 ARG B N 1
ATOM 2202 C CA . ARG A 1 303 ? 31.35890 25.96837 47.73125 1.000 20.51053 303 ARG B CA 1
ATOM 2203 C C . ARG A 1 303 ? 30.18007 25.02286 47.49535 1.000 18.48952 303 ARG B C 1
ATOM 2204 O O . ARG A 1 303 ? 30.15444 24.28403 46.50828 1.000 17.03107 303 ARG B O 1
ATOM 2212 N N . GLY A 1 304 ? 29.19077 25.04169 48.39289 1.000 19.30485 304 GLY B N 1
ATOM 2213 C CA . GLY A 1 304 ? 28.01315 24.20638 48.21552 1.000 17.44957 304 GLY B CA 1
ATOM 2214 C C . GLY A 1 304 ? 27.26925 24.49351 46.92984 1.000 18.25538 304 GLY B C 1
ATOM 2215 O O . GLY A 1 304 ? 26.77001 23.57417 46.27231 1.000 19.69955 304 GLY B O 1
ATOM 2216 N N . THR A 1 305 ? 27.20332 25.77010 46.54392 1.000 17.27295 305 THR B N 1
ATOM 2217 C CA . THR A 1 305 ? 26.53518 26.16852 45.31243 1.000 18.82890 305 THR B CA 1
ATOM 2218 C C . THR A 1 305 ? 27.27421 25.63940 44.07694 1.000 19.88919 305 THR B C 1
ATOM 2219 O O . THR A 1 305 ? 26.64657 25.15987 43.11986 1.000 19.88555 305 THR B O 1
ATOM 2223 N N . CYS A 1 306 ? 28.61126 25.71734 44.08857 1.000 16.32446 306 CYS B N 1
ATOM 2224 C CA . CYS A 1 306 ? 29.41128 25.17334 43.00467 1.000 18.86981 306 CYS B CA 1
ATOM 2225 C C . CYS A 1 306 ? 29.18584 23.67825 42.84810 1.000 16.59051 306 CYS B C 1
ATOM 2226 O O . CYS A 1 306 ? 29.11563 23.16138 41.72621 1.000 16.62735 306 CYS B O 1
ATOM 2229 N N . LEU A 1 307 ? 29.12303 22.96577 43.96679 1.000 16.87990 307 LEU B N 1
ATOM 2230 C CA . LEU A 1 307 ? 29.02382 21.51854 43.91310 1.000 17.24070 307 LEU B CA 1
ATOM 2231 C C . LEU A 1 307 ? 27.61048 21.08960 43.54489 1.000 18.61932 307 LEU B C 1
ATOM 2232 O O . LEU A 1 307 ? 27.42697 20.07771 42.86247 1.000 19.80508 307 LEU B O 1
ATOM 2237 N N . LEU A 1 308 ? 26.60492 21.85358 43.98301 1.000 17.25347 308 LEU B N 1
ATOM 2238 C CA . LEU A 1 308 ? 25.23943 21.67209 43.49522 1.000 19.32751 308 LEU B CA 1
ATOM 2239 C C . LEU A 1 308 ? 25.16566 21.87817 41.98726 1.000 21.09759 308 LEU B C 1
ATOM 2240 O O . LEU A 1 308 ? 24.47912 21.13102 41.27686 1.000 23.58790 308 LEU B O 1
ATOM 2245 N N . SER A 1 309 ? 25.82430 22.92106 41.48629 1.000 16.88411 309 SER B N 1
ATOM 2246 C CA . SER A 1 309 ? 25.81341 23.16621 40.05339 1.000 18.40042 309 SER B CA 1
ATOM 2247 C C . SER A 1 309 ? 26.56366 22.06848 39.30990 1.000 19.73603 309 SER B C 1
ATOM 2248 O O . SER A 1 309 ? 26.07213 21.53313 38.30687 1.000 19.29193 309 SER B O 1
ATOM 2251 N N . TYR A 1 310 ? 27.77748 21.73672 39.77005 1.000 20.63037 310 TYR B N 1
ATOM 2252 C CA . TYR A 1 310 ? 28.57492 20.71484 39.08711 1.000 18.23393 310 TYR B CA 1
ATOM 2253 C C . TYR A 1 310 ? 27.86677 19.37248 39.08998 1.000 17.64891 310 TYR B C 1
ATOM 2254 O O . TYR A 1 310 ? 27.77646 18.69899 38.05773 1.000 19.27495 310 TYR B O 1
ATOM 2263 N N . SER A 1 311 ? 27.35177 18.96749 40.24390 1.000 17.78013 311 SER B N 1
ATOM 2264 C CA . SER A 1 311 ? 26.81320 17.62751 40.35526 1.000 21.94412 311 SER B CA 1
ATOM 2265 C C . SER A 1 311 ? 25.52775 17.44361 39.55962 1.000 23.57736 311 SER B C 1
ATOM 2266 O O . SER A 1 311 ? 25.16126 16.29842 39.26156 1.000 25.65952 311 SER B O 1
ATOM 2269 N N . SER A 1 312 ? 24.82877 18.52035 39.20683 1.000 18.17591 312 SER B N 1
ATOM 2270 C CA . SER A 1 312 ? 23.68166 18.39291 38.32559 1.000 21.41402 312 SER B CA 1
ATOM 2271 C C . SER A 1 312 ? 23.98960 18.72371 36.86401 1.000 22.75573 312 SER B C 1
ATOM 2272 O O . SER A 1 312 ? 23.07058 18.71607 36.03618 1.000 18.72590 312 SER B O 1
ATOM 2275 N N . SER A 1 313 ? 25.24400 18.99631 36.51623 1.000 19.07763 313 SER B N 1
ATOM 2276 C CA . SER A 1 313 ? 25.59263 19.31852 35.13838 1.000 22.95445 313 SER B CA 1
ATOM 2277 C C . SER A 1 313 ? 25.93426 18.05905 34.34468 1.000 23.38606 313 SER B C 1
ATOM 2278 O O . SER A 1 313 ? 26.20479 16.99228 34.90549 1.000 21.63992 313 SER B O 1
ATOM 2281 N N . ASN A 1 314 ? 25.94063 18.20289 33.01838 1.000 19.00483 314 ASN B N 1
ATOM 2282 C CA . ASN A 1 314 ? 26.25048 17.03443 32.21423 1.000 25.63874 314 ASN B CA 1
ATOM 2283 C C . ASN A 1 314 ? 27.72727 16.69552 32.24160 1.000 27.09173 314 ASN B C 1
ATOM 2284 O O . ASN A 1 314 ? 28.11525 15.68352 31.67048 1.000 27.46281 314 ASN B O 1
ATOM 2289 N N . ASP A 1 315 ? 28.55102 17.51249 32.89590 1.000 24.84309 315 ASP B N 1
ATOM 2290 C CA . ASP A 1 315 ? 29.97541 17.26500 33.05874 1.000 26.10585 315 ASP B CA 1
ATOM 2291 C C . ASP A 1 315 ? 30.30733 16.35952 34.22963 1.000 26.49434 315 ASP B C 1
ATOM 2292 O O . ASP A 1 315 ? 31.47514 16.01472 34.40542 1.000 35.14723 315 ASP B O 1
ATOM 2297 N N . CYS A 1 316 ? 29.34580 16.01969 35.06247 1.000 25.25688 316 CYS B N 1
ATOM 2298 C CA . CYS A 1 316 ? 29.63455 15.21885 36.23323 1.000 24.95349 316 CYS B CA 1
ATOM 2299 C C . CYS A 1 316 ? 29.48655 13.73050 35.88331 1.000 30.35661 316 CYS B C 1
ATOM 2300 O O . CYS A 1 316 ? 28.39278 13.32944 35.47872 1.000 33.73953 316 CYS B O 1
ATOM 2303 N N . PRO A 1 317 ? 30.52680 12.92456 36.02682 1.000 27.17791 317 PRO B N 1
ATOM 2304 C CA . PRO A 1 317 ? 30.34280 11.47399 35.88094 1.000 34.33477 317 PRO B CA 1
ATOM 2305 C C . PRO A 1 317 ? 29.21455 10.98830 36.74211 1.000 34.50727 317 PRO B C 1
ATOM 2306 O O . PRO A 1 317 ? 29.15731 11.29940 37.95399 1.000 32.60292 317 PRO B O 1
ATOM 2310 N N . PRO A 1 318 ? 28.25399 10.25474 36.16880 1.000 34.26790 318 PRO B N 1
ATOM 2311 C CA . PRO A 1 318 ? 27.09930 9.77669 36.94640 1.000 32.26754 318 PRO B CA 1
ATOM 2312 C C . PRO A 1 318 ? 27.46480 9.02280 38.20819 1.000 34.80401 318 PRO B C 1
ATOM 2313 O O . PRO A 1 318 ? 26.77291 9.13706 39.22588 1.000 34.40179 318 PRO B O 1
ATOM 2317 N N . GLU A 1 319 ? 28.54348 8.25310 38.16593 1.000 34.76774 319 GLU B N 1
ATOM 2318 C CA . GLU A 1 319 ? 28.97407 7.53036 39.35041 1.000 36.10538 319 GLU B CA 1
ATOM 2319 C C . GLU A 1 319 ? 29.57538 8.45702 40.39550 1.000 37.26456 319 GLU B C 1
ATOM 2320 O O . GLU A 1 319 ? 29.71578 8.05279 41.55566 1.000 31.36123 319 GLU B O 1
ATOM 2326 N N . LEU A 1 320 ? 29.93115 9.68635 40.01471 1.000 30.97657 320 LEU B N 1
ATOM 2327 C CA . LEU A 1 320 ? 30.49037 10.65404 40.94947 1.000 32.76430 320 LEU B CA 1
ATOM 2328 C C . LEU A 1 320 ? 29.45130 11.63861 41.45770 1.000 28.70814 320 LEU B C 1
ATOM 2329 O O . LEU A 1 320 ? 29.76623 12.45266 42.33161 1.000 28.22793 320 LEU B O 1
ATOM 2334 N N . LYS A 1 321 ? 28.21845 11.55926 40.95868 1.000 28.54167 321 LYS B N 1
ATOM 2335 C CA . LYS A 1 321 ? 27.18390 12.50862 41.36033 1.000 27.63198 321 LYS B CA 1
ATOM 2336 C C . LYS A 1 321 ? 26.95888 12.48058 42.87145 1.000 27.94374 321 LYS B C 1
ATOM 2337 O O . LYS A 1 321 ? 26.99786 13.52358 43.53374 1.000 25.84830 321 LYS B O 1
ATOM 2343 N N . ASN A 1 322 ? 26.75323 11.29669 43.44502 1.000 25.79387 322 ASN B N 1
ATOM 2344 C CA . ASN A 1 322 ? 26.52034 11.22275 44.88152 1.000 26.39917 322 ASN B CA 1
ATOM 2345 C C . ASN A 1 322 ? 27.69086 11.80257 45.66450 1.000 26.70716 322 ASN B C 1
ATOM 2346 O O . ASN A 1 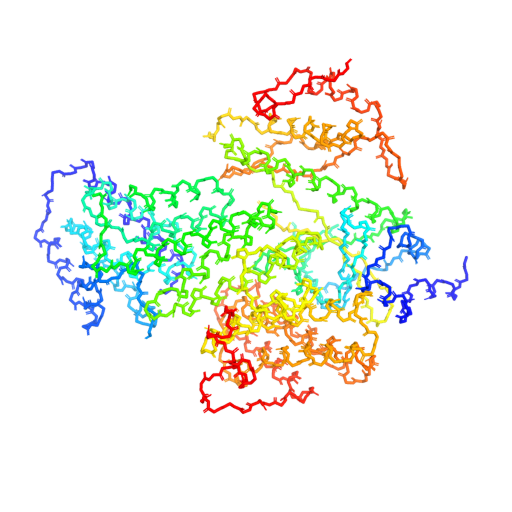322 ? 27.49928 12.46806 46.69667 1.000 23.08769 322 ASN B O 1
ATOM 2351 N N . LEU A 1 323 ? 28.91576 11.53145 45.21218 1.000 25.64379 323 LEU B N 1
ATOM 2352 C CA . LEU A 1 323 ? 30.08444 11.99562 45.94868 1.000 25.59011 323 LEU B CA 1
ATOM 2353 C C . LEU A 1 323 ? 30.11542 13.51702 46.03773 1.000 26.97298 323 LEU B C 1
ATOM 2354 O O . LEU A 1 323 ? 30.30609 14.08585 47.12230 1.000 30.62763 323 LEU B O 1
ATOM 2359 N N . HIS A 1 324 ? 29.90373 14.19894 44.91142 1.000 21.14610 324 HIS B N 1
ATOM 2360 C CA . HIS A 1 324 ? 29.94505 15.65159 44.95017 1.000 25.94254 324 HIS B CA 1
ATOM 2361 C C . HIS A 1 324 ? 28.76875 16.22021 45.74157 1.000 24.07940 324 HIS B C 1
ATOM 2362 O O . HIS A 1 324 ? 28.91305 17.24114 46.42754 1.000 27.34079 324 HIS B O 1
ATOM 2369 N N . LEU A 1 325 ? 27.60495 15.56399 45.69492 1.000 22.25977 325 LEU B N 1
ATOM 2370 C CA . LEU A 1 325 ? 26.47779 16.04679 46.48842 1.000 22.36496 325 LEU B CA 1
ATOM 2371 C C . LEU A 1 325 ? 26.75845 15.93162 47.98393 1.000 26.29093 325 LEU B C 1
ATOM 2372 O O . LEU A 1 325 ? 26.33179 16.79468 48.76189 1.000 25.77094 325 LEU B O 1
ATOM 2377 N N . CYS A 1 326 ? 27.46430 14.87643 48.40924 1.000 21.30291 326 CYS B N 1
ATOM 2378 C CA . CYS A 1 326 ? 27.87384 14.78120 49.80758 1.000 25.18516 326 CYS B CA 1
ATOM 2379 C C . CYS A 1 326 ? 28.93501 15.81658 50.18420 1.000 26.55462 326 CYS B C 1
ATOM 2380 O O . CYS A 1 326 ? 28.95953 16.28462 51.33024 1.000 32.90347 326 CYS B O 1
ATOM 2383 N N . GLU A 1 327 ? 29.82111 16.16739 49.25623 1.000 25.07271 327 GLU B N 1
ATOM 2384 C CA . GLU A 1 327 ? 30.68456 17.31911 49.47830 1.000 24.83869 327 GLU B CA 1
ATOM 2385 C C . GLU A 1 327 ? 29.86103 18.60102 49.61112 1.000 24.50097 327 GLU B C 1
ATOM 2386 O O . GLU A 1 327 ? 30.12901 19.42628 50.49342 1.000 26.20427 327 GLU B O 1
ATOM 2392 N N . ALA A 1 328 ? 28.84093 18.79102 48.75495 1.000 23.27177 328 ALA B N 1
ATOM 2393 C CA . ALA A 1 328 ? 27.95272 19.93900 48.94892 1.000 23.93637 328 ALA B CA 1
ATOM 2394 C C . ALA A 1 328 ? 27.27849 19.88540 50.31345 1.000 26.77162 328 ALA B C 1
ATOM 2395 O O . ALA A 1 328 ? 27.18602 20.90460 51.01839 1.000 25.21037 328 ALA B O 1
ATOM 2397 N N . LYS A 1 329 ? 26.76525 18.70869 50.67890 1.000 25.40791 329 LYS B N 1
ATOM 2398 C CA . LYS A 1 329 ? 26.17698 18.50327 51.99574 1.000 26.55767 329 LYS B CA 1
ATOM 2399 C C . LYS A 1 329 ? 27.12492 18.96568 53.09314 1.000 26.77029 329 LYS B C 1
ATOM 2400 O O . LYS A 1 329 ? 26.75053 19.76510 53.96114 1.000 26.22383 329 LYS B O 1
ATOM 2406 N N . GLU A 1 330 ? 28.37362 18.50114 53.04339 1.000 22.88061 330 GLU B N 1
ATOM 2407 C CA . GLU A 1 330 ? 29.33193 18.83669 54.08789 1.000 25.33275 330 GLU B CA 1
ATOM 2408 C C . GLU A 1 330 ? 29.56980 20.33945 54.17010 1.000 26.17092 330 GLU B C 1
ATOM 2409 O O . GLU A 1 330 ? 29.71114 20.90098 55.27439 1.000 24.46103 330 GLU B O 1
ATOM 2415 N N . ALA A 1 331 ? 29.63301 21.00894 53.00896 1.000 22.37816 331 ALA B N 1
ATOM 2416 C CA . ALA A 1 331 ? 29.94800 22.42973 53.00067 1.000 21.88871 331 ALA B CA 1
ATOM 2417 C C . ALA A 1 331 ? 28.87071 23.22286 53.72488 1.000 24.62751 331 ALA B C 1
ATOM 2418 O O . ALA A 1 331 ? 29.15715 23.97469 54.67259 1.000 22.25641 331 ALA B O 1
ATOM 2420 N N . PHE A 1 332 ? 27.60945 23.04927 53.28824 1.000 21.96623 332 PHE B N 1
ATOM 2421 C CA . PHE A 1 332 ? 26.49816 23.76083 53.90361 1.000 22.02571 332 PHE B CA 1
ATOM 2422 C C . PHE A 1 332 ? 26.43238 23.49992 55.39612 1.000 25.43802 332 PHE B C 1
ATOM 2423 O O . PHE A 1 332 ? 26.11318 24.40751 56.17737 1.000 27.32034 332 PHE B O 1
ATOM 2431 N N . GLU A 1 333 ? 26.74851 22.26809 55.79966 1.000 26.56997 333 GLU B N 1
ATOM 2432 C CA . GLU A 1 333 ? 26.76658 21.90031 57.20788 1.000 29.42952 333 GLU B CA 1
ATOM 2433 C C . GLU A 1 333 ? 27.81329 22.69589 57.97080 1.000 29.62242 333 GLU B C 1
ATOM 2434 O O . GLU A 1 333 ? 27.53450 23.20411 59.06373 1.000 28.88153 333 GLU B O 1
ATOM 2440 N N . ILE A 1 334 ? 29.03670 22.77107 57.43864 1.000 24.63672 334 ILE B N 1
ATOM 2441 C CA . ILE A 1 334 ? 30.04951 23.60383 58.07758 1.000 29.09889 334 ILE B CA 1
ATOM 2442 C C . ILE A 1 334 ? 29.52049 25.02142 58.26298 1.000 28.61367 334 ILE B C 1
ATOM 2443 O O . ILE A 1 334 ? 29.66418 25.61530 59.33984 1.000 30.16569 334 ILE B O 1
ATOM 2448 N N . GLY A 1 335 ? 28.86231 25.56362 57.23357 1.000 24.69302 335 GLY B N 1
ATOM 2449 C CA . GLY A 1 335 ? 28.25138 26.88015 57.35022 1.000 24.26902 335 GLY B CA 1
ATOM 2450 C C . GLY A 1 335 ? 27.24450 26.98294 58.48085 1.000 28.24610 335 GLY B C 1
ATOM 2451 O O . GLY A 1 335 ? 27.25705 27.94156 59.25328 1.000 30.27705 335 GLY B O 1
ATOM 2452 N N . LEU A 1 336 ? 26.34375 26.00468 58.58961 1.000 27.77844 336 LEU B N 1
ATOM 2453 C CA . LEU A 1 336 ? 25.36187 26.03884 59.67268 1.000 26.53179 336 LEU B CA 1
ATOM 2454 C C . LEU A 1 336 ? 26.03432 25.91248 61.04073 1.000 30.82830 336 LEU B C 1
ATOM 2455 O O . LEU A 1 336 ? 25.56955 26.48549 62.03520 1.000 31.20309 336 LEU B O 1
ATOM 2460 N N . LEU A 1 337 ? 27.13481 25.17930 61.10679 1.000 29.36150 337 LEU B N 1
ATOM 2461 C CA . LEU A 1 337 ? 27.88994 24.99467 62.33717 1.000 33.81593 337 LEU B CA 1
ATOM 2462 C C . LEU A 1 337 ? 28.74295 26.19927 62.71197 1.000 33.40176 337 LEU B C 1
ATOM 2463 O O . LEU A 1 337 ? 29.32407 26.17069 63.79807 1.000 35.81690 337 LEU B O 1
ATOM 2468 N N . THR A 1 338 ? 28.83468 27.24227 61.87370 1.000 31.98713 338 THR B N 1
ATOM 2469 C CA . THR A 1 338 ? 29.62293 28.41305 62.25727 1.000 33.59879 338 THR B CA 1
ATOM 2470 C C . THR A 1 338 ? 28.99487 29.21329 63.38856 1.000 38.24038 338 THR B C 1
ATOM 2471 O O . THR A 1 338 ? 29.60519 30.18823 63.83977 1.000 36.31681 338 THR B O 1
ATOM 2475 N N . LYS A 1 339 ? 27.79608 28.86301 63.83469 1.000 48.99493 339 LYS B N 1
ATOM 2476 C CA . LYS A 1 339 ? 27.19138 29.52832 64.97571 1.000 41.81386 339 LYS B CA 1
ATOM 2477 C C . LYS A 1 339 ? 26.68245 28.47232 65.93954 1.000 43.34243 339 LYS B C 1
ATOM 2478 O O . LYS A 1 339 ? 25.93085 27.57129 65.54676 1.000 38.03820 339 LYS B O 1
ATOM 2484 N N . ARG A 1 340 ? 27.12453 28.57411 67.18902 1.000 51.94375 340 ARG B N 1
ATOM 2485 C CA . ARG A 1 340 ? 26.58410 27.74301 68.25020 1.000 55.58151 340 ARG B CA 1
ATOM 2486 C C . ARG A 1 340 ? 25.12013 28.11410 68.49003 1.000 60.16267 340 ARG B C 1
ATOM 2487 O O . ARG A 1 340 ? 24.69838 29.24773 68.23619 1.000 65.76742 340 ARG B O 1
ATOM 2495 N N . ASP A 1 341 ? 24.34022 27.13792 68.96221 1.000 59.80747 341 ASP B N 1
ATOM 2496 C CA . ASP A 1 341 ? 22.88242 27.22045 69.04627 1.000 64.21638 341 ASP B CA 1
ATOM 2497 C C . ASP A 1 341 ? 22.31424 28.59245 69.42949 1.000 72.36607 341 ASP B C 1
ATOM 2498 O O . ASP A 1 341 ? 21.83519 29.32182 68.55255 1.000 74.69995 341 ASP B O 1
ATOM 2503 N N . ASP A 1 342 ? 22.34068 28.95974 70.71373 1.000 71.29165 342 ASP B N 1
ATOM 2504 C CA . ASP A 1 342 ? 21.70612 30.20473 71.17440 1.000 71.26175 342 ASP B CA 1
ATOM 2505 C C . ASP A 1 342 ? 22.74933 31.31810 71.33066 1.000 73.23328 342 ASP B C 1
ATOM 2506 O O . ASP A 1 342 ? 23.06255 31.76434 72.43477 1.000 78.64081 342 ASP B O 1
ATOM 2511 N N . GLU A 1 343 ? 23.28231 31.78643 70.19239 1.000 71.59514 343 GLU B N 1
ATOM 2512 C CA . GLU A 1 343 ? 24.35117 32.80210 70.16950 1.000 67.99840 343 GLU B CA 1
ATOM 2513 C C . GLU A 1 343 ? 24.04471 33.89000 69.14116 1.000 68.63110 343 GLU B C 1
ATOM 2514 O O . GLU A 1 343 ? 23.67868 33.57784 67.99692 1.000 62.36352 343 GLU B O 1
ATOM 2520 N N . PRO A 1 344 ? 24.24408 35.15972 69.51125 1.000 62.43217 344 PRO B N 1
ATOM 2521 C CA . PRO A 1 344 ? 23.66675 36.26700 68.73043 1.000 56.79589 344 PRO B CA 1
ATOM 2522 C C . PRO A 1 344 ? 24.17801 36.33083 67.30340 1.000 54.58858 344 PRO B C 1
ATOM 2523 O O . PRO A 1 344 ? 25.30732 35.94409 66.99848 1.000 55.39185 344 PRO B O 1
ATOM 2527 N N . VAL A 1 345 ? 23.31447 36.83107 66.42154 1.000 52.79883 345 VAL B N 1
ATOM 2528 C CA . VAL A 1 345 ? 23.64727 37.12695 65.03116 1.000 48.61087 345 VAL B CA 1
ATOM 2529 C C . VAL A 1 345 ? 23.08624 38.50468 64.71068 1.000 47.01449 345 VAL B C 1
ATOM 2530 O O . VAL A 1 345 ? 21.89773 38.75829 64.92935 1.000 51.09902 345 VAL B O 1
ATOM 2534 N N . THR A 1 346 ? 23.93143 39.38217 64.17566 1.000 50.48962 346 THR B N 1
ATOM 2535 C CA . THR A 1 346 ? 23.65112 40.81123 64.13240 1.000 54.90162 346 THR B CA 1
ATOM 2536 C C . THR A 1 346 ? 23.26019 41.33102 62.75387 1.000 55.02751 346 THR B C 1
ATOM 2537 O O . THR A 1 346 ? 22.27695 42.06850 62.63234 1.000 53.50817 346 THR B O 1
ATOM 2541 N N . GLY A 1 347 B 24.01705 40.97788 61.69234 1.000 54.00421 347 GLY B N 1
ATOM 2542 C CA . GLY A 1 347 B 23.84307 41.62411 60.40267 1.000 50.18616 347 GLY B CA 1
ATOM 2543 C C . GLY A 1 347 B 22.86846 40.90407 59.46666 1.000 47.72073 347 GLY B C 1
ATOM 2544 O O . GLY A 1 347 B 22.60045 39.71011 59.59479 1.000 50.15419 347 GLY B O 1
ATOM 2545 N N . LYS A 1 348 ? 22.33280 41.65111 58.49727 1.000 48.00038 348 LYS B N 1
ATOM 2546 C CA . LYS A 1 348 ? 21.39837 41.04347 57.55223 1.000 47.38090 348 LYS B CA 1
ATOM 2547 C C . LYS A 1 348 ? 22.11335 40.06603 56.62359 1.000 45.02255 348 LYS B C 1
ATOM 2548 O O . LYS A 1 348 ? 21.58878 38.98154 56.33880 1.000 40.31058 348 LYS B O 1
ATOM 2554 N N . GLN A 1 349 ? 23.31790 40.42751 56.16368 1.000 41.03579 349 GLN B N 1
ATOM 2555 C CA . GLN A 1 349 ? 24.10550 39.55033 55.29883 1.000 39.09336 349 GLN B CA 1
ATOM 2556 C C . GLN A 1 349 ? 24.32106 38.17420 55.92293 1.000 37.41310 349 GLN B C 1
ATOM 2557 O O . GLN A 1 349 ? 24.05840 37.14193 55.29281 1.000 38.55259 349 GLN B O 1
ATOM 2563 N N . GLU A 1 350 ? 24.81929 38.14011 57.16196 1.000 38.97806 350 GLU B N 1
ATOM 2564 C CA . GLU A 1 350 ? 25.02850 36.86439 57.84468 1.000 37.10183 350 GLU B CA 1
ATOM 2565 C C . GLU A 1 350 ? 23.71662 36.13222 58.10208 1.000 37.23377 350 GLU B C 1
ATOM 2566 O O . GLU A 1 350 ? 23.69301 34.89750 58.11870 1.000 36.95966 350 GLU B O 1
ATOM 2572 N N . LEU A 1 351 ? 22.62301 36.86393 58.33253 1.000 35.22279 351 LEU B N 1
ATOM 2573 C CA . LEU A 1 351 ? 21.33383 36.21141 58.53209 1.000 35.03333 351 LEU B CA 1
ATOM 2574 C C . LEU A 1 351 ? 20.90322 35.49326 57.25362 1.000 33.53590 351 LEU B C 1
ATOM 2575 O O . LEU A 1 351 ? 20.57821 34.29889 57.26638 1.000 37.90543 351 LEU B O 1
ATOM 2580 N N . HIS A 1 352 ? 20.93450 36.20993 56.13246 1.000 31.48316 352 HIS B N 1
ATOM 2581 C CA . HIS A 1 352 ? 20.63690 35.63040 54.83016 1.000 28.34489 352 HIS B CA 1
ATOM 2582 C C . HIS A 1 352 ? 21.55192 34.44363 54.51986 1.000 29.63408 352 HIS B C 1
ATOM 2583 O O . HIS A 1 352 ? 21.07992 33.36399 54.12817 1.000 28.34268 352 HIS B O 1
ATOM 2590 N N . SER A 1 353 ? 22.87070 34.62157 54.69918 1.000 29.79416 353 SER B N 1
ATOM 2591 C CA . SER A 1 353 ? 23.80022 33.52916 54.44436 1.000 28.91669 353 SER B CA 1
ATOM 2592 C C . SER A 1 353 ? 23.40798 32.28220 55.21567 1.000 30.63202 353 SER B C 1
ATOM 2593 O O . SER A 1 353 ? 23.50730 31.16562 54.68758 1.000 27.81932 353 SER B O 1
ATOM 2596 N N . PHE A 1 354 ? 22.90719 32.45468 56.44440 1.000 33.20173 354 PHE B N 1
ATOM 2597 C CA . PHE A 1 354 ? 22.50891 31.30834 57.25519 1.000 28.50616 354 PHE B CA 1
ATOM 2598 C C . PHE A 1 354 ? 21.27057 30.64099 56.69989 1.000 30.66164 354 PHE B C 1
ATOM 2599 O O . PHE A 1 354 ? 21.19972 29.40750 56.63751 1.000 30.99566 354 PHE B O 1
ATOM 2607 N N . VAL A 1 355 ? 20.26683 31.43211 56.32499 1.000 31.36141 355 VAL B N 1
ATOM 2608 C CA . VAL A 1 355 ? 19.08868 30.84601 55.69375 1.000 27.86039 355 VAL B CA 1
ATOM 2609 C C . VAL A 1 355 ? 19.49502 30.14198 54.41099 1.000 24.93585 355 VAL B C 1
ATOM 2610 O O . VAL A 1 355 ? 18.95301 29.08790 54.06571 1.000 26.32722 355 VAL B O 1
ATOM 2614 N N . LYS A 1 356 ? 20.49590 30.68494 53.71227 1.000 26.62441 356 LYS B N 1
ATOM 2615 C CA . LYS A 1 356 ? 20.89994 30.10386 52.43983 1.000 25.82978 356 LYS B CA 1
ATOM 2616 C C . LYS A 1 356 ? 21.59757 28.76523 52.64038 1.000 26.35441 356 LYS B C 1
ATOM 2617 O O . LYS A 1 356 ? 21.44091 27.84785 51.82073 1.000 26.88061 356 LYS B O 1
ATOM 2623 N N . ALA A 1 357 ? 22.37279 28.62872 53.72243 1.000 24.75076 357 ALA B N 1
ATOM 2624 C CA . ALA A 1 357 ? 23.01407 27.35109 54.00317 1.000 21.90066 357 ALA B CA 1
ATOM 2625 C C . ALA A 1 357 ? 21.99726 26.30359 54.42352 1.000 25.11580 357 ALA B C 1
ATOM 2626 O O . ALA A 1 357 ? 22.15225 25.11999 54.09224 1.000 25.63254 357 ALA B O 1
ATOM 2628 N N . ALA A 1 358 ? 20.94894 26.70690 55.14190 1.000 21.77891 358 ALA B N 1
ATOM 2629 C CA . ALA A 1 358 ? 19.93436 25.74099 55.53673 1.000 24.40983 358 ALA B CA 1
ATOM 2630 C C . ALA A 1 358 ? 19.15710 25.22516 54.33438 1.000 23.96013 358 ALA B C 1
ATOM 2631 O O . ALA A 1 358 ? 18.84715 24.02858 54.24784 1.000 22.92823 358 ALA B O 1
ATOM 2633 N N . PHE A 1 359 ? 18.78026 26.12195 53.42292 1.000 25.74021 359 PHE B N 1
ATOM 2634 C CA . PHE A 1 359 ? 18.09849 25.66733 52.22268 1.000 24.69340 359 PHE B CA 1
ATOM 2635 C C . PHE A 1 359 ? 19.03592 24.91479 51.28684 1.000 24.41093 359 PHE B C 1
ATOM 2636 O O . PHE A 1 359 ? 18.59913 23.99008 50.59319 1.000 24.93607 359 PHE B O 1
ATOM 2644 N N . GLY A 1 360 ? 20.31776 25.28573 51.24732 1.000 23.87753 360 GLY B N 1
ATOM 2645 C CA . GLY A 1 360 ? 21.27704 24.50016 50.48474 1.000 22.01645 360 GLY B CA 1
ATOM 2646 C C . GLY A 1 360 ? 21.39671 23.07733 50.99885 1.000 24.32441 360 GLY B C 1
ATOM 2647 O O . GLY A 1 360 ? 21.42914 22.11411 50.21927 1.000 26.42439 360 GLY B O 1
ATOM 2648 N N . LEU A 1 361 ? 21.47025 22.91843 52.31843 1.000 21.34325 361 LEU B N 1
ATOM 2649 C CA . LEU A 1 361 ? 21.48773 21.57963 52.88719 1.000 21.94190 361 LEU B CA 1
ATOM 2650 C C . LEU A 1 361 ? 20.21392 20.81735 52.53735 1.000 25.45060 361 LEU B C 1
ATOM 2651 O O . LEU A 1 361 ? 20.26559 19.64434 52.14550 1.000 22.09157 361 LEU B O 1
ATOM 2656 N N . THR A 1 362 ? 19.05910 21.47392 52.68178 1.000 24.89870 362 THR B N 1
ATOM 2657 C CA . THR A 1 362 ? 17.78271 20.85360 52.33495 1.000 21.19853 362 THR B CA 1
ATOM 2658 C C . THR A 1 362 ? 17.76010 20.44362 50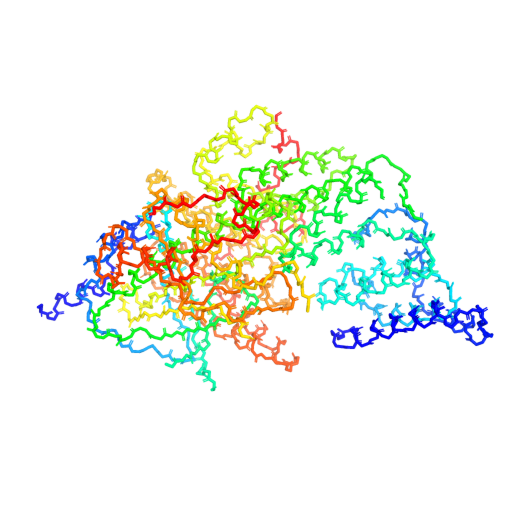.86915 1.000 23.73574 362 THR B C 1
ATOM 2659 O O . THR A 1 362 ? 17.25624 19.36598 50.52137 1.000 25.07945 362 THR B O 1
ATOM 2663 N N . THR A 1 363 ? 18.28990 21.30531 49.99678 1.000 20.93739 363 THR B N 1
ATOM 2664 C CA . THR A 1 363 ? 18.33183 21.00476 48.57515 1.000 21.30405 363 THR B CA 1
ATOM 2665 C C . THR A 1 363 ? 19.20831 19.78758 48.30665 1.000 25.00859 363 THR B C 1
ATOM 2666 O O . THR A 1 363 ? 18.89196 18.96343 47.43803 1.000 28.34759 363 THR B O 1
ATOM 2670 N N . VAL A 1 364 ? 20.32431 19.64785 49.03262 1.000 25.21862 364 VAL B N 1
ATOM 2671 C CA . VAL A 1 364 ? 21.18891 18.50135 48.77937 1.000 24.38919 364 VAL B CA 1
ATOM 2672 C C . VAL A 1 364 ? 20.44514 17.21024 49.11355 1.000 25.01702 364 VAL B C 1
ATOM 2673 O O . VAL A 1 364 ? 20.38202 16.27589 48.30508 1.000 22.10320 364 VAL B O 1
ATOM 2677 N N . HIS A 1 365 ? 19.82705 17.16515 50.29494 1.000 23.64535 365 HIS B N 1
ATOM 2678 C CA . HIS A 1 365 ? 18.97669 16.03199 50.64288 1.000 27.43893 365 HIS B CA 1
ATOM 2679 C C . HIS A 1 365 ? 17.90442 15.78527 49.59145 1.000 27.57874 365 HIS B C 1
ATOM 2680 O O . HIS A 1 365 ? 17.66996 14.63768 49.19933 1.000 28.73507 365 HIS B O 1
ATOM 2687 N N . ARG A 1 366 ? 17.24970 16.84758 49.11946 1.000 26.74588 366 ARG B N 1
ATOM 2688 C CA . ARG A 1 366 ? 16.31312 16.70945 48.00916 1.000 29.27422 366 ARG B CA 1
ATOM 2689 C C . ARG A 1 366 ? 16.97148 16.05681 46.79615 1.000 29.74011 366 ARG B C 1
ATOM 2690 O O . ARG A 1 366 ? 16.38202 15.16498 46.17798 1.000 31.24128 366 ARG B O 1
ATOM 2698 N N . ARG A 1 367 ? 18.18670 16.49369 46.42317 1.000 27.96185 367 ARG B N 1
ATOM 2699 C CA . ARG A 1 367 ? 18.81363 15.93803 45.22482 1.000 28.25826 367 ARG B CA 1
ATOM 2700 C C . ARG A 1 367 ? 19.21732 14.48655 45.42255 1.000 31.90589 367 ARG B C 1
ATOM 2701 O O . ARG A 1 367 ? 19.21358 13.71162 44.45277 1.000 31.96496 367 ARG B O 1
ATOM 2709 N N . LEU A 1 368 ? 19.57548 14.10725 46.66089 1.000 31.66659 368 LEU B N 1
ATOM 2710 C CA . LEU A 1 368 ? 20.02481 12.74524 46.94418 1.000 30.70145 368 LEU B CA 1
ATOM 2711 C C . LEU A 1 368 ? 18.85427 11.78867 47.07806 1.000 29.96733 368 LEU B C 1
ATOM 2712 O O . LEU A 1 368 ? 18.92612 10.65528 46.60265 1.000 40.88873 368 LEU B O 1
ATOM 2717 N N . HIS A 1 369 ? 17.76629 12.23716 47.69972 1.000 29.50392 369 HIS B N 1
ATOM 2718 C CA . HIS A 1 369 ? 16.73834 11.35266 48.21609 1.000 30.56380 369 HIS B CA 1
ATOM 2719 C C . HIS A 1 369 ? 15.33191 11.67981 47.75109 1.000 34.84690 369 HIS B C 1
ATOM 2720 O O . HIS A 1 369 ? 14.41009 10.92084 48.06091 1.000 39.32953 369 HIS B O 1
ATOM 2727 N N . GLY A 1 370 ? 15.13770 12.77278 47.02467 1.000 33.87167 370 GLY B N 1
ATOM 2728 C CA . GLY A 1 370 ? 13.82588 13.15698 46.56569 1.000 32.04681 370 GLY B CA 1
ATOM 2729 C C . GLY A 1 370 ? 12.99567 13.77851 47.66971 1.000 39.73541 370 GLY B C 1
ATOM 2730 O O . GLY A 1 370 ? 13.46408 14.07908 48.77044 1.000 39.27658 370 GLY B O 1
ATOM 2731 N N . GLU A 1 371 ? 11.71572 13.96386 47.34280 1.000 46.51583 371 GLU B N 1
ATOM 2732 C CA . GLU A 1 371 ? 10.78809 14.69253 48.20368 1.000 46.59618 371 GLU B CA 1
ATOM 2733 C C . GLU A 1 371 ? 10.25156 13.73884 49.27014 1.000 47.07734 371 GLU B C 1
ATOM 2734 O O . GLU A 1 371 ? 9.13651 13.21756 49.20000 1.000 50.12517 371 GLU B O 1
ATOM 2740 N N . THR A 1 372 ? 11.08420 13.50017 50.27233 1.000 39.17709 372 THR B N 1
ATOM 2741 C CA . THR A 1 372 ? 10.72931 12.68213 51.41930 1.000 38.51516 372 THR B CA 1
ATOM 2742 C C . THR A 1 372 ? 10.02251 13.51910 52.47763 1.000 35.92460 372 THR B C 1
ATOM 2743 O O . THR A 1 372 ? 9.99793 14.74943 52.42135 1.000 39.40237 372 THR B O 1
ATOM 2747 N N . GLY A 1 373 ? 9.46466 12.83363 53.47431 1.000 32.55902 373 GLY B N 1
ATOM 2748 C CA . GLY A 1 373 ? 8.88930 13.54134 54.60247 1.000 31.38529 373 GLY B CA 1
ATOM 2749 C C . GLY A 1 373 ? 9.87428 14.48435 55.26799 1.000 33.48546 373 GLY B C 1
ATOM 2750 O O . GLY A 1 373 ? 9.52135 15.60891 55.63745 1.000 33.49290 373 GLY B O 1
ATOM 2751 N N . THR A 1 374 ? 11.12883 14.05304 55.41420 1.000 36.15060 374 THR B N 1
ATOM 2752 C CA . THR A 1 374 ? 12.08332 14.91440 56.10076 1.000 35.30285 374 THR B CA 1
ATOM 2753 C C . THR A 1 374 ? 12.55693 16.05398 55.20639 1.000 33.35249 374 THR B C 1
ATOM 2754 O O . THR A 1 374 ? 12.85233 17.14554 55.71057 1.000 35.97312 374 THR B O 1
ATOM 2758 N N . VAL A 1 375 ? 12.58606 15.84778 53.88367 1.000 32.39538 375 VAL B N 1
ATOM 2759 C CA . VAL A 1 375 ? 12.88558 16.95409 52.97264 1.000 33.86577 375 VAL B CA 1
ATOM 2760 C C . VAL A 1 375 ? 11.79654 18.02017 53.05049 1.000 36.87978 375 VAL B C 1
ATOM 2761 O O . VAL A 1 375 ? 12.08204 19.22487 53.11608 1.000 31.33361 375 VAL B O 1
ATOM 2765 N N . HIS A 1 376 ? 10.52548 17.59610 53.04591 1.000 38.20690 376 HIS B N 1
ATOM 2766 C CA . HIS A 1 376 ? 9.43252 18.56328 53.06462 1.000 39.86384 376 HIS B CA 1
ATOM 2767 C C . HIS A 1 376 ? 9.40530 19.32826 54.38141 1.000 36.51674 376 HIS B C 1
ATOM 2768 O O . HIS A 1 376 ? 9.27812 20.55831 54.39476 1.000 37.03211 376 HIS B O 1
ATOM 2775 N N . ALA A 1 377 ? 9.50339 18.61027 55.50287 1.000 36.50492 377 ALA B N 1
ATOM 2776 C CA . ALA A 1 377 ? 9.57549 19.27238 56.80388 1.000 36.32160 377 ALA B CA 1
ATOM 2777 C C . ALA A 1 377 ? 10.71373 20.28908 56.83968 1.000 34.53989 377 ALA B C 1
ATOM 2778 O O . ALA A 1 377 ? 10.52328 21.44335 57.24270 1.000 34.66265 377 ALA B O 1
ATOM 2780 N N . ALA A 1 378 ? 11.90457 19.88684 56.38707 1.000 35.90189 378 ALA B N 1
ATOM 2781 C CA . ALA A 1 378 ? 13.02383 20.82019 56.34917 1.000 30.60573 378 ALA B CA 1
ATOM 2782 C C . ALA A 1 378 ? 12.72311 21.99196 55.42130 1.000 33.89573 378 ALA B C 1
ATOM 2783 O O . ALA A 1 378 ? 12.97202 23.15864 55.76369 1.000 30.73278 378 ALA B O 1
ATOM 2785 N N . SER A 1 379 ? 12.16075 21.70412 54.24525 1.000 33.92133 379 SER B N 1
ATOM 2786 C CA . SER A 1 379 ? 11.77253 22.77590 53.33216 1.000 35.34779 379 SER B CA 1
ATOM 2787 C C . SER A 1 379 ? 10.79144 23.75010 53.99119 1.000 33.08919 379 SER B C 1
ATOM 2788 O O . SER A 1 379 ? 10.90815 24.96862 53.83727 1.000 31.83514 379 SER B O 1
ATOM 2791 N N . GLN A 1 380 ? 9.81620 23.23003 54.73909 1.000 35.39348 380 GLN B N 1
ATOM 2792 C CA . GLN A 1 380 ? 8.86746 24.09045 55.45251 1.000 33.13925 380 GLN B CA 1
ATOM 2793 C C . GLN A 1 380 ? 9.58780 25.00119 56.44001 1.000 32.96440 380 GLN B C 1
ATOM 2794 O O . GLN A 1 380 ? 9.30716 26.20756 56.51847 1.000 34.06825 380 GLN B O 1
ATOM 2800 N N . LEU A 1 381 ? 10.55982 24.44227 57.16707 1.000 35.01350 381 LEU B N 1
ATOM 2801 C CA . LEU A 1 381 ? 11.37713 25.20880 58.10691 1.000 33.77923 381 LEU B CA 1
ATOM 2802 C C . LEU A 1 381 ? 12.13403 26.33397 57.40784 1.000 33.10392 381 LEU B C 1
ATOM 2803 O O . LEU A 1 381 ? 12.26404 27.44365 57.94762 1.000 34.06125 381 LEU B O 1
ATOM 2808 N N . CYS A 1 382 ? 12.64122 26.06705 56.19816 1.000 34.03755 382 CYS B N 1
ATOM 2809 C CA . CYS A 1 382 ? 13.33929 27.10664 55.44770 1.000 28.31148 382 CYS B CA 1
ATOM 2810 C C . CYS A 1 382 ? 12.39751 28.23078 55.03971 1.000 30.51594 382 CYS B C 1
ATOM 2811 O O . CYS A 1 382 ? 12.79304 29.40384 55.03170 1.000 32.76134 382 CYS B O 1
ATOM 2814 N N . LYS A 1 383 ? 11.15471 27.89625 54.66838 1.000 31.09942 383 LYS B N 1
ATOM 2815 C CA . LYS A 1 383 ? 10.18777 28.94301 54.34179 1.000 33.37971 383 LYS B CA 1
ATOM 2816 C C . LYS A 1 383 ? 9.87549 29.78989 55.56467 1.000 34.16943 383 LYS B C 1
ATOM 2817 O O . LYS A 1 383 ? 9.86073 31.02856 55.48574 1.000 35.41797 383 LYS B O 1
ATOM 2823 N N . GLU A 1 384 ? 9.64777 29.13206 56.71024 1.000 36.03373 384 GLU B N 1
ATOM 2824 C CA . GLU A 1 384 ? 9.40572 29.86367 57.94841 1.000 36.70076 384 GLU B CA 1
ATOM 2825 C C . GLU A 1 384 ? 10.55064 30.82266 58.23762 1.000 35.87736 384 GLU B C 1
ATOM 2826 O O . GLU A 1 384 ? 10.33278 32.01378 58.48778 1.000 37.96310 384 GLU B O 1
ATOM 2832 N N . ALA A 1 385 ? 11.78956 30.32886 58.17102 1.000 35.98016 385 ALA B N 1
ATOM 2833 C CA . ALA A 1 385 ? 12.93101 31.21299 58.38727 1.000 32.46083 385 ALA B CA 1
ATOM 2834 C C . ALA A 1 385 ? 12.98506 32.31278 57.34189 1.000 34.31333 385 ALA B C 1
ATOM 2835 O O . ALA A 1 385 ? 13.39594 33.44257 57.64178 1.000 38.21728 385 ALA B O 1
ATOM 2837 N N . MET A 1 386 ? 12.58807 32.00672 56.10178 1.000 37.00759 386 MET B N 1
ATOM 2838 C CA . MET A 1 386 ? 12.57749 33.03345 55.06048 1.000 33.11764 386 MET B CA 1
ATOM 2839 C C . MET A 1 386 ? 11.62962 34.16833 55.43115 1.000 35.83473 386 MET B C 1
ATOM 2840 O O . MET A 1 386 ? 11.95450 35.34943 55.25974 1.000 35.14283 386 MET B O 1
ATOM 2845 N N . GLY A 1 387 ? 10.45368 33.82637 55.95076 1.000 34.06579 387 GLY B N 1
ATOM 2846 C CA . GLY A 1 387 ? 9.53819 34.85719 56.40508 1.000 39.41156 387 GLY B CA 1
ATOM 2847 C C . GLY A 1 387 ? 10.13138 35.71750 57.50524 1.000 40.35633 387 GLY B C 1
ATOM 2848 O O . GLY A 1 387 ? 10.13254 36.94568 57.41726 1.000 40.95808 387 GLY B O 1
ATOM 2849 N N . LYS A 1 388 ? 10.67561 35.08538 58.54234 1.000 41.39825 388 LYS B N 1
ATOM 2850 C CA . LYS A 1 388 ? 11.25455 35.86651 59.62611 1.000 43.80056 388 LYS B CA 1
ATOM 2851 C C . LYS A 1 388 ? 12.43997 36.70409 59.13078 1.000 39.38683 388 LYS B C 1
ATOM 2852 O O . LYS A 1 388 ? 12.67349 37.81421 59.63013 1.000 43.35348 388 LYS B O 1
ATOM 2854 N N . LEU A 1 389 ? 13.16568 36.22065 58.11248 1.000 35.63459 389 LEU B N 1
ATOM 2855 C CA . LEU A 1 389 ? 14.30115 36.98024 57.59038 1.000 33.11011 389 LEU B CA 1
ATOM 2856 C C . LEU A 1 389 ? 13.84929 38.22584 56.84857 1.000 35.70648 389 LEU B C 1
ATOM 2857 O O . LEU A 1 389 ? 14.51633 39.26741 56.90033 1.000 34.49556 389 LEU B O 1
ATOM 2862 N N . TYR A 1 390 ? 12.74155 38.12923 56.11657 1.000 39.32177 390 TYR B N 1
ATOM 2863 C CA . TYR A 1 390 ? 12.24153 39.30343 55.41326 1.000 40.55444 390 TYR B CA 1
ATOM 2864 C C . TYR A 1 390 ? 11.67566 40.31766 56.39905 1.000 40.45200 390 TYR B C 1
ATOM 2865 O O . TYR A 1 390 ? 11.84003 41.52681 56.22709 1.000 42.61034 390 TYR B O 1
ATOM 2874 N N . ASN A 1 391 ? 11.00035 39.84169 57.44108 1.000 40.70807 391 ASN B N 1
ATOM 2875 C CA . ASN A 1 391 ? 10.57583 40.73049 58.52095 1.000 43.05925 391 ASN B CA 1
ATOM 2876 C C . ASN A 1 391 ? 11.76617 41.45235 59.14191 1.000 44.94158 391 ASN B C 1
ATOM 2877 O O . ASN A 1 391 ? 11.69339 42.65883 59.40885 1.000 48.53021 391 ASN B O 1
ATOM 2882 N N . PHE A 1 392 ? 12.88167 40.74329 59.34124 1.000 46.55173 392 PHE B N 1
ATOM 2883 C CA . PHE A 1 392 ? 14.09835 41.39184 59.82548 1.000 46.61801 392 PHE B CA 1
ATOM 2884 C C . PHE A 1 392 ? 14.56209 42.50483 58.87818 1.000 50.57542 392 PHE B C 1
ATOM 2885 O O . PHE A 1 392 ? 14.91607 43.60791 59.31917 1.000 49.36948 392 PHE B O 1
ATOM 2893 N N . SER A 1 393 ? 14.58269 42.23553 57.57335 1.000 45.11585 393 SER B N 1
ATOM 2894 C CA . SER A 1 393 ? 15.14853 43.21376 56.64758 1.000 51.26129 393 SER B CA 1
ATOM 2895 C C . SER A 1 393 ? 14.24120 44.42318 56.41781 1.000 47.83930 393 SER B C 1
ATOM 2896 O O . SER A 1 393 ? 14.65689 45.36349 55.72560 1.000 48.42732 393 SER B O 1
ATOM 2899 N N . THR A 1 394 ? 13.02110 44.42375 56.96435 1.000 48.77757 394 THR B N 1
ATOM 2900 C CA . THR A 1 394 ? 12.06289 45.51180 56.77447 1.000 53.47211 394 THR B CA 1
ATOM 2901 C C . THR A 1 394 ? 11.68580 46.16266 58.10580 1.000 50.19225 394 THR B C 1
ATOM 2902 O O . THR A 1 394 ? 10.64151 46.80839 58.22317 1.000 48.70336 394 THR B O 1
ATOM 2906 N N . SER A 1 395 ? 12.53577 45.99312 59.11294 1.000 53.06440 395 SER B N 1
ATOM 2907 C CA . SER A 1 395 ? 12.34465 46.56124 60.43607 1.000 55.70109 395 SER B CA 1
ATOM 2908 C C . SER A 1 395 ? 13.26825 47.75859 60.64122 1.000 59.16433 395 SER B C 1
ATOM 2909 O O . SER A 1 395 ? 14.27165 47.94185 59.94146 1.000 58.76210 395 SER B O 1
ATOM 2912 N N . SER A 1 396 ? 12.90174 48.58749 61.61710 1.000 63.57723 396 SER B N 1
ATOM 2913 C CA . SER A 1 396 ? 13.68089 49.76438 61.99111 1.000 60.06999 396 SER B CA 1
ATOM 2914 C C . SER A 1 396 ? 13.99736 49.81176 63.48022 1.000 67.88051 396 SER B C 1
ATOM 2915 O O . SER A 1 396 ? 15.14889 50.07448 63.84627 1.000 69.92884 396 SER B O 1
ATOM 2918 N N . ARG A 1 397 ? 13.01732 49.54004 64.34517 1.000 71.43290 397 ARG B N 1
ATOM 2919 C CA . ARG A 1 397 ? 13.26907 49.52962 65.78103 1.000 78.93769 397 ARG B CA 1
ATOM 2920 C C . ARG A 1 397 ? 14.24397 48.41175 66.13899 1.000 88.94368 397 ARG B C 1
ATOM 2921 O O . ARG A 1 397 ? 14.09398 47.27177 65.69065 1.000 103.63814 397 ARG B O 1
ATOM 2929 N N . SER A 1 398 ? 15.25373 48.75152 66.94616 1.000 88.55714 398 SER B N 1
ATOM 2930 C CA . SER A 1 398 ? 16.31341 47.79951 67.26719 1.000 83.94823 398 SER B CA 1
ATOM 2931 C C . SER A 1 398 ? 15.76327 46.57263 67.98093 1.000 88.63995 398 SER B C 1
ATOM 2932 O O . SER A 1 398 ? 16.20683 45.44543 67.72156 1.000 87.75771 398 SER B O 1
ATOM 2935 N N . GLN A 1 399 ? 14.79986 46.77272 68.88760 1.000 89.20142 399 GLN B N 1
ATOM 2936 C CA . GLN A 1 399 ? 14.19566 45.64688 69.59438 1.000 93.46197 399 GLN B CA 1
ATOM 2937 C C . GLN A 1 399 ? 13.69109 44.60051 68.61378 1.000 91.14033 399 GLN B C 1
ATOM 2938 O O . GLN A 1 399 ? 13.81867 43.39475 68.85549 1.000 87.22746 399 GLN B O 1
ATOM 2944 N N . ASP A 1 400 ? 13.12766 45.05063 67.49020 1.000 92.53698 400 ASP B N 1
ATOM 2945 C CA . ASP A 1 400 ? 12.64434 44.13274 66.46526 1.000 92.53950 400 ASP B CA 1
ATOM 2946 C C . ASP A 1 400 ? 13.79518 43.35293 65.84681 1.000 84.04301 400 ASP B C 1
ATOM 2947 O O . ASP A 1 400 ? 13.80077 42.11516 65.85412 1.000 80.70840 400 ASP B O 1
ATOM 2952 N N . ARG A 1 401 ? 14.77684 44.07263 65.29610 1.000 79.39616 401 ARG B N 1
ATOM 2953 C CA . ARG A 1 401 ? 15.89497 43.42782 64.62095 1.000 72.00034 401 ARG B CA 1
ATOM 2954 C C . ARG A 1 401 ? 16.57757 42.42292 65.53603 1.000 78.71260 401 ARG B C 1
ATOM 2955 O O . ARG A 1 401 ? 16.97295 41.33997 65.09285 1.000 69.43529 401 ARG B O 1
ATOM 2963 N N . GLU A 1 402 ? 16.67818 42.73907 66.82584 1.000 81.35978 402 GLU B N 1
ATOM 2964 C CA . GLU A 1 402 ? 17.24722 41.77775 67.75989 1.000 77.45905 402 GLU B CA 1
ATOM 2965 C C . GLU A 1 402 ? 16.29103 40.61132 68.00163 1.000 72.28395 402 GLU B C 1
ATOM 2966 O O . GLU A 1 402 ? 16.72837 39.46473 68.13927 1.000 70.12072 402 GLU B O 1
ATOM 2972 N N . ALA A 1 403 ? 14.98132 40.87747 68.02885 1.000 73.52618 403 ALA B N 1
ATOM 2973 C CA . ALA A 1 403 ? 14.01402 39.83529 68.36145 1.000 69.65089 403 ALA B CA 1
ATOM 2974 C C . ALA A 1 403 ? 13.74324 38.91736 67.17774 1.000 64.12075 403 ALA B C 1
ATOM 2975 O O . ALA A 1 403 ? 13.54545 37.71093 67.35891 1.000 63.32550 403 ALA B O 1
ATOM 2977 N N . LEU A 1 404 ? 13.70031 39.47314 65.96378 1.000 63.14166 404 LEU B N 1
ATOM 2978 C CA . LEU A 1 404 ? 13.47776 38.64666 64.78269 1.000 61.82969 404 LEU B CA 1
ATOM 2979 C C . LEU A 1 404 ? 14.71760 37.82956 64.44528 1.000 59.92964 404 LEU B C 1
ATOM 2980 O O . LEU A 1 404 ? 14.60924 36.64396 64.11721 1.000 54.59019 404 LEU B O 1
ATOM 2985 N N . SER A 1 405 ? 15.90291 38.44263 64.53311 1.000 66.89848 405 SER B N 1
ATOM 2986 C CA . SER A 1 405 ? 17.14891 37.70453 64.33190 1.000 58.99313 405 SER B CA 1
ATOM 2987 C C . SER A 1 405 ? 17.19881 36.45839 65.20731 1.000 53.00207 405 SER B C 1
ATOM 2988 O O . SER A 1 405 ? 17.57512 35.37388 64.74724 1.000 54.16075 405 SER B O 1
ATOM 2991 N N . GLN A 1 406 ? 16.82168 36.59860 66.48100 1.000 57.48429 406 GLN B N 1
ATOM 2992 C CA . GLN A 1 406 ? 16.65460 35.42945 67.33901 1.000 57.39474 406 GLN B CA 1
ATOM 2993 C C . GLN A 1 406 ? 15.71276 34.41342 66.70935 1.000 52.11291 406 GLN B C 1
ATOM 2994 O O . GLN A 1 406 ? 15.95329 33.19759 66.77978 1.000 49.86438 406 GLN B O 1
ATOM 3000 N N . GLU A 1 407 ? 14.62730 34.89272 66.09660 1.000 54.31769 407 GLU B N 1
ATOM 3001 C CA . GLU A 1 407 ? 13.62231 33.97421 65.57596 1.000 54.08600 407 GLU B CA 1
ATOM 3002 C C . GLU A 1 407 ? 14.16530 33.18331 64.39421 1.000 47.54713 407 GLU B C 1
ATOM 3003 O O . GLU A 1 407 ? 13.97720 31.96488 64.32566 1.000 51.18740 407 GLU B O 1
ATOM 3009 N N . VAL A 1 408 ? 14.85727 33.84205 63.45799 1.000 43.35117 408 VAL B N 1
ATOM 3010 C CA . VAL A 1 408 ? 15.40656 33.06842 62.34621 1.000 46.66972 408 VAL B CA 1
ATOM 3011 C C . VAL A 1 408 ? 16.53965 32.15748 62.82536 1.000 43.10148 408 VAL B C 1
ATOM 3012 O O . VAL A 1 408 ? 16.69326 31.04140 62.31583 1.000 41.66445 408 VAL B O 1
ATOM 3016 N N . MET A 1 409 ? 17.33175 32.58761 63.81627 1.000 40.23190 409 MET B N 1
ATOM 3017 C CA . MET A 1 409 ? 18.35718 31.69646 64.35356 1.000 44.58626 409 MET B CA 1
ATOM 3018 C C . MET A 1 409 ? 17.73475 30.55052 65.12737 1.000 44.11598 409 MET B C 1
ATOM 3019 O O . MET A 1 409 ? 18.29184 29.44942 65.16289 1.000 44.35562 409 MET B O 1
ATOM 3024 N N . SER A 1 410 ? 16.57835 30.79154 65.75295 1.000 47.85055 410 SER B N 1
ATOM 3025 C CA . SER A 1 410 ? 15.85600 29.70651 66.40499 1.000 46.83136 410 SER B CA 1
ATOM 3026 C C . SER A 1 410 ? 15.42673 28.66383 65.38483 1.000 44.86533 410 SER B C 1
ATOM 3027 O O . SER A 1 410 ? 15.50829 27.45624 65.64003 1.000 43.51026 410 SER B O 1
ATOM 3029 N N . VAL A 1 411 ? 14.99496 29.11332 64.20890 1.000 43.04882 411 VAL B N 1
ATOM 3030 C CA . VAL A 1 411 ? 14.57634 28.18747 63.16610 1.000 42.41619 411 VAL B CA 1
ATOM 3031 C C . VAL A 1 411 ? 15.78593 27.47777 62.56498 1.000 46.49690 411 VAL B C 1
ATOM 3032 O O . VAL A 1 411 ? 15.72491 26.29346 62.21282 1.000 41.60622 411 VAL B O 1
ATOM 3036 N N . ILE A 1 412 ? 16.90575 28.18460 62.43688 1.000 42.05305 412 ILE B N 1
ATOM 3037 C CA . ILE A 1 412 ? 18.09024 27.54473 61.88591 1.000 39.56830 412 ILE B CA 1
ATOM 3038 C C . ILE A 1 412 ? 18.53377 26.40432 62.77586 1.000 40.58731 412 ILE B C 1
ATOM 3039 O O . ILE A 1 412 ? 18.81625 25.29965 62.29780 1.000 39.39895 412 ILE B O 1
ATOM 3044 N N . ALA A 1 413 ? 18.56305 26.64170 64.08842 1.000 43.22966 413 ALA B N 1
ATOM 3045 C CA . ALA A 1 413 ? 18.79365 25.56811 65.04801 1.000 40.84553 413 ALA B CA 1
ATOM 3046 C C . ALA A 1 413 ? 17.81793 24.40787 64.83602 1.000 39.12300 413 ALA B C 1
ATOM 3047 O O . ALA A 1 413 ? 18.20471 23.23729 64.90458 1.000 42.10585 413 ALA B O 1
ATOM 3049 N N . GLN A 1 414 ? 16.55138 24.70575 64.56010 1.000 36.87251 414 GLN B N 1
ATOM 3050 C CA . GLN A 1 414 ? 15.61996 23.62272 64.27360 1.000 35.84861 414 GLN B CA 1
ATOM 3051 C C . GLN A 1 414 ? 16.07170 22.82303 63.06890 1.000 38.78867 414 GLN B C 1
ATOM 3052 O O . GLN A 1 414 ? 15.90054 21.59779 63.02712 1.000 38.50886 414 GLN B O 1
ATOM 3058 N N . VAL A 1 415 ? 16.64811 23.49870 62.07292 1.000 41.30157 415 VAL B N 1
ATOM 3059 C CA . VAL A 1 415 ? 17.00876 22.81263 60.83874 1.000 34.84487 415 VAL B CA 1
ATOM 3060 C C . VAL A 1 415 ? 18.19518 21.89057 61.06465 1.000 35.80837 415 VAL B C 1
ATOM 3061 O O . VAL A 1 415 ? 18.21261 20.75476 60.57206 1.000 39.40815 415 VAL B O 1
ATOM 3065 N N . LYS A 1 416 ? 19.18511 22.33906 61.84115 1.000 37.77060 416 LYS B N 1
ATOM 3066 C CA . LYS A 1 416 ? 20.33419 21.48278 62.11632 1.000 36.90319 416 LYS B CA 1
ATOM 3067 C C . LYS A 1 416 ? 19.89493 20.23221 62.85825 1.000 43.30764 416 LYS B C 1
ATOM 3068 O O . LYS A 1 416 ? 20.25887 19.11148 62.47809 1.000 42.86277 416 LYS B O 1
ATOM 3074 N N . GLU A 1 417 ? 19.08609 20.40747 63.91136 1.000 46.78662 417 GLU B N 1
ATOM 3075 C CA . GLU A 1 417 ? 18.55141 19.26610 64.64640 1.000 48.28184 417 GLU B CA 1
ATOM 3076 C C . GLU A 1 417 ? 17.74039 18.35429 63.73862 1.000 40.84410 417 GLU B C 1
ATOM 3077 O O . GLU A 1 417 ? 17.84827 17.12813 63.83168 1.000 41.92006 417 GLU B O 1
ATOM 3083 N N . HIS A 1 418 ? 16.95146 18.92287 62.83084 1.000 38.88608 418 HIS B N 1
ATOM 3084 C CA . HIS A 1 418 ? 16.06901 18.08163 62.03146 1.000 38.96205 418 HIS B CA 1
ATOM 3085 C C . HIS A 1 418 ? 16.82711 17.23544 61.01569 1.000 41.77841 418 HIS B C 1
ATOM 3086 O O . HIS A 1 418 ? 16.41383 16.10716 60.72757 1.000 44.31357 418 HIS B O 1
ATOM 3093 N N . LEU A 1 419 ? 17.94002 17.74004 60.48298 1.000 47.66460 419 LEU B N 1
ATOM 3094 C CA . LEU A 1 419 ? 18.68902 17.03912 59.45095 1.000 44.90837 419 LEU B CA 1
ATOM 3095 C C . LEU A 1 419 ? 19.94150 16.38413 59.99545 1.000 44.73716 419 LEU B C 1
ATOM 3096 O O . LEU A 1 419 ? 20.76869 15.90669 59.21086 1.000 52.80958 419 LEU B O 1
ATOM 3101 N N . GLN A 1 420 ? 20.09777 16.35475 61.31873 1.000 46.06144 420 GLN B N 1
ATOM 3102 C CA . GLN A 1 420 ? 21.15272 15.56745 61.94486 1.000 46.70875 420 GLN B CA 1
ATOM 3103 C C . GLN A 1 420 ? 22.51602 16.15124 61.61496 1.000 48.39794 420 GLN B C 1
ATOM 3104 O O . GLN A 1 420 ? 23.44505 15.42992 61.24176 1.000 48.33225 420 GLN B O 1
ATOM 3110 N N . VAL A 1 421 ? 22.61879 17.47534 61.70269 1.000 40.94490 421 VAL B N 1
ATOM 3111 C CA . VAL A 1 421 ? 23.88712 18.12138 61.42193 1.000 45.60079 421 VAL B CA 1
ATOM 3112 C C . VAL A 1 421 ? 24.82708 17.74841 62.56164 1.000 44.99206 421 VAL B C 1
ATOM 3113 O O . VAL A 1 421 ? 24.68236 18.20740 63.70342 1.000 44.52220 421 VAL B O 1
ATOM 3117 N N . GLN A 1 422 ? 25.77271 16.87036 62.24625 1.000 49.42365 422 GLN B N 1
ATOM 3118 C CA . GLN A 1 422 ? 26.77077 16.39866 63.19828 1.000 46.44464 422 GLN B CA 1
ATOM 3119 C C . GLN A 1 422 ? 27.90950 17.39535 63.28906 1.000 45.29518 422 GLN B C 1
ATOM 3120 O O . GLN A 1 422 ? 28.49910 17.76458 62.26662 1.000 48.62811 422 GLN B O 1
ATOM 3126 N N . SER A 1 423 ? 28.21528 17.84305 64.50120 1.000 47.29538 423 SER B N 1
ATOM 3127 C CA . SER A 1 423 ? 29.39972 18.66698 64.67305 1.000 47.80871 423 SER B CA 1
ATOM 3128 C C . SER A 1 423 ? 30.63171 17.87671 64.25713 1.000 47.92063 423 SER B C 1
ATOM 3129 O O . SER A 1 423 ? 30.68714 16.65788 64.42102 1.000 57.74969 423 SER B O 1
ATOM 3132 N N . PHE A 1 424 ? 31.60360 18.56601 63.67106 1.000 58.20723 424 PHE B N 1
ATOM 3133 C CA . PHE A 1 424 ? 32.91466 17.97651 63.46382 1.000 53.46835 424 PHE B CA 1
ATOM 3134 C C . PHE A 1 424 ? 33.80879 18.36458 64.62752 1.000 51.39057 424 PHE B C 1
ATOM 3135 O O . PHE A 1 424 ? 33.63076 19.41412 65.24839 1.000 52.87248 424 PHE B O 1
ATOM 3143 N N . SER A 1 425 ? 34.76962 17.50923 64.92782 1.000 54.43256 425 SER B N 1
ATOM 3144 C CA . SER A 1 425 ? 35.76309 17.82365 65.93780 1.000 63.62909 425 SER B CA 1
ATOM 3145 C C . SER A 1 425 ? 37.06036 18.17339 65.23679 1.000 58.19821 425 SER B C 1
ATOM 3146 O O . SER A 1 425 ? 37.49593 17.45301 64.33808 1.000 63.54946 425 SER B O 1
ATOM 3149 N N . ASN A 1 426 ? 37.63703 19.29745 65.62449 1.000 57.78114 426 ASN B N 1
ATOM 3150 C CA . ASN A 1 426 ? 38.93657 19.73326 65.15972 1.000 59.66652 426 ASN B CA 1
ATOM 3151 C C . ASN A 1 426 ? 39.80349 19.98514 66.37027 1.000 62.59695 426 ASN B C 1
ATOM 3152 O O . ASN A 1 426 ? 39.30947 20.35438 67.42547 1.000 59.86825 426 ASN B O 1
ATOM 3157 N N . VAL A 1 427 ? 41.08648 19.67466 66.22157 1.000 64.61919 427 VAL B N 1
ATOM 3158 C CA . VAL A 1 427 ? 42.04578 19.82200 67.31549 1.000 63.98098 427 VAL B CA 1
ATOM 3159 C C . VAL A 1 427 ? 42.09037 21.25350 67.81514 1.000 77.70193 427 VAL B C 1
ATOM 3160 O O . VAL A 1 427 ? 42.20583 21.49684 69.02812 1.000 96.49243 427 VAL B O 1
ATOM 3164 N N . ASP A 1 428 ? 41.99422 22.21726 66.89948 1.000 62.09570 428 ASP B N 1
ATOM 3165 C CA . ASP A 1 428 ? 41.97986 23.62696 67.26537 1.000 62.00456 428 ASP B CA 1
ATOM 3166 C C . ASP A 1 428 ? 40.58601 23.96466 67.76049 1.000 64.75211 428 ASP B C 1
ATOM 3167 O O . ASP A 1 428 ? 39.61915 23.93207 67.00228 1.000 61.74915 428 ASP B O 1
ATOM 3172 N N . ASP A 1 429 ? 40.49877 24.26639 69.05137 1.000 68.78159 429 ASP B N 1
ATOM 3173 C CA . ASP A 1 429 ? 39.25563 24.53764 69.75280 1.000 72.98171 429 ASP B CA 1
ATOM 3174 C C . ASP A 1 429 ? 38.43749 25.61015 69.04556 1.000 66.80755 429 ASP B C 1
ATOM 3175 O O . ASP A 1 429 ? 37.20577 25.54873 69.03556 1.000 67.82483 429 ASP B O 1
ATOM 3180 N N . ARG A 1 430 ? 39.10194 26.59316 68.43556 1.000 59.04412 430 ARG B N 1
ATOM 3181 C CA . ARG A 1 430 ? 38.41523 27.77562 67.93375 1.000 62.38732 430 ARG B CA 1
ATOM 3182 C C . ARG A 1 430 ? 38.40848 27.87039 66.40517 1.000 57.61980 430 ARG B C 1
ATOM 3183 O O . ARG A 1 430 ? 38.10366 28.93917 65.86104 1.000 53.23518 430 ARG B O 1
ATOM 3191 N N . SER A 1 431 ? 38.71599 26.77550 65.70382 1.000 51.70837 431 SER B N 1
ATOM 3192 C CA . SER A 1 431 ? 38.59723 26.72479 64.25193 1.000 43.45560 431 SER B CA 1
ATOM 3193 C C . SER A 1 431 ? 37.16902 26.35255 63.86578 1.000 39.15842 431 SER B C 1
ATOM 3194 O O . SER A 1 431 ? 36.59513 25.41242 64.42482 1.000 39.57415 431 SER B O 1
ATOM 3197 N N . TYR A 1 432 ? 36.58838 27.10189 62.92341 1.000 35.29586 432 TYR B N 1
ATOM 3198 C CA . TYR A 1 432 ? 35.25482 26.79459 62.43127 1.000 33.20530 432 TYR B CA 1
ATOM 3199 C C . TYR A 1 432 ? 35.29597 25.93451 61.17496 1.000 35.72688 432 TYR B C 1
ATOM 3200 O O . TYR A 1 432 ? 34.29958 25.85064 60.44289 1.000 35.44950 432 TYR B O 1
ATOM 3209 N N . VAL A 1 433 ? 36.42661 25.28681 60.92143 1.000 36.72091 433 VAL B N 1
ATOM 3210 C CA . VAL A 1 433 ? 36.67719 24.52694 59.70152 1.000 33.37096 433 VAL B CA 1
ATOM 3211 C C . VAL A 1 433 ? 37.23819 23.17009 60.12371 1.000 42.45722 433 VAL B C 1
ATOM 3212 O O . VAL A 1 433 ? 38.03195 23.10806 61.07081 1.000 47.76142 433 VAL B O 1
ATOM 3216 N N . PRO A 1 434 ? 36.81356 22.06120 59.51767 1.000 39.70317 434 PRO B N 1
ATOM 3217 C CA . PRO A 1 434 ? 37.35727 20.74980 59.89787 1.000 39.74287 434 PRO B CA 1
ATOM 3218 C C . PRO A 1 434 ? 38.82708 20.60320 59.52946 1.000 44.28093 434 PRO B C 1
ATOM 3219 O O . PRO A 1 434 ? 39.38184 21.37523 58.73758 1.000 43.32697 434 PRO B O 1
ATOM 3223 N N . GLU A 1 435 ? 39.45096 19.57121 60.12089 1.000 44.70803 435 GLU B N 1
ATOM 3224 C CA . GLU A 1 435 ? 40.87940 19.33750 59.90433 1.000 49.63550 435 GLU B CA 1
ATOM 3225 C C . GLU A 1 435 ? 41.18095 19.03583 58.43892 1.000 41.97189 435 GLU B C 1
ATOM 3226 O O . GLU A 1 435 ? 42.25579 19.38732 57.92623 1.000 48.94135 435 GLU B O 1
ATOM 3232 N N . SER A 1 436 ? 40.24520 18.37423 57.75160 1.000 40.48473 436 SER B N 1
ATOM 3233 C CA . SER A 1 436 ? 40.42646 18.10095 56.33001 1.000 38.59591 436 SER B CA 1
ATOM 3234 C C . SER A 1 436 ? 40.62300 19.37993 55.52750 1.000 42.50262 436 SER B C 1
ATOM 3235 O O . SER A 1 436 ? 41.41892 19.40330 54.58291 1.000 43.29742 436 SER B O 1
ATOM 3238 N N . PHE A 1 437 ? 39.92796 20.45562 55.89718 1.000 39.10287 437 PHE B N 1
ATOM 3239 C CA . PHE A 1 437 ? 40.07577 21.70751 55.16487 1.000 42.50695 437 PHE B CA 1
ATOM 3240 C C . PHE A 1 437 ? 41.48807 22.29515 55.27904 1.000 42.26271 437 PHE B C 1
ATOM 3241 O O . PHE A 1 437 ? 41.96703 22.92457 54.33434 1.000 50.21160 437 PHE B O 1
ATOM 3249 N N . GLU A 1 438 ? 42.18430 22.09155 56.38919 1.000 49.58582 438 GLU B N 1
ATOM 3250 C CA . GLU A 1 438 ? 43.32480 22.93940 56.72826 1.000 57.90957 438 GLU B CA 1
ATOM 3251 C C . GLU A 1 438 ? 44.63787 22.59363 56.01533 1.000 62.18765 438 GLU B C 1
ATOM 3252 O O . GLU A 1 438 ? 45.66952 23.14807 56.40159 1.000 65.47844 438 GLU B O 1
ATOM 3258 N N . CYS A 1 439 ? 44.65988 21.75097 54.98469 1.000 61.75351 439 CYS B N 1
ATOM 3259 C CA . CYS A 1 439 ? 45.92006 21.43214 54.29701 1.000 74.47681 439 CYS B CA 1
ATOM 3260 C C . CYS A 1 439 ? 46.22578 22.50272 53.24172 1.000 75.05100 439 CYS B C 1
ATOM 3261 O O . CYS A 1 439 ? 45.69412 22.46763 52.12824 1.000 65.14473 439 CYS B O 1
ATOM 3264 N N . ARG A 1 440 ? 47.12364 23.43173 53.57530 1.000 74.22277 440 ARG B N 1
ATOM 3265 C CA . ARG A 1 440 ? 47.27951 24.66627 52.80324 1.000 69.72900 440 ARG B CA 1
ATOM 3266 C C . ARG A 1 440 ? 48.73481 25.14438 52.86401 1.000 72.82100 440 ARG B C 1
ATOM 3267 O O . ARG A 1 440 ? 49.64409 24.37466 53.18604 1.000 72.93818 440 ARG B O 1
ATOM 3275 N N . LEU A 1 441 ? 48.93739 26.42835 52.52345 1.000 69.80621 441 LEU B N 1
ATOM 3276 C CA . LEU A 1 441 ? 50.18185 27.20805 52.57929 1.000 76.22039 441 LEU B CA 1
ATOM 3277 C C . LEU A 1 441 ? 51.29153 26.69010 51.67215 1.000 77.73767 441 LEU B C 1
ATOM 3278 O O . LEU A 1 441 ? 51.53940 27.25571 50.59917 1.000 67.79335 441 LEU B O 1
ATOM 3283 N N . ASP A 1 442 ? 52.00034 25.65144 52.12138 1.000 87.06574 442 ASP B N 1
ATOM 3284 C CA . ASP A 1 442 ? 52.99255 25.01825 51.26064 1.000 83.77644 442 ASP B CA 1
ATOM 3285 C C . ASP A 1 442 ? 52.32963 24.25438 50.11843 1.000 78.66190 442 ASP B C 1
ATOM 3286 O O . ASP A 1 442 ? 52.93944 24.07222 49.05570 1.000 80.12937 442 ASP B O 1
ATOM 3291 N N . LYS A 1 443 ? 51.08324 23.81577 50.31107 1.000 76.35871 443 LYS B N 1
ATOM 3292 C CA . LYS A 1 443 ? 50.34041 23.06757 49.30284 1.000 72.18474 443 LYS B CA 1
ATOM 3293 C C . LYS A 1 443 ? 49.58990 23.96909 48.32606 1.000 63.66850 443 LYS B C 1
ATOM 3294 O O . LYS A 1 443 ? 48.97765 23.46390 47.37834 1.000 61.44590 443 LYS B O 1
ATOM 3300 N N . LEU A 1 444 ? 49.63816 25.28522 48.52389 1.000 57.94282 444 LEU B N 1
ATOM 3301 C CA . LEU A 1 444 ? 48.91156 26.20641 47.66007 1.000 52.82482 444 LEU B CA 1
ATOM 3302 C C . LEU A 1 444 ? 49.58013 26.32762 46.29888 1.000 57.64288 444 LEU B C 1
ATOM 3303 O O . LEU A 1 444 ? 48.92154 26.20094 45.25756 1.000 53.14146 444 LEU B O 1
ATOM 3308 N N . ILE A 1 445 ? 50.88687 26.58587 46.30188 1.000 59.56567 445 ILE B N 1
ATOM 3309 C CA . ILE A 1 445 ? 51.70549 26.66933 45.10053 1.000 61.32774 445 ILE B CA 1
ATOM 3310 C C . ILE A 1 445 ? 52.69059 25.51293 45.13708 1.000 64.39894 445 ILE B C 1
ATOM 3311 O O . ILE A 1 445 ? 53.44291 25.36680 46.10774 1.000 64.75237 445 ILE B O 1
ATOM 3316 N N . LEU A 1 446 ? 52.68840 24.69643 44.08911 1.000 67.12009 446 LEU B N 1
ATOM 3317 C CA . LEU A 1 446 ? 53.51147 23.48910 44.07442 1.000 73.65075 446 LEU B CA 1
ATOM 3318 C C . LEU A 1 446 ? 54.56912 23.53921 42.96906 1.000 73.09937 446 LEU B C 1
ATOM 3319 O O . LEU A 1 446 ? 55.72690 23.88659 43.21334 1.000 71.73045 446 LEU B O 1
ATOM 3324 N N . GLN B 2 1 ? -6.49849 19.98194 24.65784 1.000 75.68463 3 GLN A N 1
ATOM 3325 C CA . GLN B 2 1 ? -5.92475 19.18301 25.73855 1.000 72.98281 3 GLN A CA 1
ATOM 3326 C C . GLN B 2 1 ? -6.96067 18.81783 26.80860 1.000 76.69740 3 GLN A C 1
ATOM 3327 O O . GLN B 2 1 ? -7.85006 19.61412 27.16037 1.000 69.11975 3 GLN A O 1
ATOM 3333 N N . THR B 2 2 ? -6.81882 17.59914 27.32402 1.000 76.14955 4 THR A N 1
ATOM 3334 C CA . THR B 2 2 ? -7.63689 17.08756 28.40789 1.000 69.82273 4 THR A CA 1
ATOM 3335 C C . THR B 2 2 ? -7.21020 17.71930 29.72907 1.000 64.78630 4 THR A C 1
ATOM 3336 O O . THR B 2 2 ? -6.24273 18.48267 29.80536 1.000 61.74403 4 THR A O 1
ATOM 3340 N N . SER B 2 3 ? -7.93741 17.39376 30.79533 1.000 61.21070 5 SER A N 1
ATOM 3341 C CA . SER B 2 3 ? -7.46812 17.79756 32.11378 1.000 62.15402 5 SER A CA 1
ATOM 3342 C C . SER B 2 3 ? -6.12756 17.15894 32.44236 1.000 65.02568 5 SER A C 1
ATOM 3343 O O . SER B 2 3 ? -5.26266 17.80761 33.04430 1.000 61.93840 5 SER A O 1
ATOM 3346 N N . GLN B 2 4 ? -5.93300 15.89648 32.04965 1.000 64.50412 6 GLN A N 1
ATOM 3347 C CA . GLN B 2 4 ? -4.68044 15.22202 32.36393 1.000 63.90428 6 GLN A CA 1
ATOM 3348 C C . GLN B 2 4 ? -3.50522 15.83151 31.59372 1.000 59.55873 6 GLN A C 1
ATOM 3349 O O . GLN B 2 4 ? -2.39805 15.93163 32.13331 1.000 55.73576 6 GLN A O 1
ATOM 3355 N N . GLU B 2 5 ? -3.72437 16.29053 30.36020 1.000 61.80092 7 GLU A N 1
ATOM 3356 C CA . GLU B 2 5 ? -2.62808 16.89744 29.60809 1.000 58.32225 7 GLU A CA 1
ATOM 3357 C C . GLU B 2 5 ? -2.20461 18.24620 30.19574 1.000 54.32843 7 GLU A C 1
ATOM 3358 O O . GLU B 2 5 ? -1.05282 18.66321 30.02483 1.000 48.52082 7 GLU A O 1
ATOM 3364 N N . ILE B 2 6 ? -3.10869 18.94333 30.88376 1.000 54.50999 8 ILE A N 1
ATOM 3365 C CA . ILE B 2 6 ? -2.72708 20.17103 31.57445 1.000 49.31536 8 ILE A CA 1
ATOM 3366 C C . ILE B 2 6 ? -1.99895 19.84588 32.87122 1.000 46.64272 8 ILE A C 1
ATOM 3367 O O . ILE B 2 6 ? -1.03411 20.52380 33.24466 1.000 42.18569 8 ILE A O 1
ATOM 3372 N N . LEU B 2 7 ? -2.44443 18.80072 33.56942 1.000 46.73621 9 LEU A N 1
ATOM 3373 C CA . LEU B 2 7 ? -1.73498 18.33342 34.75582 1.000 46.72033 9 LEU A CA 1
ATOM 3374 C C . LEU B 2 7 ? -0.32199 17.86236 34.40889 1.000 46.05357 9 LEU A C 1
ATOM 3375 O O . LEU B 2 7 ? 0.62262 18.11243 35.16097 1.000 44.22886 9 LEU A O 1
ATOM 3380 N N . GLU B 2 8 ? -0.14935 17.19856 33.26241 1.000 48.15678 10 GLU A N 1
ATOM 3381 C CA . GLU B 2 8 ? 1.19535 16.80297 32.83852 1.000 48.29304 10 GLU A CA 1
ATOM 3382 C C . GLU B 2 8 ? 2.04307 18.01512 32.43749 1.000 45.55885 10 GLU A C 1
ATOM 3383 O O . GLU B 2 8 ? 3.27449 18.00413 32.58689 1.000 38.18755 10 GLU A O 1
ATOM 3389 N N . ALA B 2 9 ? 1.41633 19.07189 31.92448 1.000 40.85883 11 ALA A N 1
ATOM 3390 C CA . ALA B 2 9 ? 2.20626 20.21387 31.47096 1.000 39.02086 11 ALA A CA 1
ATOM 3391 C C . ALA B 2 9 ? 2.73709 21.01611 32.65183 1.000 36.41239 11 ALA A C 1
ATOM 3392 O O . ALA B 2 9 ? 3.84377 21.55407 32.59365 1.000 33.63599 11 ALA A O 1
ATOM 3394 N N . ARG B 2 10 ? 1.96982 21.10642 33.72997 1.000 36.40495 12 ARG A N 1
ATOM 3395 C CA . ARG B 2 10 ? 2.35528 21.87662 34.90174 1.000 32.69673 12 ARG A CA 1
ATOM 3396 C C . ARG B 2 10 ? 3.16519 21.08258 35.91202 1.000 39.35944 12 ARG A C 1
ATOM 3397 O O . ARG B 2 10 ? 3.54777 21.64362 36.94713 1.000 38.29725 12 ARG A O 1
ATOM 3405 N N . THR B 2 11 ? 3.42396 19.80271 35.65747 1.000 38.00294 13 THR A N 1
ATOM 3406 C CA . THR B 2 11 ? 4.14558 18.95976 36.59809 1.000 39.87731 13 THR A CA 1
ATOM 3407 C C . THR B 2 11 ? 5.51203 18.64208 36.01847 1.000 36.59501 13 THR A C 1
ATOM 3408 O O . THR B 2 11 ? 5.60342 18.01577 34.96030 1.000 42.52533 13 THR A O 1
ATOM 3412 N N . LEU B 2 12 ? 6.56589 19.07749 36.69971 1.000 35.06608 14 LEU A N 1
ATOM 3413 C CA . LEU B 2 12 ? 7.92328 18.74538 36.28312 1.000 40.40900 14 LEU A CA 1
ATOM 3414 C C . LEU B 2 12 ? 8.24593 17.34288 36.78079 1.000 43.20480 14 LEU A C 1
ATOM 3415 O O . LEU B 2 12 ? 8.38136 17.11422 37.98303 1.000 41.61795 14 LEU A O 1
ATOM 3420 N N . GLN B 2 13 ? 8.35025 16.38799 35.85983 1.000 41.74719 15 GLN A N 1
ATOM 3421 C CA . GLN B 2 13 ? 8.83783 15.06862 36.23441 1.000 43.84703 15 GLN A CA 1
ATOM 3422 C C . GLN B 2 13 ? 10.32462 15.14160 36.58810 1.000 41.62207 15 GLN A C 1
ATOM 3423 O O . GLN B 2 13 ? 11.02613 16.07132 36.17739 1.000 38.30318 15 GLN A O 1
ATOM 3429 N N . PRO B 2 14 ? 10.82581 14.17776 37.36432 1.000 39.60133 16 PRO A N 1
ATOM 3430 C CA . PRO B 2 14 ? 12.25672 14.19762 37.71439 1.000 40.03717 16 PRO A CA 1
ATOM 3431 C C . PRO B 2 14 ? 13.17846 14.34517 36.51448 1.000 40.43549 16 PRO A C 1
ATOM 3432 O O . PRO B 2 14 ? 14.22282 15.00075 36.62658 1.000 36.65326 16 PRO A O 1
ATOM 3436 N N . ASP B 2 15 ? 12.81682 13.75918 35.36763 1.000 40.36888 17 ASP A N 1
ATOM 3437 C CA . ASP B 2 15 ? 13.62746 13.91493 34.16276 1.000 40.37538 17 ASP A CA 1
ATOM 3438 C C . ASP B 2 15 ? 13.63016 15.36658 33.68674 1.000 38.50612 17 ASP A C 1
ATOM 3439 O O . ASP B 2 15 ? 14.67813 15.90250 33.30461 1.000 38.67815 17 ASP A O 1
ATOM 3444 N N . ASP B 2 16 ? 12.45228 16.00716 33.67917 1.000 36.31518 18 ASP A N 1
ATOM 3445 C CA . ASP B 2 16 ? 12.35686 17.43250 33.37021 1.000 34.19339 18 ASP A CA 1
ATOM 3446 C C . ASP B 2 16 ? 13.23597 18.25464 34.29799 1.000 30.26063 18 ASP A C 1
ATOM 3447 O O . ASP B 2 16 ? 14.05542 19.06538 33.85010 1.000 29.30833 18 ASP A O 1
ATOM 3452 N N . LEU B 2 17 ? 13.04773 18.08263 35.60661 1.000 31.45170 19 LEU A N 1
ATOM 3453 C CA . LEU B 2 17 ? 13.84109 18.83118 36.57204 1.000 30.71991 19 LEU A CA 1
ATOM 3454 C C . LEU B 2 17 ? 15.33307 18.59992 36.35249 1.000 29.76424 19 LEU A C 1
ATOM 3455 O O . LEU B 2 17 ? 16.13799 19.53195 36.45293 1.000 31.00435 19 LEU A O 1
ATOM 3460 N N . GLU B 2 18 ? 15.72029 17.38255 35.98632 1.000 30.33174 20 GLU A N 1
ATOM 3461 C CA . GLU B 2 18 ? 17.12875 17.10911 35.73130 1.000 33.28522 20 GLU A CA 1
ATOM 3462 C C . GLU B 2 18 ? 17.63933 17.86258 34.50994 1.000 30.88439 20 GLU A C 1
ATOM 3463 O O . GLU B 2 18 ? 18.76235 18.38469 34.51841 1.000 30.55536 20 GLU A O 1
ATOM 3469 N N . LYS B 2 19 ? 16.85035 17.91615 33.43474 1.000 31.39639 21 LYS A N 1
ATOM 3470 C CA . LYS B 2 19 ? 17.26419 18.72008 32.28537 1.000 30.12608 21 LYS A CA 1
ATOM 3471 C C . LYS B 2 19 ? 17.39440 20.18819 32.67565 1.000 26.58753 21 LYS A C 1
ATOM 3472 O O . LYS B 2 19 ? 18.39726 20.83789 32.36030 1.000 25.78146 21 LYS A O 1
ATOM 3478 N N . LEU B 2 20 ? 16.41778 20.71225 33.41933 1.000 21.58979 22 LEU A N 1
ATOM 3479 C CA . LEU B 2 20 ? 16.44748 22.12340 33.78673 1.000 22.49954 22 LEU A CA 1
ATOM 3480 C C . LEU B 2 20 ? 17.68746 22.46351 34.61382 1.000 24.91308 22 LEU A C 1
ATOM 3481 O O . LEU B 2 20 ? 18.31516 23.51886 34.41791 1.000 21.53772 22 LEU A O 1
ATOM 3486 N N . LEU B 2 21 ? 18.06841 21.58324 35.53992 1.000 22.30910 23 LEU A N 1
ATOM 3487 C CA . LEU B 2 21 ? 19.21856 21.89065 36.38217 1.000 23.54805 23 LEU A CA 1
ATOM 3488 C C . LEU B 2 21 ? 20.53241 21.74006 35.62951 1.000 20.62053 23 LEU A C 1
ATOM 3489 O O . LEU B 2 21 ? 21.53400 22.33743 36.03027 1.000 19.71703 23 LEU A O 1
ATOM 3494 N N . ALA B 2 22 ? 20.54524 20.97892 34.53601 1.000 24.44412 24 ALA A N 1
ATOM 3495 C CA . ALA B 2 22 ? 21.76608 20.84638 33.74944 1.000 24.79333 24 ALA A CA 1
ATOM 3496 C C . ALA B 2 22 ? 21.93311 21.99835 32.77220 1.000 25.66763 24 ALA A C 1
ATOM 3497 O O . ALA B 2 22 ? 23.06650 22.38647 32.46965 1.000 19.58055 24 ALA A O 1
ATOM 3499 N N . GLY B 2 23 ? 20.82459 22.57403 32.30357 1.000 22.95999 25 GLY A N 1
ATOM 3500 C CA . GLY B 2 23 ? 20.93553 23.53495 31.22082 1.000 21.30683 25 GLY A CA 1
ATOM 3501 C C . GLY B 2 23 ? 20.16416 22.97319 30.00437 1.000 24.33471 25 GLY A C 1
ATOM 3502 O O . GLY B 2 23 ? 20.34299 21.82763 29.61408 1.000 28.70637 25 GLY A O 1
ATOM 3503 N N . VAL B 2 24 ? 19.33578 23.83311 29.44360 1.000 23.08030 26 VAL A N 1
ATOM 3504 C CA . VAL B 2 24 ? 18.33849 23.41148 28.47145 1.000 24.40754 26 VAL A CA 1
ATOM 3505 C C . VAL B 2 24 ? 18.24410 24.44791 27.35163 1.000 25.57876 26 VAL A C 1
ATOM 3506 O O . VAL B 2 24 ? 18.31625 25.65996 27.58820 1.000 23.52279 26 VAL A O 1
ATOM 3510 N N . ARG B 2 25 ? 18.11989 23.95890 26.12372 1.000 27.91233 27 ARG A N 1
ATOM 3511 C CA . ARG B 2 25 ? 17.97001 24.79982 24.94899 1.000 26.86523 27 ARG A CA 1
ATOM 3512 C C . ARG B 2 25 ? 16.71005 25.66203 25.02451 1.000 30.36248 27 ARG A C 1
ATOM 3513 O O . ARG B 2 25 ? 15.65371 25.23376 25.50733 1.000 28.48320 27 ARG A O 1
ATOM 3521 N N . HIS B 2 26 ? 16.82955 26.88544 24.50866 1.000 30.26399 28 HIS A N 1
ATOM 3522 C CA . HIS B 2 26 ? 15.69997 27.81522 24.46827 1.000 29.93831 28 HIS A CA 1
ATOM 3523 C C . HIS B 2 26 ? 14.48461 27.19668 23.77427 1.000 31.84004 28 HIS A C 1
ATOM 3524 O O . HIS B 2 26 ? 13.34341 27.34369 24.23496 1.000 30.23349 28 HIS A O 1
ATOM 3531 N N . ASP B 2 27 ? 14.70887 26.48035 22.67257 1.000 36.41404 29 ASP A N 1
ATOM 3532 C CA . ASP B 2 27 ? 13.59508 25.84868 21.96695 1.000 34.11632 29 ASP A CA 1
ATOM 3533 C C . ASP B 2 27 ? 12.93410 24.77816 22.82025 1.000 33.66801 29 ASP A C 1
ATOM 3534 O O . ASP B 2 27 ? 11.71487 24.58838 22.76922 1.000 34.92540 29 ASP A O 1
ATOM 3539 N N . TRP B 2 28 ? 13.72546 24.04360 23.58692 1.000 31.18399 30 TRP A N 1
ATOM 3540 C CA . TRP B 2 28 ? 13.14566 23.02812 24.44710 1.000 29.72999 30 TRP A CA 1
ATOM 3541 C C . TRP B 2 28 ? 12.29858 23.66941 25.53972 1.000 32.25279 30 TRP A C 1
ATOM 3542 O O . TRP B 2 28 ? 11.19295 23.20416 25.83274 1.000 27.65968 30 TRP A O 1
ATOM 3553 N N . LEU B 2 29 ? 12.78098 24.75685 26.14381 1.000 31.96052 31 LEU A N 1
ATOM 3554 C CA . LEU B 2 29 ? 11.99916 25.36266 27.21595 1.000 27.28592 31 LEU A CA 1
ATOM 3555 C C . LEU B 2 29 ? 10.68796 25.92955 26.68584 1.000 29.89713 31 LEU A C 1
ATOM 3556 O O . LEU B 2 29 ? 9.62294 25.71804 27.28113 1.000 30.56746 31 LEU A O 1
ATOM 3561 N N . LEU B 2 30 ? 10.72766 26.60906 25.53994 1.000 32.88741 32 LEU A N 1
ATOM 3562 C CA . LEU B 2 30 ? 9.49234 27.17564 24.99892 1.000 31.50587 32 LEU A CA 1
ATOM 3563 C C . LEU B 2 30 ? 8.46957 26.08925 24.71805 1.000 36.49191 32 LEU A C 1
ATOM 3564 O O . LEU B 2 30 ? 7.28004 26.25633 25.00949 1.000 37.91419 32 LEU A O 1
ATOM 3569 N N . GLN B 2 31 ? 8.91850 24.95873 24.16300 1.000 36.44734 33 GLN A N 1
ATOM 3570 C CA . GLN B 2 31 ? 8.00509 23.86548 23.84534 1.000 36.89184 33 GLN A CA 1
ATOM 3571 C C . GLN B 2 31 ? 7.39030 23.27262 25.10136 1.000 34.94384 33 GLN A C 1
ATOM 3572 O O . GLN B 2 31 ? 6.19779 22.95866 25.12551 1.000 39.95466 33 GLN A O 1
ATOM 3578 N N . ARG B 2 32 ? 8.18793 23.12558 26.15124 1.000 34.30251 34 ARG A N 1
ATOM 3579 C CA . ARG B 2 32 ? 7.78951 22.40581 27.34911 1.000 32.12612 34 ARG A CA 1
ATOM 3580 C C . ARG B 2 32 ? 6.77361 23.18428 28.17384 1.000 30.99040 34 ARG A C 1
ATOM 3581 O O . ARG B 2 32 ? 5.97546 22.55722 28.87791 1.000 34.20381 34 ARG A O 1
ATOM 3589 N N . LEU B 2 33 ? 6.73464 24.52143 28.05498 1.000 32.57381 35 LEU A N 1
ATOM 3590 C CA . LEU B 2 33 ? 5.82440 25.36014 28.83672 1.000 35.30237 35 LEU A CA 1
ATOM 3591 C C . LEU B 2 33 ? 4.82754 26.13674 27.98005 1.000 39.90231 35 LEU A C 1
ATOM 3592 O O . LEU B 2 33 ? 4.17039 27.05185 28.48738 1.000 45.89831 35 LEU A O 1
ATOM 3597 N N . GLU B 2 34 ? 4.69587 25.79592 26.69894 1.000 38.08061 36 GLU A N 1
ATOM 3598 C CA . GLU B 2 34 ? 3.79441 26.54769 25.83380 1.000 44.93330 36 GLU A CA 1
ATOM 3599 C C . GLU B 2 34 ? 2.33182 26.36976 26.25435 1.000 47.51113 36 GLU A C 1
ATOM 3600 O O . GLU B 2 34 ? 1.60752 27.35893 26.40646 1.000 51.53747 36 GLU A O 1
ATOM 3606 N N . ASN B 2 35 ? 1.89351 25.12875 26.46696 1.000 44.62937 37 ASN A N 1
ATOM 3607 C CA . ASN B 2 35 ? 0.49807 24.78950 26.77673 1.000 47.53844 37 ASN A CA 1
ATOM 3608 C C . ASN B 2 35 ? 0.27525 24.64570 28.27236 1.000 42.47398 37 ASN A C 1
ATOM 3609 O O . ASN B 2 35 ? -0.34036 23.68852 28.73878 1.000 41.60403 37 ASN A O 1
ATOM 3614 N N . THR B 2 36 ? 0.77621 25.59887 29.03865 1.000 40.37900 38 THR A N 1
ATOM 3615 C CA . THR B 2 36 ? 0.63805 25.56267 30.48281 1.000 34.66015 38 THR A CA 1
ATOM 3616 C C . THR B 2 36 ? -0.69006 26.16817 30.94935 1.000 41.68380 38 THR A C 1
ATOM 3617 O O . THR B 2 36 ? -1.25508 25.72686 31.96293 1.000 36.08971 38 THR A O 1
ATOM 3621 N N . GLY B 2 37 ? -1.24580 27.10566 30.18278 1.000 36.87751 39 GLY A N 1
ATOM 3622 C CA . GLY B 2 37 ? -2.40681 27.84665 30.60979 1.000 33.22825 39 GLY A CA 1
ATOM 3623 C C . GLY B 2 37 ? -2.00117 29.05241 31.42197 1.000 40.76962 39 GLY A C 1
ATOM 3624 O O . GLY B 2 37 ? -0.81922 29.39247 31.51822 1.000 58.62044 39 GLY A O 1
ATOM 3625 N N . VAL B 2 38 ? -2.99111 29.72033 32.01427 1.000 33.83572 40 VAL A N 1
ATOM 3626 C CA . VAL B 2 38 ? -2.69881 30.78934 32.96027 1.000 37.03775 40 VAL A CA 1
ATOM 3627 C C . VAL B 2 38 ? -2.47837 30.16886 34.33409 1.000 39.85375 40 VAL A C 1
ATOM 3628 O O . VAL B 2 38 ? -3.28380 29.34775 34.78685 1.000 39.64805 40 VAL A O 1
ATOM 3632 N N . LEU B 2 39 ? -1.36634 30.52089 34.98177 1.000 39.39909 41 LEU A N 1
ATOM 3633 C CA . LEU B 2 39 ? -1.11213 30.09706 36.35518 1.000 35.54040 41 LEU A CA 1
ATOM 3634 C C . LEU B 2 39 ? -1.78154 31.08442 37.30376 1.000 38.03700 41 LEU A C 1
ATOM 3635 O O . LEU B 2 39 ? -1.77425 32.29507 37.06088 1.000 40.95003 41 LEU A O 1
ATOM 3640 N N . LYS B 2 40 ? -2.37492 30.57184 38.37588 1.000 43.46021 42 LYS A N 1
ATOM 3641 C CA . LYS B 2 40 ? -3.03201 31.46555 39.32268 1.000 44.25465 42 LYS A CA 1
ATOM 3642 C C . LYS B 2 40 ? -2.01846 32.42244 39.94639 1.000 39.53420 42 LYS A C 1
ATOM 3643 O O . LYS B 2 40 ? -0.80310 32.22643 39.87718 1.000 43.27083 42 LYS A O 1
ATOM 3649 N N . SER B 2 41 ? -2.53726 33.47644 40.55651 1.000 37.64725 43 SER A N 1
ATOM 3650 C CA . SER B 2 41 ? -1.69596 34.42294 41.27416 1.000 42.48164 43 SER A CA 1
ATOM 3651 C C . SER B 2 41 ? -1.18451 33.81115 42.58082 1.000 41.59706 43 SER A C 1
ATOM 3652 O O . SER B 2 41 ? -1.85299 32.99659 43.22554 1.000 43.46962 43 SER A O 1
ATOM 3655 N N . ASN B 2 42 ? 0.02090 34.20145 42.96642 1.000 41.57408 44 ASN A N 1
ATOM 3656 C CA . ASN B 2 42 ? 0.64287 33.64711 44.15543 1.000 40.21233 44 ASN A CA 1
ATOM 3657 C C . ASN B 2 42 ? 0.25204 34.44338 45.38775 1.000 36.09034 44 ASN A C 1
ATOM 3658 O O . ASN B 2 42 ? 0.13505 35.67041 45.33698 1.000 36.99756 44 ASN A O 1
ATOM 3663 N N . GLN B 2 43 ? 0.08284 33.73750 46.50375 1.000 36.96540 45 GLN A N 1
ATOM 3664 C CA . GLN B 2 43 ? -0.24657 34.38647 47.77114 1.000 36.17180 45 GLN A CA 1
ATOM 3665 C C . GLN B 2 43 ? 0.89651 35.29347 48.21034 1.000 34.41131 45 GLN A C 1
ATOM 3666 O O . GLN B 2 43 ? 2.05988 34.87495 48.22928 1.000 30.96684 45 GLN A O 1
ATOM 3672 N N . LEU B 2 44 ? 0.56301 36.53758 48.55707 1.000 34.68678 46 LEU A N 1
ATOM 3673 C CA . LEU B 2 44 ? 1.52451 37.49848 49.08456 1.000 31.20317 46 LEU A CA 1
ATOM 3674 C C . LEU B 2 44 ? 1.65949 37.34743 50.60235 1.000 32.13633 46 LEU A C 1
ATOM 3675 O O . LEU B 2 44 ? 0.86645 36.66986 51.25449 1.000 34.97627 46 LEU A O 1
ATOM 3680 N N . GLN B 2 45 ? 2.66896 38.02082 51.16643 1.000 3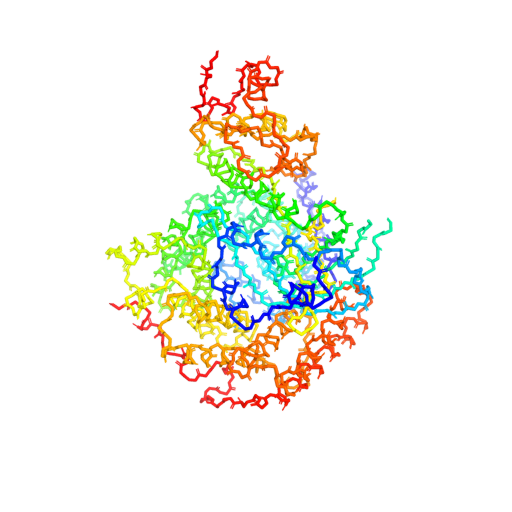4.93735 47 GLN A N 1
ATOM 3681 C CA . GLN B 2 45 ? 3.09767 37.80829 52.55564 1.000 34.77062 47 GLN A CA 1
ATOM 3682 C C . GLN B 2 45 ? 3.29395 36.32664 52.85197 1.000 34.34885 47 GLN A C 1
ATOM 3683 O O . GLN B 2 45 ? 2.78768 35.79963 53.84632 1.000 38.14548 47 GLN A O 1
ATOM 3689 N N . GLN B 2 46 ? 4.06281 35.65450 51.99291 1.000 33.02174 48 GLN A N 1
ATOM 3690 C CA . GLN B 2 46 ? 4.31260 34.23211 52.17277 1.000 31.30878 48 GLN A CA 1
ATOM 3691 C C . GLN B 2 46 ? 5.56959 33.83578 51.41248 1.000 32.92182 48 GLN A C 1
ATOM 3692 O O . GLN B 2 46 ? 5.88606 34.41144 50.36624 1.000 27.97658 48 GLN A O 1
ATOM 3698 N N . ALA B 2 47 ? 6.27703 32.84050 51.94574 1.000 27.66921 49 ALA A N 1
ATOM 3699 C CA . ALA B 2 47 ? 7.41747 32.22732 51.28328 1.000 27.53160 49 ALA A CA 1
ATOM 3700 C C . ALA B 2 47 ? 6.95585 31.07199 50.39470 1.000 29.08933 49 ALA A C 1
ATOM 3701 O O . ALA B 2 47 ? 6.01694 30.35168 50.73570 1.000 32.10148 49 ALA A O 1
ATOM 3703 N N . HIS B 2 48 ? 7.62976 30.89060 49.26245 1.000 24.50109 50 HIS A N 1
ATOM 3704 C CA . HIS B 2 48 ? 7.31648 29.83545 48.31196 1.000 25.08953 50 HIS A CA 1
ATOM 3705 C C . HIS B 2 48 ? 8.59432 29.18663 47.80458 1.000 26.58149 50 HIS A C 1
ATOM 3706 O O . HIS B 2 48 ? 9.62247 29.85405 47.67440 1.000 24.54380 50 HIS A O 1
ATOM 3713 N N . SER B 2 49 ? 8.51390 27.90025 47.46296 1.000 24.32723 51 SER A N 1
ATOM 3714 C CA . SER B 2 49 ? 9.58621 27.29434 46.68722 1.000 25.37913 51 SER A CA 1
ATOM 3715 C C . SER B 2 49 ? 9.55258 27.81320 45.25245 1.000 27.00075 51 SER A C 1
ATOM 3716 O O . SER B 2 49 ? 8.48119 28.03463 44.67401 1.000 24.74854 51 SER A O 1
ATOM 3719 N N . ALA B 2 50 ? 10.73817 27.98179 44.66580 1.000 23.93098 52 ALA A N 1
ATOM 3720 C CA . ALA B 2 50 ? 10.81670 28.49176 43.30923 1.000 24.51809 52 ALA A CA 1
ATOM 3721 C C . ALA B 2 50 ? 11.99332 27.86513 42.59185 1.000 22.55824 52 ALA A C 1
ATOM 3722 O O . ALA B 2 50 ? 12.94614 27.39436 43.21438 1.000 22.28681 52 ALA A O 1
ATOM 3724 N N . LEU B 2 51 ? 11.89355 27.86290 41.26305 1.000 22.60555 53 LEU A N 1
ATOM 3725 C CA . LEU B 2 51 ? 13.00685 27.64183 40.34943 1.000 23.54174 53 LEU A CA 1
ATOM 3726 C C . LEU B 2 51 ? 13.42109 28.99464 39.79378 1.000 22.92333 53 LEU A C 1
ATOM 3727 O O . LEU B 2 51 ? 12.62694 29.66633 39.12701 1.000 23.29502 53 LEU A O 1
ATOM 3732 N N . LEU B 2 52 ? 14.65098 29.39041 40.08063 1.000 22.95460 54 LEU A N 1
ATOM 3733 C CA . LEU B 2 52 ? 15.28311 30.51949 39.41590 1.000 23.38476 54 LEU A CA 1
ATOM 3734 C C . LEU B 2 52 ? 15.74959 30.08747 38.03116 1.000 23.27875 54 LEU A C 1
ATOM 3735 O O . LEU B 2 52 ? 16.51893 29.13142 37.90322 1.000 22.88060 54 LEU A O 1
ATOM 3740 N N . LEU B 2 53 ? 15.28976 30.77228 36.99354 1.000 23.66569 55 LEU A N 1
ATOM 3741 C CA . LEU B 2 53 ? 15.71223 30.46839 35.63009 1.000 23.66143 55 LEU A CA 1
ATOM 3742 C C . LEU B 2 53 ? 16.58031 31.60080 35.10116 1.000 25.29540 55 LEU A C 1
ATOM 3743 O O . LEU B 2 53 ? 16.17165 32.77120 35.13235 1.000 30.04723 55 LEU A O 1
ATOM 3748 N N . LYS B 2 54 ? 17.77242 31.24684 34.62707 1.000 23.99169 56 LYS A N 1
ATOM 3749 C CA . LYS B 2 54 ? 18.72489 32.17284 34.03460 1.000 24.42673 56 LYS A CA 1
ATOM 3750 C C . LYS B 2 54 ? 19.03927 31.71955 32.62178 1.000 24.43327 56 LYS A C 1
ATOM 3751 O O . LYS B 2 54 ? 19.35030 30.54972 32.39269 1.000 23.99004 56 LYS A O 1
ATOM 3757 N N . TYR B 2 55 ? 18.99062 32.64239 31.68276 1.000 24.97195 57 TYR A N 1
ATOM 3758 C CA . TYR B 2 55 ? 19.39709 32.35673 30.31956 1.000 25.08763 57 TYR A CA 1
ATOM 3759 C C . TYR B 2 55 ? 20.81283 32.87153 30.09862 1.000 25.34156 57 TYR A C 1
ATOM 3760 O O . TYR B 2 55 ? 21.17492 33.94248 30.59106 1.000 25.72636 57 TYR A O 1
ATOM 3769 N N . SER B 2 56 ? 21.61740 32.10712 29.36796 1.000 25.16658 58 SER A N 1
ATOM 3770 C CA . SER B 2 56 ? 22.98157 32.51275 29.03560 1.000 26.99948 58 SER A CA 1
ATOM 3771 C C . SER B 2 56 ? 23.09252 32.72469 27.53309 1.000 26.99580 58 SER A C 1
ATOM 3772 O O . SER B 2 56 ? 22.87527 31.79282 26.75692 1.000 28.46987 58 SER A O 1
ATOM 3775 N N . LYS B 2 57 ? 23.43970 33.94144 27.11679 1.000 27.26322 59 LYS A N 1
ATOM 3776 C CA . LYS B 2 57 ? 23.54472 34.18575 25.68371 1.000 27.60809 59 LYS A CA 1
ATOM 3777 C C . LYS B 2 57 ? 24.73743 33.46091 25.07454 1.000 34.80816 59 LYS A C 1
ATOM 3778 O O . LYS B 2 57 ? 24.70880 33.12244 23.88680 1.000 37.44867 59 LYS A O 1
ATOM 3784 N N . LYS B 2 58 ? 25.79376 33.21648 25.85650 1.000 31.72059 60 LYS A N 1
ATOM 3785 C CA . LYS B 2 58 ? 26.95156 32.49099 25.32967 1.000 34.36837 60 LYS A CA 1
ATOM 3786 C C . LYS B 2 58 ? 26.59939 31.03628 25.04329 1.000 35.55570 60 LYS A C 1
ATOM 3787 O O . LYS B 2 58 ? 26.74308 30.56609 23.90967 1.000 39.39322 60 LYS A O 1
ATOM 3793 N N . SER B 2 59 ? 26.09313 30.31500 26.04902 1.000 32.74327 61 SER A N 1
ATOM 3794 C CA . SER B 2 59 ? 25.78015 28.90091 25.86465 1.000 29.36058 61 SER A CA 1
ATOM 3795 C C . SER B 2 59 ? 24.41966 28.68266 25.22245 1.000 29.65667 61 SER A C 1
ATOM 3796 O O . SER B 2 59 ? 24.13886 27.57280 24.75471 1.000 31.04782 61 SER A O 1
ATOM 3799 N N . GLU B 2 60 ? 23.58528 29.71720 25.16305 1.000 33.69022 62 GLU A N 1
ATOM 3800 C CA . GLU B 2 60 ? 22.20156 29.58755 24.70816 1.000 33.18263 62 GLU A CA 1
ATOM 3801 C C . GLU B 2 60 ? 21.48958 28.46274 25.45951 1.000 31.93724 62 GLU A C 1
ATOM 3802 O O . GLU B 2 60 ? 20.85583 27.58435 24.88785 1.000 35.56030 62 GLU A O 1
ATOM 3808 N N . LEU B 2 61 ? 21.58143 28.51950 26.77119 1.000 29.95611 63 LEU A N 1
ATOM 3809 C CA . LEU B 2 61 ? 20.95681 27.55174 27.65002 1.000 26.21992 63 LEU A CA 1
ATOM 3810 C C . LEU B 2 61 ? 20.28439 28.27995 28.79626 1.000 23.79234 63 LEU A C 1
ATOM 3811 O O . LEU B 2 61 ? 20.79121 29.29223 29.29742 1.000 24.05354 63 LEU A O 1
ATOM 3816 N N . TRP B 2 62 ? 19.13307 27.75475 29.18727 1.000 23.55142 64 TRP A N 1
ATOM 3817 C CA . TRP B 2 62 ? 18.45631 28.16067 30.40366 1.000 23.47012 64 TRP A CA 1
ATOM 3818 C C . TRP B 2 62 ? 18.87108 27.20346 31.50702 1.000 22.91043 64 TRP A C 1
ATOM 3819 O O . TRP B 2 62 ? 18.80329 25.98482 31.33143 1.000 22.53515 64 TRP A O 1
ATOM 3830 N N . THR B 2 63 ? 19.25895 27.74004 32.65004 1.000 22.89354 65 THR A N 1
ATOM 3831 C CA . THR B 2 63 ? 19.64575 26.90251 33.77245 1.000 22.42275 65 THR A CA 1
ATOM 3832 C C . THR B 2 63 ? 18.79532 27.26392 34.97459 1.000 22.40892 65 THR A C 1
ATOM 3833 O O . THR B 2 63 ? 18.69218 28.43968 35.33478 1.000 22.79206 65 THR A O 1
ATOM 3837 N N . ALA B 2 64 ? 18.19159 26.24446 35.58063 1.000 22.00512 66 ALA A N 1
ATOM 3838 C CA . ALA B 2 64 ? 17.38277 26.38083 36.77567 1.000 21.95604 66 ALA A CA 1
ATOM 3839 C C . ALA B 2 64 ? 18.23160 26.15995 38.02370 1.000 21.73898 66 ALA A C 1
ATOM 3840 O O . ALA B 2 64 ? 19.10213 25.28829 38.05525 1.000 21.42439 66 ALA A O 1
ATOM 3842 N N . GLN B 2 65 ? 17.95395 26.95717 39.06207 1.000 22.16305 67 GLN A N 1
ATOM 3843 C CA . GLN B 2 65 ? 18.38387 26.66914 40.42949 1.000 21.77435 67 GLN A CA 1
ATOM 3844 C C . GLN B 2 65 ? 17.17987 26.72527 41.35971 1.000 23.69846 67 GLN A C 1
ATOM 3845 O O . GLN B 2 65 ? 16.34289 27.62509 41.23571 1.000 22.19555 67 GLN A O 1
ATOM 3851 N N . GLU B 2 66 ? 17.09300 25.77376 42.28771 1.000 21.65435 68 GLU A N 1
ATOM 3852 C CA . GLU B 2 66 ? 16.09637 25.85451 43.34591 1.000 21.59554 68 GLU A CA 1
ATOM 3853 C C . GLU B 2 66 ? 16.41541 27.03120 44.25101 1.000 22.66193 68 GLU A C 1
ATOM 3854 O O . GLU B 2 66 ? 17.57234 27.25285 44.60900 1.000 21.98606 68 GLU A O 1
ATOM 3860 N N . THR B 2 67 ? 15.38552 27.77516 44.64547 1.000 22.25676 69 THR A N 1
ATOM 3861 C CA . THR B 2 67 ? 15.57047 28.82061 45.63713 1.000 22.67324 69 THR A CA 1
ATOM 3862 C C . THR B 2 67 ? 14.27662 28.97905 46.42648 1.000 22.84138 69 THR A C 1
ATOM 3863 O O . THR B 2 67 ? 13.28474 28.28525 46.18578 1.000 22.63916 69 THR A O 1
ATOM 3867 N N . VAL B 2 68 ? 14.28889 29.89783 47.38639 1.000 23.25874 70 VAL A N 1
ATOM 3868 C CA . VAL B 2 68 ? 13.09538 30.24659 48.15288 1.000 23.58065 70 VAL A CA 1
ATOM 3869 C C . VAL B 2 68 ? 12.86002 31.74094 47.99383 1.000 24.15178 70 VAL A C 1
ATOM 3870 O O . VAL B 2 68 ? 13.80042 32.53811 48.07669 1.000 24.43981 70 VAL A O 1
ATOM 3874 N N . VAL B 2 69 ? 11.61154 32.12720 47.76469 1.000 24.40029 71 VAL A N 1
ATOM 3875 C CA . VAL B 2 69 ? 11.27519 33.52525 47.54718 1.000 26.11008 71 VAL A CA 1
ATOM 3876 C C . VAL B 2 69 ? 10.20474 33.92025 48.55059 1.000 25.38286 71 VAL A C 1
ATOM 3877 O O . VAL B 2 69 ? 9.22572 33.19134 48.73825 1.000 25.19095 71 VAL A O 1
ATOM 3881 N N . TYR B 2 70 ? 10.40305 35.04965 49.21682 1.000 25.93836 72 TYR A N 1
ATOM 3882 C CA . TYR B 2 70 ? 9.33937 35.65612 50.00192 1.000 26.41643 72 TYR A CA 1
ATOM 3883 C C . TYR B 2 70 ? 8.69753 36.73032 49.14481 1.000 26.91795 72 TYR A C 1
ATOM 3884 O O . TYR B 2 70 ? 9.39793 37.56590 48.56787 1.000 27.35737 72 TYR A O 1
ATOM 3893 N N . LEU B 2 71 ? 7.38045 36.68720 49.03766 1.000 27.06159 73 LEU A N 1
ATOM 3894 C CA . LEU B 2 71 ? 6.61843 37.72976 48.36896 1.000 28.41689 73 LEU A CA 1
ATOM 3895 C C . LEU B 2 71 ? 6.02811 38.62417 49.45251 1.000 29.05036 73 LEU A C 1
ATOM 3896 O O . LEU B 2 71 ? 5.31924 38.14211 50.34190 1.000 34.46519 73 LEU A O 1
ATOM 3901 N N . GLY B 2 72 ? 6.36424 39.90132 49.42334 1.000 28.86211 74 GLY A N 1
ATOM 3902 C CA . GLY B 2 72 ? 5.90527 40.82712 50.43230 1.000 30.04456 74 GLY A CA 1
ATOM 3903 C C . GLY B 2 72 ? 4.71886 41.62628 49.95355 1.000 30.16480 74 GLY A C 1
ATOM 3904 O O . GLY B 2 72 ? 3.94022 41.19125 49.10160 1.000 30.27209 74 GLY A O 1
ATOM 3905 N N . ASP B 2 73 ? 4.61343 42.83729 50.48893 1.000 36.36898 75 ASP A N 1
ATOM 3906 C CA . ASP B 2 73 ? 3.47074 43.70826 50.25014 1.000 36.40375 75 ASP A CA 1
ATOM 3907 C C . ASP B 2 73 ? 3.47675 44.27115 48.84166 1.000 36.73944 75 ASP A C 1
ATOM 3908 O O . ASP B 2 73 ? 4.50804 44.35499 48.17385 1.000 31.51416 75 ASP A O 1
ATOM 3913 N N . TYR B 2 74 ? 2.29539 44.69040 48.40781 1.000 35.27957 76 TYR A N 1
ATOM 3914 C CA . TYR B 2 74 ? 2.19338 45.54237 47.23371 1.000 38.29885 76 TYR A CA 1
ATOM 3915 C C . TYR B 2 74 ? 2.91936 46.86650 47.46417 1.000 40.25046 76 TYR A C 1
ATOM 3916 O O . TYR B 2 74 ? 2.84815 47.46058 48.54565 1.000 42.89187 76 TYR A O 1
ATOM 3925 N N . LEU B 2 75 ? 3.63921 47.32081 46.44170 1.000 38.28516 77 LEU A N 1
ATOM 3926 C CA . LEU B 2 75 ? 4.21075 48.66072 46.48236 1.000 38.55810 77 LEU A CA 1
ATOM 3927 C C . LEU B 2 75 ? 3.08636 49.69311 46.43858 1.000 43.57547 77 LEU A C 1
ATOM 3928 O O . LEU B 2 75 ? 2.15140 49.57378 45.64578 1.000 43.05616 77 LEU A O 1
ATOM 3933 N N . LYS B 2 76 ? 3.16605 50.71352 47.28325 1.000 47.35227 78 LYS A N 1
ATOM 3934 C CA . LYS B 2 76 ? 2.05163 51.67135 47.31669 1.000 51.64902 78 LYS A CA 1
ATOM 3935 C C . LYS B 2 76 ? 1.93423 52.47881 45.99394 1.000 51.02019 78 LYS A C 1
ATOM 3936 O O . LYS B 2 76 ? 2.82632 53.21100 45.61604 1.000 54.58164 78 LYS A O 1
ATOM 3942 N N . ASN B 2 85 ? 0.58714 45.05077 38.77163 1.000 51.82535 87 ASN A N 1
ATOM 3943 C CA . ASN B 2 85 ? 0.85296 45.57984 40.10773 1.000 50.44503 87 ASN A CA 1
ATOM 3944 C C . ASN B 2 85 ? 2.04688 44.89198 40.79892 1.000 44.40623 87 ASN A C 1
ATOM 3945 O O . ASN B 2 85 ? 2.09600 43.66623 40.94036 1.000 40.81765 87 ASN A O 1
ATOM 3950 N N . ALA B 2 86 ? 2.99074 45.71705 41.23989 1.000 40.99417 88 ALA A N 1
ATOM 3951 C CA . ALA B 2 86 ? 4.27091 45.28174 41.76593 1.000 36.69189 88 ALA A CA 1
ATOM 3952 C C . ALA B 2 86 ? 4.23061 45.06483 43.27845 1.000 36.20128 88 ALA A C 1
ATOM 3953 O O . ALA B 2 86 ? 3.55443 45.78706 44.01846 1.000 32.33881 88 ALA A O 1
ATOM 3955 N N . PHE B 2 87 ? 5.00365 44.07433 43.73383 1.000 31.06969 89 PHE A N 1
ATOM 3956 C CA . PHE B 2 87 ? 5.11156 43.73165 45.14540 1.000 30.88330 89 PHE A CA 1
ATOM 3957 C C . PHE B 2 87 ? 6.57873 43.50280 45.50077 1.000 30.53264 89 PHE A C 1
ATOM 3958 O O . PHE B 2 87 ? 7.40921 43.22800 44.63325 1.000 30.22805 89 PHE A O 1
ATOM 3966 N N . TRP B 2 88 ? 6.90379 43.64396 46.78338 1.000 30.63379 90 TRP A N 1
ATOM 3967 C CA . TRP B 2 88 ? 8.27233 43.40030 47.21438 1.000 32.38708 90 TRP A CA 1
ATOM 3968 C C . TRP B 2 88 ? 8.56623 41.90067 47.18376 1.000 30.17036 90 TRP A C 1
ATOM 3969 O O . TRP B 2 88 ? 7.68055 41.07384 47.44034 1.000 29.13521 90 TRP A O 1
ATOM 3980 N N . VAL B 2 89 ? 9.81376 41.54790 46.85138 1.000 29.11029 91 VAL A N 1
ATOM 3981 C CA . VAL B 2 89 ? 10.26385 40.15780 46.90707 1.000 28.31381 91 VAL A CA 1
ATOM 3982 C C . VAL B 2 89 ? 11.67983 40.09193 47.46319 1.000 28.20348 91 VAL A C 1
ATOM 3983 O O . VAL B 2 89 ? 12.46508 41.03900 47.36162 1.000 28.66334 91 VAL A O 1
ATOM 3987 N N . HIS B 2 90 ? 12.00815 38.94765 48.04622 1.000 27.62257 92 HIS A N 1
ATOM 3988 C CA . HIS B 2 90 ? 13.34290 38.67062 48.54502 1.000 27.45016 92 HIS A CA 1
ATOM 3989 C C . HIS B 2 90 ? 13.56890 37.18895 48.32705 1.000 26.65720 92 HIS A C 1
ATOM 3990 O O . HIS B 2 90 ? 12.75621 36.37236 48.77588 1.000 26.33877 92 HIS A O 1
ATOM 3997 N N . TYR B 2 91 ? 14.62553 36.83942 47.60139 1.000 26.37436 93 TYR A N 1
ATOM 3998 C CA . TYR B 2 91 ? 14.92030 35.43315 47.38165 1.000 27.00516 93 TYR A CA 1
ATOM 3999 C C . TYR B 2 91 ? 16.39112 35.16054 47.67943 1.000 30.58300 93 TYR A C 1
ATOM 4000 O O . TYR B 2 91 ? 17.23100 36.06364 47.64060 1.000 25.95806 93 TYR A O 1
ATOM 4009 N N . LEU B 2 92 ? 16.68671 33.89826 47.99653 1.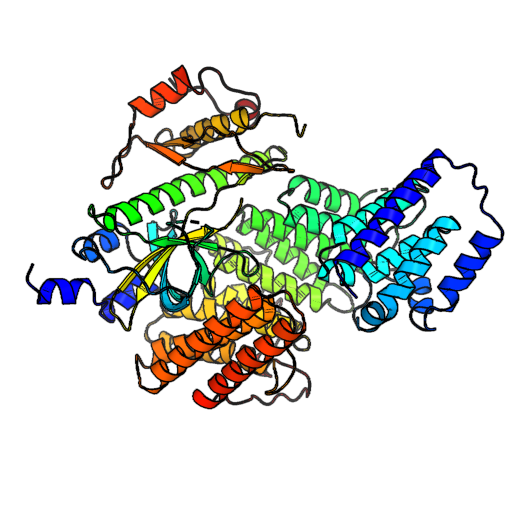000 26.90868 94 LEU A N 1
ATOM 4010 C CA . LEU B 2 92 ? 17.99159 33.55535 48.55243 1.000 28.62143 94 LEU A CA 1
ATOM 4011 C C . LEU B 2 92 ? 19.12105 33.72695 47.55338 1.000 26.90852 94 LEU A C 1
ATOM 4012 O O . LEU B 2 92 ? 20.26798 33.92026 47.96257 1.000 30.39308 94 LEU A O 1
ATOM 4017 N N . HIS B 2 93 ? 18.83784 33.67332 46.25684 1.000 29.02993 95 HIS A N 1
ATOM 4018 C CA . HIS B 2 93 ? 19.88386 33.76224 45.24741 1.000 26.53645 95 HIS A CA 1
ATOM 4019 C C . HIS B 2 93 ? 19.95074 35.12427 44.58192 1.000 26.20569 95 HIS A C 1
ATOM 4020 O O . HIS B 2 93 ? 20.55945 35.24437 43.51304 1.000 29.72655 95 HIS A O 1
ATOM 4027 N N . GLN B 2 94 ? 19.34817 36.15194 45.18412 1.000 25.85837 96 GLN A N 1
ATOM 4028 C CA . GLN B 2 94 ? 19.30896 37.45632 44.53502 1.000 31.46776 96 GLN A CA 1
ATOM 4029 C C . GLN B 2 94 ? 20.70811 38.05575 44.52910 1.000 29.37242 96 GLN A C 1
ATOM 4030 O O . GLN B 2 94 ? 21.50779 37.81811 45.43789 1.000 29.50088 96 GLN A O 1
ATOM 4036 N N . GLU B 2 95 ? 21.01906 38.79199 43.45933 1.000 34.31771 97 GLU A N 1
ATOM 4037 C CA . GLU B 2 95 ? 22.39295 39.24635 43.24272 1.000 36.79764 97 GLU A CA 1
ATOM 4038 C C . GLU B 2 95 ? 22.89110 40.08775 44.41112 1.000 34.30593 97 GLU A C 1
ATOM 4039 O O . GLU B 2 95 ? 23.91161 39.77265 45.02974 1.000 38.51741 97 GLU A O 1
ATOM 4045 N N . GLU B 2 96 ? 22.17216 41.15427 44.73835 1.000 33.40270 98 GLU A N 1
ATOM 4046 C CA . GLU B 2 96 ? 22.54612 42.05426 45.82583 1.000 37.63910 98 GLU A CA 1
ATOM 4047 C C . GLU B 2 96 ? 21.72464 41.66424 47.04307 1.000 35.83274 98 GLU A C 1
ATOM 4048 O O . GLU B 2 96 ? 20.55921 42.04778 47.16725 1.000 34.83887 98 GLU A O 1
ATOM 4054 N N . THR B 2 97 ? 22.32881 40.90410 47.95048 1.000 35.09377 99 THR A N 1
ATOM 4055 C CA . THR B 2 97 ? 21.53194 40.37416 49.05074 1.000 35.71405 99 THR A CA 1
ATOM 4056 C C . THR B 2 97 ? 21.01591 41.48439 49.96118 1.000 37.09263 99 THR A C 1
ATOM 4057 O O . THR B 2 97 ? 19.92351 41.35729 50.52687 1.000 40.97424 99 THR A O 1
ATOM 4061 N N . LEU B 2 98 ? 21.74091 42.60148 50.07248 1.000 41.99969 100 LEU A N 1
ATOM 4062 C CA . LEU B 2 98 ? 21.23123 43.73735 50.83705 1.000 37.50777 100 LEU A CA 1
ATOM 4063 C C . LEU B 2 98 ? 20.26786 44.61627 50.04353 1.000 38.12356 100 LEU A C 1
ATOM 4064 O O . LEU B 2 98 ? 19.58208 45.44976 50.64735 1.000 42.50591 100 LEU A O 1
ATOM 4069 N N . GLY B 2 99 ? 20.21572 44.48234 48.71603 1.000 37.38163 101 GLY A N 1
ATOM 4070 C CA . GLY B 2 99 ? 19.29851 45.29132 47.93512 1.000 34.86775 101 GLY A CA 1
ATOM 4071 C C . GLY B 2 99 ? 17.84743 44.89347 48.13803 1.000 39.32330 101 GLY A C 1
ATOM 4072 O O . GLY B 2 99 ? 17.52893 43.87649 48.75954 1.000 38.97372 101 GLY A O 1
ATOM 4073 N N . ARG B 2 100 ? 16.94788 45.72386 47.61138 1.000 32.31765 102 ARG A N 1
ATOM 4074 C CA . ARG B 2 100 ? 15.52670 45.41373 47.58453 1.000 36.97604 102 ARG A CA 1
ATOM 4075 C C . ARG B 2 100 ? 15.11562 45.06494 46.16372 1.000 38.43570 102 ARG A C 1
ATOM 4076 O O . ARG B 2 100 ? 15.62724 45.64519 45.20034 1.000 36.97883 102 ARG A O 1
ATOM 4084 N N . TYR B 2 101 ? 14.17051 44.14055 46.03501 1.000 30.28664 103 TYR A N 1
ATOM 4085 C CA . TYR B 2 101 ? 13.75137 43.66562 44.72911 1.000 29.93797 103 TYR A CA 1
ATOM 4086 C C . TYR B 2 101 ? 12.23886 43.76597 44.61764 1.000 30.06435 103 TYR A C 1
ATOM 4087 O O . TYR B 2 101 ? 11.50888 43.75143 45.61688 1.000 30.15175 103 TYR A O 1
ATOM 4096 N N . VAL B 2 102 ? 11.78295 43.86921 43.37464 1.000 30.11549 104 VAL A N 1
ATOM 4097 C CA . VAL B 2 102 ? 10.37720 44.07642 43.06487 1.000 30.34595 104 VAL A CA 1
ATOM 4098 C C . VAL B 2 102 ? 9.94336 42.97686 42.08832 1.000 29.95124 104 VAL A C 1
ATOM 4099 O O . VAL B 2 102 ? 10.62752 42.70383 41.11933 1.000 29.54097 104 VAL A O 1
ATOM 4103 N N . GLY B 2 103 ? 8.79274 42.38378 42.38965 1.000 29.54736 105 GLY A N 1
ATOM 4104 C CA . GLY B 2 103 ? 8.26546 41.31038 41.54677 1.000 29.04041 105 GLY A CA 1
ATOM 4105 C C . GLY B 2 103 ? 6.96884 41.70603 40.92885 1.000 29.46273 105 GLY A C 1
ATOM 4106 O O . GLY B 2 103 ? 6.18309 42.48580 41.47731 1.000 29.99768 105 GLY A O 1
ATOM 4107 N N . LYS B 2 104 ? 6.71065 41.18914 39.73194 1.000 29.28344 106 LYS A N 1
ATOM 4108 C CA . LYS B 2 104 ? 5.42973 41.32287 39.07563 1.000 29.86440 106 LYS A CA 1
ATOM 4109 C C . LYS B 2 104 ? 4.93493 39.93690 38.69377 1.000 29.03312 106 LYS A C 1
ATOM 4110 O O . LYS B 2 104 ? 5.72860 39.06211 38.34161 1.000 28.46987 106 LYS A O 1
ATOM 4116 N N . GLU B 2 105 ? 3.62945 39.72914 38.77052 1.000 29.19838 107 GLU A N 1
ATOM 4117 C CA . GLU B 2 105 ? 3.07058 38.47633 38.29271 1.000 34.06102 107 GLU A CA 1
ATOM 4118 C C . GLU B 2 105 ? 2.96927 38.49944 36.77494 1.000 34.23627 107 GLU A C 1
ATOM 4119 O O . GLU B 2 105 ? 2.65636 39.53192 36.18428 1.000 37.23296 107 GLU A O 1
ATOM 4125 N N . TYR B 2 106 ? 3.23680 37.36751 36.14192 1.000 28.43923 108 TYR A N 1
ATOM 4126 C CA . TYR B 2 106 ? 3.00854 37.21244 34.70714 1.000 35.25200 108 TYR A CA 1
ATOM 4127 C C . TYR B 2 106 ? 1.70054 36.45700 34.50053 1.000 40.87921 108 TYR A C 1
ATOM 4128 O O . TYR B 2 106 ? 1.63517 35.24083 34.72645 1.000 43.29960 108 TYR A O 1
ATOM 4137 N N . LYS B 2 107 ? 0.67210 37.16032 34.04625 1.000 43.98104 109 LYS A N 1
ATOM 4138 C CA . LYS B 2 107 ? -0.61541 36.51864 33.79865 1.000 52.46441 109 LYS A CA 1
ATOM 4139 C C . LYS B 2 107 ? -1.20927 36.97670 32.47261 1.000 48.29897 109 LYS A C 1
ATOM 4140 O O . LYS B 2 107 ? -2.42722 37.09353 32.33586 1.000 47.58946 109 LYS A O 1
ATOM 4146 N N . GLU B 2 108 ? -0.35655 37.24989 31.49236 1.000 45.70998 110 GLU A N 1
ATOM 4147 C CA . GLU B 2 108 ? -0.84214 37.55692 30.15711 1.000 47.15075 110 GLU A CA 1
ATOM 4148 C C . GLU B 2 108 ? -1.36840 36.29816 29.47278 1.000 43.12304 110 GLU A C 1
ATOM 4149 O O . GLU B 2 108 ? -0.75858 35.22678 29.54379 1.000 40.61986 110 GLU A O 1
ATOM 4155 N N . ARG B 2 109 ? -2.50980 36.43295 28.80178 1.000 38.63596 111 ARG A N 1
ATOM 4156 C CA . ARG B 2 109 ? -3.15506 35.28930 28.16728 1.000 40.86518 111 ARG A CA 1
ATOM 4157 C C . ARG B 2 109 ? -2.50708 34.89121 26.85523 1.000 39.22767 111 ARG A C 1
ATOM 4158 O O . ARG B 2 109 ? -2.97725 33.94579 26.21561 1.000 38.27861 111 ARG A O 1
ATOM 4166 N N . LYS B 2 110 ? -1.45773 35.59220 26.43175 1.000 41.43288 112 LYS A N 1
ATOM 4167 C CA . LYS B 2 110 ? -0.76969 35.22145 25.20159 1.000 40.20062 112 LYS A CA 1
ATOM 4168 C C . LYS B 2 110 ? 0.20185 34.05846 25.39590 1.000 39.86531 112 LYS A C 1
ATOM 4169 O O . LYS B 2 110 ? 0.63619 33.46163 24.39957 1.000 41.49846 112 LYS A O 1
ATOM 4175 N N . GLY B 2 111 ? 0.56033 33.73186 26.64345 1.000 39.72800 113 GLY A N 1
ATOM 4176 C CA . GLY B 2 111 ? 1.33371 32.53252 26.92062 1.000 38.44722 113 GLY A CA 1
ATOM 4177 C C . GLY B 2 111 ? 2.71066 32.75467 27.51478 1.000 40.10173 113 GLY A C 1
ATOM 4178 O O . GLY B 2 111 ? 3.29362 33.82266 27.32521 1.000 42.60782 113 GLY A O 1
ATOM 4179 N N . LEU B 2 112 ? 3.25000 31.74487 28.20915 1.000 34.53443 114 LEU A N 1
ATOM 4180 C CA . LEU B 2 112 ? 4.54293 31.87752 28.88750 1.000 31.05089 114 LEU A CA 1
ATOM 4181 C C . LEU B 2 112 ? 5.69794 32.06447 27.90323 1.000 33.38936 114 LEU A C 1
ATOM 4182 O O . LEU B 2 112 ? 6.72499 32.67355 28.24042 1.000 33.07558 114 LEU A O 1
ATOM 4187 N N . ARG B 2 113 ? 5.54738 31.57023 26.67570 1.000 33.25116 115 ARG A N 1
ATOM 4188 C CA . ARG B 2 113 ? 6.64930 31.63570 25.72599 1.000 31.05486 115 ARG A CA 1
ATOM 4189 C C . ARG B 2 113 ? 6.99054 33.07143 25.35915 1.000 34.20647 115 ARG A C 1
ATOM 4190 O O . ARG B 2 113 ? 8.14068 33.35830 24.99843 1.000 30.71262 115 ARG A O 1
ATOM 4198 N N . HIS B 2 114 ? 6.01597 33.98952 25.44589 1.000 35.75941 116 HIS A N 1
ATOM 4199 C CA . HIS B 2 114 ? 6.30425 35.40168 25.18436 1.000 33.53563 116 HIS A CA 1
ATOM 4200 C C . HIS B 2 114 ? 7.17989 35.97925 26.27517 1.000 30.15127 116 HIS A C 1
ATOM 4201 O O . HIS B 2 114 ? 8.00134 36.85786 26.02065 1.000 31.59297 116 HIS A O 1
ATOM 4208 N N . HIS B 2 115 ? 6.99548 35.51881 27.50304 1.000 30.67890 117 HIS A N 1
ATOM 4209 C CA . HIS B 2 115 ? 7.77494 36.06553 28.59838 1.000 30.91812 117 HIS A CA 1
ATOM 4210 C C . HIS B 2 115 ? 9.22421 35.59904 28.53108 1.000 31.52273 117 HIS A C 1
ATOM 4211 O O . HIS B 2 115 ? 10.14509 36.38975 28.75538 1.000 31.95105 117 HIS A O 1
ATOM 4218 N N . PHE B 2 116 ? 9.44867 34.32159 28.21452 1.000 28.09689 118 PHE A N 1
ATOM 4219 C CA . PHE B 2 116 ? 10.81190 33.81222 28.09890 1.000 27.88987 118 PHE A CA 1
ATOM 4220 C C . PHE B 2 116 ? 11.54867 34.43786 26.92036 1.000 27.62757 118 PHE A C 1
ATOM 4221 O O . PHE B 2 116 ? 12.74637 34.72798 27.01600 1.000 27.13009 118 PHE A O 1
ATOM 4229 N N . THR B 2 117 ? 10.84940 34.63933 25.79676 1.000 29.06495 119 THR A N 1
ATOM 4230 C CA . THR B 2 117 ? 11.44841 35.34086 24.66825 1.000 32.48025 119 THR A CA 1
ATOM 4231 C C . THR B 2 117 ? 11.85623 36.75687 25.03951 1.000 27.00122 119 THR A C 1
ATOM 4232 O O . THR B 2 117 ? 12.93342 37.21681 24.64126 1.000 26.59972 119 THR A O 1
ATOM 4236 N N . ASP B 2 118 ? 11.00521 37.44701 25.80228 1.000 26.83112 120 ASP A N 1
ATOM 4237 C CA . ASP B 2 118 ? 11.32216 38.78124 26.29595 1.000 29.31493 120 ASP A CA 1
ATOM 4238 C C . ASP B 2 118 ? 12.60892 38.77910 27.10675 1.000 25.62665 120 ASP A C 1
ATOM 4239 O O . ASP B 2 118 ? 13.46516 39.65446 26.93700 1.000 26.49068 120 ASP A O 1
ATOM 4244 N N . VAL B 2 119 ? 12.75944 37.80755 28.00388 1.000 25.75648 121 VAL A N 1
ATOM 4245 C CA . VAL B 2 119 ? 13.98299 37.74789 28.79353 1.000 26.59771 121 VAL A CA 1
ATOM 4246 C C . VAL B 2 119 ? 15.18316 37.36785 27.93326 1.000 25.48083 121 VAL A C 1
ATOM 4247 O O . VAL B 2 119 ? 16.30627 37.79650 28.20978 1.000 26.03850 121 VAL A O 1
ATOM 4251 N N . GLU B 2 120 ? 14.99308 36.58200 26.87566 1.000 25.83461 122 GLU A N 1
ATOM 4252 C CA . GLU B 2 120 ? 16.13556 36.32267 26.00556 1.000 27.98417 122 GLU A CA 1
ATOM 4253 C C . GLU B 2 120 ? 16.56925 37.59787 25.27168 1.000 28.70509 122 GLU A C 1
ATOM 4254 O O . GLU B 2 120 ? 17.76835 37.84998 25.13318 1.000 26.86551 122 GLU A O 1
ATOM 4260 N N . ARG B 2 121 ? 15.62326 38.43499 24.81946 1.000 27.97032 123 ARG A N 1
ATOM 4261 C CA . ARG B 2 121 ? 16.01834 39.71764 24.23528 1.000 25.04187 123 ARG A CA 1
ATOM 4262 C C . ARG B 2 121 ? 16.75449 40.57982 25.25736 1.000 24.42263 123 ARG A C 1
ATOM 4263 O O . ARG B 2 121 ? 17.70025 41.29169 24.90914 1.000 26.47405 123 ARG A O 1
ATOM 4271 N N . GLN B 2 122 ? 16.32239 40.55805 26.51894 1.000 24.29675 124 GLN A N 1
ATOM 4272 C CA . GLN B 2 122 ? 16.99101 41.38182 27.52319 1.000 23.80523 124 GLN A CA 1
ATOM 4273 C C . GLN B 2 122 ? 18.42454 40.90594 27.77856 1.000 26.32692 124 GLN A C 1
ATOM 4274 O O . GLN B 2 122 ? 19.34370 41.71725 27.96830 1.000 23.31056 124 GLN A O 1
ATOM 4280 N N . MET B 2 123 ? 18.63967 39.59507 27.79014 1.000 23.99217 125 MET A N 1
ATOM 4281 C CA . MET B 2 123 ? 20.00618 39.09890 27.88674 1.000 23.95288 125 MET A CA 1
ATOM 4282 C C . MET B 2 123 ? 20.83169 39.50483 26.67808 1.000 24.81808 125 MET A C 1
ATOM 4283 O O . MET B 2 123 ? 22.02631 39.79064 26.81482 1.000 23.69281 125 MET A O 1
ATOM 4288 N N . THR B 2 124 ? 20.22022 39.53047 25.49309 1.000 24.14705 126 THR A N 1
ATOM 4289 C CA . THR B 2 124 ? 20.95039 39.96956 24.31614 1.000 24.14028 126 THR A CA 1
ATOM 4290 C C . THR B 2 124 ? 21.31145 41.44239 24.42314 1.000 23.65857 126 THR A C 1
ATOM 4291 O O . THR B 2 124 ? 22.44808 41.82888 24.12720 1.000 23.50843 126 THR A O 1
ATOM 4295 N N . ALA B 2 125 ? 20.36824 42.27850 24.86992 1.000 23.47001 127 ALA A N 1
ATOM 4296 C CA . ALA B 2 125 ? 20.72279 43.67076 25.13889 1.000 25.30226 127 ALA A CA 1
ATOM 4297 C C . ALA B 2 125 ? 21.80177 43.75956 26.21133 1.000 22.81153 127 ALA A C 1
ATOM 4298 O O . ALA B 2 125 ? 22.76055 44.51743 26.06088 1.000 22.62118 127 ALA A O 1
ATOM 4300 N N . GLN B 2 126 ? 21.68812 42.97229 27.28568 1.000 22.86222 128 GLN A N 1
ATOM 4301 C CA . GLN B 2 126 ? 22.68367 43.07718 28.34275 1.000 26.34204 128 GLN A CA 1
ATOM 4302 C C . GLN B 2 126 ? 24.05737 42.63611 27.86820 1.000 25.91823 128 GLN A C 1
ATOM 4303 O O . GLN B 2 126 ? 25.06348 43.19519 28.30836 1.000 22.60739 128 GLN A O 1
ATOM 4309 N N . HIS B 2 127 ? 24.11461 41.64754 26.97602 1.000 24.46783 129 HIS A N 1
ATOM 4310 C CA . HIS B 2 127 ? 25.38982 41.22387 26.40615 1.000 26.10433 129 HIS A CA 1
ATOM 4311 C C . HIS B 2 127 ? 26.10749 42.39668 25.74336 1.000 24.89478 129 HIS A C 1
ATOM 4312 O O . HIS B 2 127 ? 27.32241 42.57034 25.91158 1.000 25.62545 129 HIS A O 1
ATOM 4319 N N . TYR B 2 128 ? 25.35775 43.23502 25.01943 1.000 22.91676 130 TYR A N 1
ATOM 4320 C CA . TYR B 2 128 ? 25.96537 44.37022 24.33527 1.000 26.03427 130 TYR A CA 1
ATOM 4321 C C . TYR B 2 128 ? 26.33617 45.48194 25.31088 1.000 25.63649 130 TYR A C 1
ATOM 4322 O O . TYR B 2 128 ? 27.25199 46.27202 25.04106 1.000 27.52862 130 TYR A O 1
ATOM 4331 N N . VAL B 2 129 ? 25.61920 45.59081 26.42869 1.000 22.52847 131 VAL A N 1
ATOM 4332 C CA . VAL B 2 129 ? 25.99547 46.57829 27.43275 1.000 22.14722 131 VAL A CA 1
ATOM 4333 C C . VAL B 2 129 ? 27.35703 46.23477 28.01509 1.000 22.21127 131 VAL A C 1
ATOM 4334 O O . VAL B 2 129 ? 28.25205 47.08478 28.08895 1.000 22.17579 131 VAL A O 1
ATOM 4338 N N . THR B 2 130 ? 27.52686 44.97193 28.42561 1.000 23.63284 132 THR A N 1
ATOM 4339 C CA . THR B 2 130 ? 28.79778 44.46249 28.93697 1.000 22.95922 132 THR A CA 1
ATOM 4340 C C . THR B 2 130 ? 29.94579 44.75195 27.98552 1.000 22.90752 132 THR A C 1
ATOM 4341 O O . THR B 2 130 ? 30.98872 45.27907 28.39851 1.000 22.66204 132 THR A O 1
ATOM 4345 N N . GLU B 2 131 ? 29.77421 44.40840 26.71089 1.000 22.72540 133 GLU A N 1
ATOM 4346 C CA . GLU B 2 131 ? 30.84774 44.61276 25.75077 1.000 24.06603 133 GLU A CA 1
ATOM 4347 C C . GLU B 2 131 ? 31.09541 46.09659 25.52127 1.000 28.37343 133 GLU A C 1
ATOM 4348 O O . GLU B 2 131 ? 32.24998 46.53184 25.39541 1.000 23.64676 133 GLU A O 1
ATOM 4354 N N . PHE B 2 132 ? 30.02396 46.89589 25.51730 1.000 22.79980 134 PHE A N 1
ATOM 4355 C CA . PHE B 2 132 ? 30.17563 48.33960 25.36179 1.000 26.01938 134 PHE A CA 1
ATOM 4356 C C . PHE B 2 132 ? 30.93849 48.92946 26.53794 1.000 22.35080 134 PHE A C 1
ATOM 4357 O O . PHE B 2 132 ? 31.85944 49.73288 26.35664 1.000 22.44491 134 PHE A O 1
ATOM 4365 N N . ASN B 2 133 ? 30.57982 48.52137 27.75491 1.000 22.30239 135 ASN A N 1
ATOM 4366 C CA . ASN B 2 133 ? 31.24534 49.05513 28.93400 1.000 22.37270 135 ASN A CA 1
ATOM 4367 C C . ASN B 2 133 ? 32.71988 48.70002 28.95008 1.000 22.62459 135 ASN A C 1
ATOM 4368 O O . ASN B 2 133 ? 33.53181 49.48289 29.45772 1.000 22.76997 135 ASN A O 1
ATOM 4373 N N . LYS B 2 134 ? 33.08824 47.52773 28.40377 1.000 22.75271 136 LYS A N 1
ATOM 4374 C CA . LYS B 2 134 ? 34.50812 47.17449 28.28162 1.000 24.41855 136 LYS A CA 1
ATOM 4375 C C . LYS B 2 134 ? 35.21407 48.11527 27.32269 1.000 23.13725 136 LYS A C 1
ATOM 4376 O O . LYS B 2 134 ? 36.34113 48.54159 27.57128 1.000 23.37900 136 LYS A O 1
ATOM 4382 N N . ARG B 2 135 ? 34.55667 48.45243 26.21585 1.000 22.98902 137 ARG A N 1
ATOM 4383 C CA . ARG B 2 135 ? 35.15748 49.37492 25.26437 1.000 27.21592 137 ARG A CA 1
ATOM 4384 C C . ARG B 2 135 ? 35.29745 50.77757 25.84851 1.000 27.04786 137 ARG A C 1
ATOM 4385 O O . ARG B 2 135 ? 36.31532 51.44559 25.63348 1.000 23.56514 137 ARG A O 1
ATOM 4393 N N . LEU B 2 136 ? 34.30477 51.23862 26.60754 1.000 23.57915 138 LEU A N 1
ATOM 4394 C CA . LEU B 2 136 ? 34.44364 52.53393 27.26118 1.000 22.91345 138 LEU A CA 1
ATOM 4395 C C . LEU B 2 136 ? 35.65407 52.54063 28.19191 1.000 23.88792 138 LEU A C 1
ATOM 4396 O O . LEU B 2 136 ? 36.45059 53.49360 28.19589 1.000 23.47996 138 LEU A O 1
ATOM 4401 N N . TYR B 2 137 ? 35.82119 51.46500 28.96646 1.000 23.26152 139 TYR A N 1
ATOM 4402 C CA . TYR B 2 137 ? 36.91841 51.38535 29.92188 1.000 23.61533 139 TYR A CA 1
ATOM 4403 C C . TYR B 2 137 ? 38.26482 51.36521 29.21256 1.000 23.94594 139 TYR A C 1
ATOM 4404 O O . TYR B 2 137 ? 39.17321 52.10831 29.58362 1.000 24.29193 139 TYR A O 1
ATOM 4413 N N . GLU B 2 138 ? 38.39402 50.54148 28.16874 1.000 23.90684 140 GLU A N 1
ATOM 4414 C CA . GLU B 2 138 ? 39.61307 50.46598 27.37428 1.000 24.25189 140 GLU A CA 1
ATOM 4415 C C . GLU B 2 138 ? 39.99611 51.80588 26.76555 1.000 28.63260 140 GLU A C 1
ATOM 4416 O O . GLU B 2 138 ? 41.18772 52.06123 26.56158 1.000 25.02887 140 GLU A O 1
ATOM 4422 N N . GLN B 2 139 ? 39.02319 52.65266 26.43852 1.000 26.93590 141 GLN A N 1
ATOM 4423 C CA . GLN B 2 139 ? 39.30670 53.95690 25.86120 1.000 24.22625 141 GLN A CA 1
ATOM 4424 C C . GLN B 2 139 ? 39.37138 55.05918 26.90818 1.000 24.39049 141 GLN A C 1
ATOM 4425 O O . GLN B 2 139 ? 39.45289 56.23439 26.54921 1.000 27.03258 141 GLN A O 1
ATOM 4431 N N . LYS B 2 140 ? 39.31525 54.69863 28.18883 1.000 24.42257 142 LYS A N 1
ATOM 4432 C CA . LYS B 2 140 ? 39.49780 55.62464 29.30562 1.000 25.02995 142 LYS A CA 1
ATOM 4433 C C . LYS B 2 140 ? 38.31797 56.58671 29.45999 1.000 25.63896 142 LYS A C 1
ATOM 4434 O O . LYS B 2 140 ? 38.46712 57.68504 30.01007 1.000 32.86366 142 LYS A O 1
ATOM 4440 N N . ILE B 2 141 ? 37.14108 56.15242 29.04205 1.000 24.94850 143 ILE A N 1
ATOM 4441 C CA . ILE B 2 141 ? 35.90872 56.93947 29.20109 1.000 23.84676 143 ILE A CA 1
ATOM 4442 C C . ILE B 2 141 ? 35.24914 56.54193 30.51880 1.000 24.79721 143 ILE A C 1
ATOM 4443 O O . ILE B 2 141 ? 34.81748 55.39059 30.67502 1.000 26.57676 143 ILE A O 1
ATOM 4448 N N . PRO B 2 142 ? 35.12984 57.46068 31.47892 1.000 32.29539 144 PRO A N 1
ATOM 4449 C CA . PRO B 2 142 ? 34.63030 57.13309 32.83067 1.000 30.62015 144 PRO A CA 1
ATOM 4450 C C . PRO B 2 142 ? 33.10753 57.15406 32.90002 1.000 36.90813 144 PRO A C 1
ATOM 4451 O O . PRO B 2 142 ? 32.47451 58.01562 33.50937 1.000 43.27298 144 PRO A O 1
ATOM 4455 N N . THR B 2 143 ? 32.48515 56.19871 32.22584 1.000 36.36523 145 THR A N 1
ATOM 4456 C CA . THR B 2 143 ? 31.04515 56.02932 32.31176 1.000 38.38016 145 THR A CA 1
ATOM 4457 C C . THR B 2 143 ? 30.73388 54.56908 32.01815 1.000 37.50655 145 THR A C 1
ATOM 4458 O O . THR B 2 143 ? 31.47730 53.89227 31.30180 1.000 34.08389 145 THR A O 1
ATOM 4462 N N . GLN B 2 144 ? 29.64545 54.08568 32.60910 1.000 34.95134 146 GLN A N 1
ATOM 4463 C CA . GLN B 2 144 ? 29.08244 52.78424 32.29037 1.000 32.43643 146 GLN A CA 1
ATOM 4464 C C . GLN B 2 144 ? 27.58255 52.91938 32.05744 1.000 32.86187 146 GLN A C 1
ATOM 4465 O O . GLN B 2 144 ? 26.89460 53.64671 32.77820 1.000 33.06229 146 GLN A O 1
ATOM 4471 N N . ILE B 2 145 ? 27.07524 52.21773 31.05768 1.000 30.25340 147 ILE A N 1
ATOM 4472 C CA . ILE B 2 145 ? 25.64364 52.01471 30.92159 1.000 29.86810 147 ILE A CA 1
ATOM 4473 C C . ILE B 2 145 ? 25.22621 50.95343 31.93366 1.000 29.73388 147 ILE A C 1
ATOM 4474 O O . ILE B 2 145 ? 25.81543 49.87125 31.98158 1.000 26.90582 147 ILE A O 1
ATOM 4479 N N . PHE B 2 146 ? 24.22671 51.26003 32.75442 1.000 30.17075 148 PHE A N 1
ATOM 4480 C CA . PHE B 2 146 ? 23.71496 50.31896 33.74347 1.000 33.02314 148 PHE A CA 1
ATOM 4481 C C . PHE B 2 146 ? 22.47212 49.63882 33.18089 1.000 35.00474 148 PHE A C 1
ATOM 4482 O O . PHE B 2 146 ? 21.56707 50.30858 32.66370 1.000 37.50106 148 PHE A O 1
ATOM 4490 N N . TYR B 2 147 ? 22.42178 48.31159 33.28635 1.000 32.57781 149 TYR A N 1
ATOM 4491 C CA . TYR B 2 147 ? 21.25569 47.57271 32.81800 1.000 31.98123 149 TYR A CA 1
ATOM 4492 C C . TYR B 2 147 ? 21.23597 46.20729 33.47268 1.000 30.53751 149 TYR A C 1
ATOM 4493 O O . TYR B 2 147 ? 22.24823 45.50457 33.47572 1.000 29.01851 149 TYR A O 1
ATOM 4502 N N . VAL B 2 148 ? 20.07466 45.82103 34.00112 1.000 28.75094 150 VAL A N 1
ATOM 4503 C CA . VAL B 2 148 ? 19.97335 44.49030 34.58712 1.000 33.03977 150 VAL A CA 1
ATOM 4504 C C . VAL B 2 148 ? 18.64511 43.85450 34.19279 1.000 27.73476 150 VAL A C 1
ATOM 4505 O O . VAL B 2 148 ? 17.58515 44.38773 34.53594 1.000 28.96248 150 VAL A O 1
ATOM 4509 N N . PRO B 2 149 ? 18.67486 42.74972 33.44287 1.000 31.66809 151 PRO A N 1
ATOM 4510 C CA . PRO B 2 149 ? 17.42946 42.10721 33.00110 1.000 27.21713 151 PRO A CA 1
ATOM 4511 C C . PRO B 2 149 ? 16.63728 41.56623 34.17935 1.000 28.55599 151 PRO A C 1
ATOM 4512 O O . PRO B 2 149 ? 17.16613 41.27716 35.25593 1.000 25.43357 151 PRO A O 1
ATOM 4516 N N . SER B 2 150 ? 15.33948 41.41895 33.96954 1.000 23.69257 152 SER A N 1
ATOM 4517 C CA . SER B 2 150 ? 14.54125 40.76727 34.99356 1.000 30.55097 152 SER A CA 1
ATOM 4518 C C . SER B 2 150 ? 14.89708 39.27996 35.06296 1.000 31.07289 152 SER A C 1
ATOM 4519 O O . SER B 2 150 ? 15.41730 38.69604 34.10609 1.000 30.70427 152 SER A O 1
ATOM 4522 N N . THR B 2 151 ? 14.65671 38.67993 36.22412 1.000 28.56261 153 THR A N 1
ATOM 4523 C CA . THR B 2 151 ? 14.77628 37.24210 36.38894 1.000 28.09993 153 THR A CA 1
ATOM 4524 C C . THR B 2 151 ? 13.41224 36.60071 36.51512 1.000 26.91530 153 THR A C 1
ATOM 4525 O O . THR B 2 151 ? 12.45448 37.20070 37.01542 1.000 26.86835 153 THR A O 1
ATOM 4529 N N . ILE B 2 152 ? 13.34271 35.35423 36.06898 1.000 25.78970 154 ILE A N 1
ATOM 4530 C CA . ILE B 2 152 ? 12.12236 34.56875 36.11726 1.000 26.36180 154 ILE A CA 1
ATOM 4531 C C . ILE B 2 152 ? 12.18910 33.65204 37.32192 1.000 26.68743 154 ILE A C 1
ATOM 4532 O O . ILE B 2 152 ? 13.17377 32.92961 37.51886 1.000 26.74242 154 ILE A O 1
ATOM 4537 N N . LEU B 2 153 ? 11.14685 33.69425 38.13132 1.000 26.94776 155 LEU A N 1
ATOM 4538 C CA . LEU B 2 153 ? 10.93045 32.72652 39.18657 1.000 27.40905 155 LEU A CA 1
ATOM 4539 C C . LEU B 2 153 ? 9.70785 31.89583 38.80887 1.000 28.07991 155 LEU A C 1
ATOM 4540 O O . LEU B 2 153 ? 8.63520 32.44864 38.55057 1.000 28.17553 155 LEU A O 1
ATOM 4545 N N . LEU B 2 154 ? 9.88744 30.57958 38.71754 1.000 28.60254 156 LEU A N 1
ATOM 4546 C CA . LEU B 2 154 ? 8.77131 29.65004 38.61727 1.000 29.37642 156 LEU A CA 1
ATOM 4547 C C . LEU B 2 154 ? 8.43883 29.22486 40.03572 1.000 29.69291 156 LEU A C 1
ATOM 4548 O O . LEU B 2 154 ? 9.26233 28.61155 40.71711 1.000 29.75511 156 LEU A O 1
ATOM 4553 N N . ILE B 2 155 ? 7.25144 29.58717 40.49368 1.000 29.92181 157 ILE A N 1
ATOM 4554 C CA . ILE B 2 155 ? 6.80316 29.14231 41.79873 1.000 30.33266 157 ILE A CA 1
ATOM 4555 C C . ILE B 2 155 ? 6.35930 27.69341 41.68474 1.000 31.19561 157 ILE A C 1
ATOM 4556 O O . ILE B 2 155 ? 5.52740 27.35165 40.83629 1.000 31.66100 157 ILE A O 1
ATOM 4561 N N . LEU B 2 156 ? 6.92216 26.83679 42.52723 1.000 31.47730 158 LEU A N 1
ATOM 4562 C CA . LEU B 2 156 ? 6.55770 25.43122 42.58808 1.000 32.37002 158 LEU A CA 1
ATOM 4563 C C . LEU B 2 156 ? 5.83164 25.14316 43.89074 1.000 34.45011 158 LEU A C 1
ATOM 4564 O O . LEU B 2 156 ? 6.11944 25.75352 44.92481 1.000 40.76339 158 LEU A O 1
ATOM 4569 N N . GLU B 2 157 ? 4.89102 24.20435 43.84099 1.000 37.27269 159 GLU A N 1
ATOM 4570 C CA . GLU B 2 157 ? 4.39695 23.59876 45.07196 1.000 45.22288 159 GLU A CA 1
ATOM 4571 C C . GLU B 2 157 ? 5.28110 22.41817 45.44400 1.000 46.80955 159 GLU A C 1
ATOM 4572 O O . GLU B 2 157 ? 6.08343 22.51134 46.38100 1.000 53.54596 159 GLU A O 1
ATOM 4578 N N . ASP B 2 158 ? 5.19490 21.32634 44.69759 1.000 42.45965 160 ASP A N 1
ATOM 4579 C CA . ASP B 2 158 ? 6.15906 20.25534 44.92316 1.000 46.74239 160 ASP A CA 1
ATOM 4580 C C . ASP B 2 158 ? 7.01239 20.09312 43.67089 1.000 45.96806 160 ASP A C 1
ATOM 4581 O O . ASP B 2 158 ? 8.12898 20.61849 43.59138 1.000 44.87412 160 ASP A O 1
ATOM 4586 N N . ARG B 2 159 ? 6.49237 19.37598 42.67918 1.000 45.38833 161 ARG A N 1
ATOM 4587 C CA . ARG B 2 159 ? 7.00714 19.48017 41.32186 1.000 43.74389 161 ARG A CA 1
ATOM 4588 C C . ARG B 2 159 ? 6.02241 20.21946 40.42245 1.000 38.68974 161 ARG A C 1
ATOM 4589 O O . ARG B 2 159 ? 6.23466 20.30123 39.20274 1.000 43.45392 161 ARG A O 1
ATOM 4597 N N . THR B 2 160 ? 4.97698 20.79515 40.99830 1.000 35.86292 162 THR A N 1
ATOM 4598 C CA . THR B 2 160 ? 3.91663 21.41646 40.22303 1.000 37.69394 162 THR A CA 1
ATOM 4599 C C . THR B 2 160 ? 4.15372 22.91080 40.08563 1.000 34.81969 162 THR A C 1
ATOM 4600 O O . THR B 2 160 ? 4.29255 23.62328 41.08371 1.000 34.28067 162 THR A O 1
ATOM 4604 N N . ILE B 2 161 ? 4.17198 23.37919 38.84605 1.000 32.69191 163 ILE A N 1
ATOM 4605 C CA . ILE B 2 161 ? 4.30546 24.80092 38.58181 1.000 31.52507 163 ILE A CA 1
ATOM 4606 C C . ILE B 2 161 ? 3.01700 25.49910 38.97550 1.000 30.69209 163 ILE A C 1
ATOM 4607 O O . ILE B 2 161 ? 1.93185 25.16920 38.47892 1.000 36.26726 163 ILE A O 1
ATOM 4612 N N . LYS B 2 162 ? 3.11975 26.44236 39.89842 1.000 29.71084 164 LYS A N 1
ATOM 4613 C CA . LYS B 2 162 ? 1.96913 27.19014 40.38407 1.000 33.25059 164 LYS A CA 1
ATOM 4614 C C . LYS B 2 162 ? 1.93982 28.63001 39.91307 1.000 29.46132 164 LYS A C 1
ATOM 4615 O O . LYS B 2 162 ? 0.86664 29.22935 39.86216 1.000 30.86235 164 LYS A O 1
ATOM 4621 N N . GLY B 2 163 ? 3.08947 29.19841 39.56850 1.000 32.09820 165 GLY A N 1
ATOM 4622 C CA . GLY B 2 163 ? 3.15657 30.62457 39.31932 1.000 31.42719 165 GLY A CA 1
ATOM 4623 C C . GLY B 2 163 ? 4.44065 31.00197 38.62095 1.000 30.91406 165 GLY A C 1
ATOM 4624 O O . GLY B 2 163 ? 5.38694 30.21446 38.50704 1.000 27.32175 165 GLY A O 1
ATOM 4625 N N . CYS B 2 164 ? 4.46243 32.24128 38.16137 1.000 27.30260 166 CYS A N 1
ATOM 4626 C CA . CYS B 2 164 ? 5.58669 32.77457 37.40703 1.000 27.16825 166 CYS A CA 1
ATOM 4627 C C . CYS B 2 164 ? 5.68324 34.26153 37.69930 1.000 29.51601 166 CYS A C 1
ATOM 4628 O O . CYS B 2 164 ? 4.76160 35.02125 37.37360 1.000 34.03228 166 CYS A O 1
ATOM 4631 N N . ILE B 2 165 ? 6.75348 34.68016 38.35583 1.000 23.87633 167 ILE A N 1
ATOM 4632 C CA . ILE B 2 165 ? 6.93050 36.10117 38.59287 1.000 23.59896 167 ILE A CA 1
ATOM 4633 C C . ILE B 2 165 ? 8.25375 36.53135 37.98983 1.000 24.70633 167 ILE A C 1
ATOM 4634 O O . ILE B 2 165 ? 9.20626 35.75251 37.87196 1.000 25.03241 167 ILE A O 1
ATOM 4639 N N . SER B 2 166 ? 8.26630 37.77001 37.55471 1.000 24.40630 168 SER A N 1
ATOM 4640 C CA . SER B 2 166 ? 9.41417 38.45085 36.99355 1.000 25.82148 168 SER A CA 1
ATOM 4641 C C . SER B 2 166 ? 9.93117 39.38285 38.08876 1.000 29.16105 168 SER A C 1
ATOM 4642 O O . SER B 2 166 ? 9.14991 40.13715 38.68385 1.000 29.48974 168 SER A O 1
ATOM 4645 N N . VAL B 2 167 ? 11.22412 39.30415 38.39326 1.000 25.65519 169 VAL A N 1
ATOM 4646 C CA . VAL B 2 167 ? 11.81623 40.08944 39.47530 1.000 28.19787 169 VAL A CA 1
ATOM 4647 C C . VAL B 2 167 ? 12.88016 41.02001 38.90992 1.000 31.55963 169 VAL A C 1
ATOM 4648 O O . VAL B 2 167 ? 13.64314 40.63644 38.01922 1.000 31.99968 169 VAL A O 1
ATOM 4652 N N . GLU B 2 168 ? 12.91411 42.25175 39.43134 1.000 42.20949 170 GLU A N 1
ATOM 4653 C CA . GLU B 2 168 ? 13.81620 43.31660 39.01295 1.000 36.33658 170 GLU A CA 1
ATOM 4654 C C . GLU B 2 168 ? 14.37625 44.02374 40.31179 1.000 34.05746 170 GLU A C 1
ATOM 4655 O O . GLU B 2 168 ? 13.63478 44.18107 41.25724 1.000 29.89637 170 GLU A O 1
ATOM 4661 N N . PRO B 2 169 ? 15.65101 44.39785 40.23336 1.000 33.94417 171 PRO A N 1
ATOM 4662 C CA . PRO B 2 169 ? 16.14114 45.20091 41.40443 1.000 34.19014 171 PRO A CA 1
ATOM 4663 C C . PRO B 2 169 ? 15.36680 46.47823 41.50087 1.000 36.05881 171 PRO A C 1
ATOM 4664 O O . PRO B 2 169 ? 14.87059 47.02458 40.51568 1.000 39.10365 171 PRO A O 1
ATOM 4668 N N . TYR B 2 170 ? 15.17632 46.93896 42.74171 1.000 34.07891 172 TYR A N 1
ATOM 4669 C CA . TYR B 2 170 ? 14.54011 48.23244 42.96115 1.000 38.45539 172 TYR A CA 1
ATOM 4670 C C . TYR B 2 170 ? 15.62408 49.29212 42.85914 1.000 41.58697 172 TYR A C 1
ATOM 4671 O O . TYR B 2 170 ? 16.48476 49.39516 43.73518 1.000 41.82949 172 TYR A O 1
ATOM 4680 N N . ILE B 2 171 ? 15.60839 50.05910 41.77988 1.000 44.07203 173 ILE A N 1
ATOM 4681 C CA . ILE B 2 171 ? 16.68915 50.99543 41.51043 1.000 52.16077 173 ILE A CA 1
ATOM 4682 C C . ILE B 2 171 ? 16.26827 52.45501 41.69026 1.000 61.77275 173 ILE A C 1
ATOM 4683 O O . ILE B 2 171 ? 17.14379 53.30676 41.92732 1.000 60.02487 173 ILE A O 1
ATOM 4688 N N . LEU B 2 172 ? 14.96875 52.76079 41.62788 1.000 60.69194 174 LEU A N 1
ATOM 4689 C CA . LEU B 2 172 ? 14.42434 54.12445 41.75341 1.000 65.69271 174 LEU A CA 1
ATOM 4690 C C . LEU B 2 172 ? 15.07401 54.94677 42.87258 1.000 66.21247 174 LEU A C 1
ATOM 4691 O O . LEU B 2 172 ? 15.35246 56.13295 42.69669 1.000 67.94907 174 LEU A O 1
ATOM 4696 N N . VAL B 2 185 ? 26.45663 68.40385 36.31077 1.000 116.62978 187 VAL A N 1
ATOM 4697 C CA . VAL B 2 185 ? 27.45396 68.57123 35.25781 1.000 121.52122 187 VAL A CA 1
ATOM 4698 C C . VAL B 2 185 ? 28.56917 67.51649 35.37877 1.000 119.35174 187 VAL A C 1
ATOM 4699 O O . VAL B 2 185 ? 29.67196 67.81082 35.85155 1.000 117.08566 187 VAL A O 1
ATOM 4703 N N . LYS B 2 186 ? 28.26076 66.27807 34.96402 1.000 116.20079 188 LYS A N 1
ATOM 4704 C CA . LYS B 2 186 ? 29.28927 65.25554 34.76846 1.000 110.66894 188 LYS A CA 1
ATOM 4705 C C . LYS B 2 186 ? 30.09118 65.52397 33.49815 1.000 108.44850 188 LYS A C 1
ATOM 4706 O O . LYS B 2 186 ? 31.30772 65.28074 33.46327 1.000 103.71365 188 LYS A O 1
ATOM 4712 N N . ASN B 2 187 ? 29.41229 66.01205 32.45428 1.000 105.28139 189 ASN A N 1
ATOM 4713 C CA . ASN B 2 187 ? 30.02543 66.55499 31.24827 1.000 99.96474 189 ASN A CA 1
ATOM 4714 C C . ASN B 2 187 ? 30.75434 65.49533 30.42939 1.000 85.23706 189 ASN A C 1
ATOM 4715 O O . ASN B 2 187 ? 30.44360 64.29749 30.50731 1.000 80.74589 189 ASN A O 1
ATOM 4720 N N . GLU B 2 188 ? 31.73936 65.95463 29.65165 1.000 84.33453 190 GLU A N 1
ATOM 4721 C CA . GLU B 2 188 ? 32.28505 65.22917 28.51337 1.000 74.51954 190 GLU A CA 1
ATOM 4722 C C . GLU B 2 188 ? 31.17062 64.91132 27.52492 1.000 69.34975 190 GLU A C 1
ATOM 4723 O O . GLU B 2 188 ? 31.08417 65.55337 26.47340 1.000 69.45599 190 GLU A O 1
ATOM 4729 N N . TYR B 2 189 ? 30.30764 63.94044 27.84081 1.000 65.38628 191 TYR A N 1
ATOM 4730 C CA . TYR B 2 189 ? 29.26983 63.51753 26.91056 1.000 60.77650 191 TYR A CA 1
ATOM 4731 C C . TYR B 2 189 ? 27.92157 63.40816 27.60757 1.000 59.73883 191 TYR A C 1
ATOM 4732 O O . TYR B 2 189 ? 27.83607 63.06396 28.79080 1.000 60.99749 191 TYR A O 1
ATOM 4741 N N . LYS B 2 190 ? 26.87118 63.71884 26.85440 1.000 52.76543 192 LYS A N 1
ATOM 4742 C CA . LYS B 2 190 ? 25.50567 63.62479 27.33491 1.000 52.97350 192 LYS A CA 1
ATOM 4743 C C . LYS B 2 190 ? 24.98375 62.19456 27.21479 1.000 51.34246 192 LYS A C 1
ATOM 4744 O O . LYS B 2 190 ? 25.43742 61.40020 26.38576 1.000 56.15239 192 LYS A O 1
ATOM 4750 N N . ALA B 2 191 ? 24.00915 61.88352 28.07174 1.000 49.56727 193 ALA A N 1
ATOM 4751 C CA . ALA B 2 191 ? 23.43649 60.54142 28.13502 1.000 49.38045 193 ALA A CA 1
ATOM 4752 C C . ALA B 2 191 ? 22.98278 60.04785 26.76441 1.000 46.81374 193 ALA A C 1
ATOM 4753 O O . ALA B 2 191 ? 23.18759 58.87576 26.42874 1.000 45.23182 193 ALA A O 1
ATOM 4755 N N . THR B 2 192 ? 22.38798 60.92312 25.95430 1.000 46.90313 194 THR A N 1
ATOM 4756 C CA . THR B 2 192 ? 21.97294 60.52320 24.61503 1.000 47.57710 194 THR A CA 1
ATOM 4757 C C . THR B 2 192 ? 23.15601 60.12173 23.73647 1.000 46.52286 194 THR A C 1
ATOM 4758 O O . THR B 2 192 ? 23.02853 59.21316 22.91183 1.000 46.19750 194 THR A O 1
ATOM 4762 N N . GLU B 2 193 ? 24.30139 60.78533 23.88151 1.000 46.55819 195 GLU A N 1
ATOM 4763 C CA . GLU B 2 193 ? 25.46647 60.41071 23.08925 1.000 46.15965 195 GLU A CA 1
ATOM 4764 C C . GLU B 2 193 ? 25.96209 59.02171 23.46762 1.000 45.06122 195 GLU A C 1
ATOM 4765 O O . GLU B 2 193 ? 26.31210 58.22454 22.58848 1.000 44.71962 195 GLU A O 1
ATOM 4771 N N . TYR B 2 194 ? 25.98357 58.70957 24.76525 1.000 44.57993 196 TYR A N 1
ATOM 4772 C CA . TYR B 2 194 ? 26.29183 57.34449 25.18452 1.000 43.60316 196 TYR A CA 1
ATOM 4773 C C . TYR B 2 194 ? 25.28299 56.35068 24.62105 1.000 43.42920 196 TYR A C 1
ATOM 4774 O O . TYR B 2 194 ? 25.66246 55.28256 24.12814 1.000 42.86661 196 TYR A O 1
ATOM 4783 N N . GLY B 2 195 ? 23.99354 56.69819 24.66456 1.000 43.99776 197 GLY A N 1
ATOM 4784 C CA . GLY B 2 195 ? 22.96468 55.74965 24.27206 1.000 43.90972 197 GLY A CA 1
ATOM 4785 C C . GLY B 2 195 ? 22.97978 55.43867 22.78970 1.000 44.13265 197 GLY A C 1
ATOM 4786 O O . GLY B 2 195 ? 22.81988 54.28933 22.38401 1.000 43.74197 197 GLY A O 1
ATOM 4787 N N . LEU B 2 196 ? 23.17410 56.46297 21.95910 1.000 44.84967 198 LEU A N 1
ATOM 4788 C CA . LEU B 2 196 ? 23.24467 56.22772 20.52000 1.000 45.18655 198 LEU A CA 1
ATOM 4789 C C . LEU B 2 196 ? 24.54769 55.53702 20.13566 1.000 44.56136 198 LEU A C 1
ATOM 4790 O O . LEU B 2 196 ? 24.55943 54.69209 19.23255 1.000 44.50875 198 LEU A O 1
ATOM 4795 N N . ALA B 2 197 ? 25.65505 55.87767 20.80697 1.000 44.16604 199 ALA A N 1
ATOM 4796 C CA . ALA B 2 197 ? 26.91270 55.18714 20.53779 1.000 43.58846 199 ALA A CA 1
ATOM 4797 C C . ALA B 2 197 ? 26.80636 53.70515 20.88293 1.000 42.78415 199 ALA A C 1
ATOM 4798 O O . ALA B 2 197 ? 27.34648 52.85481 20.16583 1.000 42.54802 199 ALA A O 1
ATOM 4800 N N . TYR B 2 198 ? 26.09583 53.37810 21.97168 1.000 42.44007 200 TYR A N 1
ATOM 4801 C CA . TYR B 2 198 ? 25.81083 51.97871 22.31013 1.000 41.79350 200 TYR A CA 1
ATOM 4802 C C . TYR B 2 198 ? 25.05114 51.27934 21.19020 1.000 42.11836 200 TYR A C 1
ATOM 4803 O O . TYR B 2 198 ? 25.33632 50.12112 20.86637 1.000 41.72080 200 TYR A O 1
ATOM 4812 N N . GLY B 2 199 ? 24.08928 51.96993 20.58050 1.000 42.92304 201 GLY A N 1
ATOM 4813 C CA . GLY B 2 199 ? 23.35798 51.38027 19.47549 1.000 43.38464 201 GLY A CA 1
ATOM 4814 C C . GLY B 2 199 ? 24.22030 51.16229 18.25149 1.000 43.57192 201 GLY A C 1
ATOM 4815 O O . GLY B 2 199 ? 24.11951 50.12531 17.59247 1.000 43.55972 201 GLY A O 1
ATOM 4816 N N . HIS B 2 200 ? 25.06555 52.14587 17.92686 1.000 43.84149 202 HIS A N 1
ATOM 4817 C CA . HIS B 2 200 ? 26.05496 51.99861 16.86294 1.000 44.03087 202 HIS A CA 1
ATOM 4818 C C . HIS B 2 200 ? 27.00424 50.84769 17.16728 1.000 43.20051 202 HIS A C 1
ATOM 4819 O O . HIS B 2 200 ? 27.26146 49.99622 16.30881 1.000 43.29921 202 HIS A O 1
ATOM 4826 N N . PHE B 2 201 ? 27.52750 50.80324 18.39787 1.000 42.45358 203 PHE A N 1
ATOM 4827 C CA . PHE B 2 201 ? 28.39349 49.69507 18.80244 1.000 41.67913 203 PHE A CA 1
ATOM 4828 C C . PHE B 2 201 ? 27.68025 48.35460 18.70319 1.000 41.45481 203 PHE A C 1
ATOM 4829 O O . PHE B 2 201 ? 28.28705 47.35616 18.29460 1.000 41.22640 203 PHE A O 1
ATOM 4837 N N . SER B 2 202 ? 26.40396 48.29476 19.09545 1.000 41.57254 204 SER A N 1
ATOM 4838 C CA . SER B 2 202 ? 25.73615 47.00647 19.01353 1.000 41.42776 204 SER A CA 1
ATOM 4839 C C . SER B 2 202 ? 25.60821 46.54570 17.57185 1.000 42.06948 204 SER A C 1
ATOM 4840 O O . SER B 2 202 ? 25.67690 45.34260 17.31023 1.000 41.91410 204 SER A O 1
ATOM 4843 N N . TYR B 2 203 ? 25.46746 47.47900 16.63371 1.000 42.85574 205 TYR A N 1
ATOM 4844 C CA . TYR B 2 203 ? 25.45262 47.14335 15.21788 1.000 43.59491 205 TYR A CA 1
ATOM 4845 C C . TYR B 2 203 ? 26.80182 46.63386 14.71032 1.000 43.41147 205 TYR A C 1
ATOM 4846 O O . TYR B 2 203 ? 26.83579 45.68055 13.92844 1.000 43.69940 205 TYR A O 1
ATOM 4855 N N . GLU B 2 204 ? 27.91814 47.23674 15.12092 1.000 43.02850 206 GLU A N 1
ATOM 4856 C CA . GLU B 2 204 ? 29.20387 46.70223 14.67874 1.000 42.89373 206 GLU A CA 1
ATOM 4857 C C . GLU B 2 204 ? 29.53286 45.38779 15.38079 1.000 42.10672 206 GLU A C 1
ATOM 4858 O O . GLU B 2 204 ? 29.98319 44.43677 14.73533 1.000 42.24282 206 GLU A O 1
ATOM 4864 N N . PHE B 2 205 ? 29.28993 45.30218 16.69254 1.000 41.36613 207 PHE A N 1
ATOM 4865 C CA . PHE B 2 205 ? 29.73474 44.14041 17.45352 1.000 40.62515 207 PHE A CA 1
ATOM 4866 C C . PHE B 2 205 ? 28.90532 42.89647 17.14839 1.000 42.14707 207 PHE A C 1
ATOM 4867 O O . PHE B 2 205 ? 29.33673 41.78145 17.45446 1.000 40.43107 207 PHE A O 1
ATOM 4875 N N . SER B 2 206 ? 27.71919 43.05094 16.56473 1.000 41.92860 208 SER A N 1
ATOM 4876 C CA . SER B 2 206 ? 26.91269 41.90419 16.15328 1.000 43.94678 208 SER A CA 1
ATOM 4877 C C . SER B 2 206 ? 27.14899 41.53089 14.70441 1.000 42.49019 208 SER A C 1
ATOM 4878 O O . SER B 2 206 ? 26.41687 40.69785 14.16717 1.000 45.54171 208 SER A O 1
ATOM 4881 N N . ASN B 2 207 ? 28.14106 42.14048 14.06598 1.000 45.71415 209 ASN A N 1
ATOM 4882 C CA . ASN B 2 207 ? 28.38723 41.96751 12.63926 1.000 46.36161 209 ASN A CA 1
ATOM 4883 C C . ASN B 2 207 ? 27.15049 42.35705 11.83360 1.000 44.74468 209 ASN A C 1
ATOM 4884 O O . ASN B 2 207 ? 26.60200 41.55824 11.07297 1.000 50.13904 209 ASN A O 1
ATOM 4889 N N . HIS B 2 208 ? 26.67713 43.58247 12.05909 1.000 44.69739 210 HIS A N 1
ATOM 4890 C CA . HIS B 2 208 ? 25.65089 44.22275 11.23298 1.000 45.71122 210 HIS A CA 1
ATOM 4891 C C . HIS B 2 208 ? 24.30639 43.47589 11.22771 1.000 50.40968 210 HIS A C 1
ATOM 4892 O O . HIS B 2 208 ? 23.57238 43.50530 10.23387 1.000 51.04792 210 HIS A O 1
ATOM 4899 N N . ARG B 2 209 ? 23.94942 42.85349 12.35196 1.000 45.22248 211 ARG A N 1
ATOM 4900 C CA . ARG B 2 209 ? 22.68985 42.13048 12.45926 1.000 45.51774 211 ARG A CA 1
ATOM 4901 C C . ARG B 2 209 ? 21.71969 42.69713 13.48556 1.000 45.21337 211 ARG A C 1
ATOM 4902 O O . ARG B 2 209 ? 20.50689 42.55907 13.29866 1.000 46.41280 211 ARG A O 1
ATOM 4910 N N . ASP B 2 210 ? 22.20887 43.30123 14.56861 1.000 44.36697 212 ASP A N 1
ATOM 4911 C CA . ASP B 2 210 ? 21.36915 43.83473 15.63144 1.000 44.81726 212 ASP A CA 1
ATOM 4912 C C . ASP B 2 210 ? 21.61993 45.32112 15.82916 1.000 44.14232 212 ASP A C 1
ATOM 4913 O O . ASP B 2 210 ? 22.72971 45.81274 15.62129 1.000 43.94620 212 ASP A O 1
ATOM 4918 N N . VAL B 2 211 ? 20.57086 46.03603 16.21875 1.000 44.48699 213 VAL A N 1
ATOM 4919 C CA . VAL B 2 211 ? 20.69952 47.38708 16.74649 1.000 44.45407 213 VAL A CA 1
ATOM 4920 C C . VAL B 2 211 ? 19.81636 47.47438 17.98126 1.000 44.19569 213 VAL A C 1
ATOM 4921 O O . VAL B 2 211 ? 18.65462 47.05302 17.94801 1.000 44.62691 213 VAL A O 1
ATOM 4925 N N . VAL B 2 212 ? 20.36743 47.99307 19.07506 1.000 43.56783 214 VAL A N 1
ATOM 4926 C CA . VAL B 2 212 ? 19.64639 48.11108 20.33537 1.000 43.34853 214 VAL A CA 1
ATOM 4927 C C . VAL B 2 212 ? 19.38091 49.58095 20.61267 1.000 43.81798 214 VAL A C 1
ATOM 4928 O O . VAL B 2 212 ? 20.30773 50.39612 20.62191 1.000 43.70005 214 VAL A O 1
ATOM 4932 N N . VAL B 2 213 ? 18.10994 49.91057 20.83737 1.000 44.42377 215 VAL A N 1
ATOM 4933 C CA . VAL B 2 213 ? 17.68384 51.26021 21.17358 1.000 44.99109 215 VAL A CA 1
ATOM 4934 C C . VAL B 2 213 ? 16.94472 51.21738 22.49891 1.000 44.87038 215 VAL A C 1
ATOM 4935 O O . VAL B 2 213 ? 16.41189 50.18199 22.90099 1.000 44.61818 215 VAL A O 1
ATOM 4939 N N . ASP B 2 214 ? 16.93203 52.34670 23.19093 1.000 45.11931 216 ASP A N 1
ATOM 4940 C CA . ASP B 2 214 ? 16.11562 52.50282 24.38777 1.000 45.26982 216 ASP A CA 1
ATOM 4941 C C . ASP B 2 214 ? 14.78142 53.14045 24.00934 1.000 46.36766 216 ASP A C 1
ATOM 4942 O O . ASP B 2 214 ? 14.74245 54.20549 23.37732 1.000 47.05281 216 ASP A O 1
ATOM 4947 N N . LEU B 2 215 ? 13.69055 52.47579 24.37724 1.000 46.59738 217 LEU A N 1
ATOM 4948 C CA . LEU B 2 215 ? 12.38743 53.06603 24.12215 1.000 49.84089 217 LEU A CA 1
ATOM 4949 C C . LEU B 2 215 ? 12.09397 54.25922 25.02855 1.000 48.95911 217 LEU A C 1
ATOM 4950 O O . LEU B 2 215 ? 11.13322 54.98452 24.76785 1.000 52.69994 217 LEU A O 1
ATOM 4955 N N . GLN B 2 216 ? 12.89730 54.49486 26.06729 1.000 49.61500 218 GLN A N 1
ATOM 4956 C CA . GLN B 2 216 ? 12.68528 55.62713 26.96141 1.000 50.23909 218 GLN A CA 1
ATOM 4957 C C . GLN B 2 216 ? 13.61045 56.80647 26.69087 1.000 52.06796 218 GLN A C 1
ATOM 4958 O O . GLN B 2 216 ? 13.33687 57.90533 27.17878 1.000 62.54373 218 GLN A O 1
ATOM 4964 N N . GLY B 2 217 ? 14.70318 56.61151 25.96922 1.000 51.67376 219 GLY A N 1
ATOM 4965 C CA . GLY B 2 217 ? 15.46225 57.71820 25.42522 1.000 51.89489 219 GLY A CA 1
ATOM 4966 C C . GLY B 2 217 ? 16.61333 58.25274 26.25297 1.000 52.97820 219 GLY A C 1
ATOM 4967 O O . GLY B 2 217 ? 17.04066 59.38938 26.00983 1.000 58.97530 219 GLY A O 1
ATOM 4968 N N . TRP B 2 218 ? 17.13369 57.48497 27.20964 1.000 50.66759 220 TRP A N 1
ATOM 4969 C CA . TRP B 2 218 ? 18.34211 57.88294 27.94767 1.000 51.06743 220 TRP A CA 1
ATOM 4970 C C . TRP B 2 218 ? 18.11934 59.18222 28.70865 1.000 50.54902 220 TRP A C 1
ATOM 4971 O O . TRP B 2 218 ? 19.02922 59.99545 28.86794 1.000 61.48680 220 TRP A O 1
ATOM 4982 N N . VAL B 2 219 ? 16.88287 59.38073 29.16180 1.000 60.50607 221 VAL A N 1
ATOM 4983 C CA . VAL B 2 219 ? 16.52426 60.56820 29.92574 1.000 61.63010 221 VAL A CA 1
ATOM 4984 C C . VAL B 2 219 ? 17.18753 60.54144 31.29678 1.000 67.33526 221 VAL A C 1
ATOM 4985 O O . VAL B 2 219 ? 17.69332 61.56846 31.77369 1.000 71.09249 221 VAL A O 1
ATOM 4989 N N . THR B 2 220 ? 17.27016 59.36488 31.90929 1.000 65.51990 222 THR A N 1
ATOM 4990 C CA . THR B 2 220 ? 17.67799 59.22438 33.29614 1.000 61.85144 222 THR A CA 1
ATOM 4991 C C . THR B 2 220 ? 19.16422 58.89817 33.41641 1.000 70.28219 222 THR A C 1
ATOM 4992 O O . THR B 2 220 ? 19.75433 58.22352 32.56681 1.000 65.69552 222 THR A O 1
ATOM 4996 N N . GLY B 2 221 ? 19.76322 59.41948 34.48287 1.000 69.12014 223 GLY A N 1
ATOM 4997 C CA . GLY B 2 221 ? 21.10288 59.09220 34.91205 1.000 62.04468 223 GLY A CA 1
ATOM 4998 C C . GLY B 2 221 ? 21.10786 58.98281 36.42053 1.000 61.71320 223 GLY A C 1
ATOM 4999 O O . GLY B 2 221 ? 20.13012 58.53105 37.02294 1.000 57.09417 223 GLY A O 1
ATOM 5000 N N . ASN B 2 222 ? 22.19231 59.41787 37.04413 1.000 63.89337 224 ASN A N 1
ATOM 5001 C CA . ASN B 2 222 ? 22.30507 59.42037 38.49839 1.000 61.26606 224 ASN A CA 1
ATOM 5002 C C . ASN B 2 222 ? 23.42374 60.39185 38.87037 1.000 61.71341 224 ASN A C 1
ATOM 5003 O O . ASN B 2 222 ? 23.90600 61.16145 38.03095 1.000 59.29776 224 ASN A O 1
ATOM 5008 N N . GLY B 2 223 ? 23.85686 60.33768 40.12864 1.000 63.18313 225 GLY A N 1
ATOM 5009 C CA . GLY B 2 223 ? 24.97589 61.14292 40.57989 1.000 63.57229 225 GLY A CA 1
ATOM 5010 C C . GLY B 2 223 ? 26.29892 60.42086 40.43237 1.000 63.68195 225 GLY A C 1
ATOM 5011 O O . GLY B 2 223 ? 27.01468 60.20167 41.42107 1.000 66.43969 225 GLY A O 1
ATOM 5012 N N . LYS B 2 224 ? 26.63830 60.05028 39.19337 1.000 59.06320 226 LYS A N 1
ATOM 5013 C CA . LYS B 2 224 ? 27.83781 59.25453 38.94530 1.000 58.84795 226 LYS A CA 1
ATOM 5014 C C . LYS B 2 224 ? 28.18481 59.23118 37.47043 1.000 59.05970 226 LYS A C 1
ATOM 5015 O O . LYS B 2 224 ? 27.81073 60.14076 36.71820 1.000 65.56916 226 LYS A O 1
ATOM 5021 N N . GLY B 2 225 ? 28.89311 58.18358 37.06241 1.000 54.39294 227 GLY A N 1
ATOM 5022 C CA . GLY B 2 225 ? 29.08869 57.88764 35.65910 1.000 53.19184 227 GLY A CA 1
ATOM 5023 C C . GLY B 2 225 ? 28.27817 56.66722 35.25615 1.000 51.16423 227 GLY A C 1
ATOM 5024 O O . GLY B 2 225 ? 28.82252 55.70648 34.69821 1.000 43.61496 227 GLY A O 1
ATOM 5025 N N . LEU B 2 226 ? 26.98133 56.68173 35.57252 1.000 47.31192 228 LEU A N 1
ATOM 5026 C CA . LEU B 2 226 ? 26.04045 55.64532 35.16221 1.000 48.04984 228 LEU A CA 1
ATOM 5027 C C . LEU B 2 226 ? 24.95176 56.27797 34.30891 1.000 46.97746 228 LEU A C 1
ATOM 5028 O O . LEU B 2 226 ? 24.33744 57.27182 34.71506 1.000 52.62063 228 LEU A O 1
ATOM 5033 N N . ILE B 2 227 ? 24.73954 55.72109 33.11928 1.000 42.58257 229 ILE A N 1
ATOM 5034 C CA . ILE B 2 227 ? 23.59141 56.03793 32.27743 1.000 43.07835 229 ILE A CA 1
ATOM 5035 C C . ILE B 2 227 ? 22.70770 54.79335 32.22873 1.000 42.65707 229 ILE A C 1
ATOM 5036 O O . ILE B 2 227 ? 23.20218 53.68404 31.99134 1.000 41.88081 229 ILE A O 1
ATOM 5041 N N . TYR B 2 228 ? 21.40985 54.96304 32.46815 1.000 43.23161 230 TYR A N 1
ATOM 5042 C CA . TYR B 2 228 ? 20.52730 53.81806 32.66648 1.000 43.46345 230 TYR A CA 1
ATOM 5043 C C . TYR B 2 228 ? 19.89550 53.36062 31.35413 1.000 46.90056 230 TYR A C 1
ATOM 5044 O O . TYR B 2 228 ? 19.37755 54.17667 30.58487 1.000 48.52484 230 TYR A O 1
ATOM 5053 N N . LEU B 2 229 ? 19.96351 52.05374 31.09512 1.000 42.29408 231 LEU A N 1
ATOM 5054 C CA . LEU B 2 229 ? 19.15298 51.41212 30.06826 1.000 42.39693 231 LEU A CA 1
ATOM 5055 C C . LEU B 2 229 ? 17.88427 50.91204 30.74067 1.000 42.71590 231 LEU A C 1
ATOM 5056 O O . LEU B 2 229 ? 17.95276 50.13022 31.69585 1.000 42.31009 231 LEU A O 1
ATOM 5061 N N . THR B 2 230 ? 16.73320 51.36979 30.25405 1.000 48.27238 232 THR A N 1
ATOM 5062 C CA . THR B 2 230 ? 15.44342 51.01859 30.85023 1.000 46.20895 232 THR A CA 1
ATOM 5063 C C . THR B 2 230 ? 14.59119 50.09184 29.98994 1.000 44.11993 232 THR A C 1
ATOM 5064 O O . THR B 2 230 ? 14.05629 49.10999 30.51004 1.000 43.99192 232 THR A O 1
ATOM 5068 N N . ASP B 2 231 ? 14.45716 50.34680 28.68640 1.000 44.43509 233 ASP A N 1
ATOM 5069 C CA . ASP B 2 231 ? 13.48404 49.63427 27.85394 1.000 44.83341 233 ASP A CA 1
ATOM 5070 C C . ASP B 2 231 ? 14.08822 49.27698 26.50634 1.000 44.88675 233 ASP A C 1
ATOM 5071 O O . ASP B 2 231 ? 13.72633 49.85000 25.46425 1.000 45.24986 233 ASP A O 1
ATOM 5076 N N . PRO B 2 232 ? 14.98224 48.27929 26.46356 1.000 43.75033 234 PRO A N 1
ATOM 5077 C CA . PRO B 2 232 ? 15.66276 47.95430 25.20635 1.000 43.57148 234 PRO A CA 1
ATOM 5078 C C . PRO B 2 232 ? 14.73317 47.33863 24.16396 1.000 44.18429 234 PRO A C 1
ATOM 5079 O O . PRO B 2 232 ? 13.84680 46.52861 24.46282 1.000 44.37007 234 PRO A O 1
ATOM 5083 N N . GLN B 2 233 ? 14.96327 47.74501 22.91891 1.000 44.57716 235 GLN A N 1
ATOM 5084 C CA . GLN B 2 233 ? 14.29732 47.18937 21.75572 1.000 45.21542 235 GLN A CA 1
ATOM 5085 C C . GLN B 2 233 ? 15.36263 46.85997 20.72527 1.000 44.94458 235 GLN A C 1
ATOM 5086 O O . GLN B 2 233 ? 16.19568 47.70923 20.39808 1.000 44.86830 235 GLN A O 1
ATOM 5092 N N . ILE B 2 234 ? 15.33475 45.64216 20.21527 1.000 44.88319 236 ILE A N 1
ATOM 5093 C CA . ILE B 2 234 ? 16.37082 45.13361 19.32895 1.000 44.62667 236 ILE A CA 1
ATOM 5094 C C . ILE B 2 234 ? 15.78501 45.02715 17.92320 1.000 45.62880 236 ILE A C 1
ATOM 5095 O O . ILE B 2 234 ? 14.98444 44.13472 17.63640 1.000 46.06147 236 ILE A O 1
ATOM 5100 N N . HIS B 2 235 ? 16.17755 45.93914 17.03604 1.000 46.08744 237 HIS A N 1
ATOM 5101 C CA . HIS B 2 235 ? 15.94437 45.74948 15.61034 1.000 46.99931 237 HIS A CA 1
ATOM 5102 C C . HIS B 2 235 ? 16.95681 44.75240 15.08364 1.000 46.60809 237 HIS A C 1
ATOM 5103 O O . HIS B 2 235 ? 18.16422 44.94296 15.24500 1.000 45.94000 237 HIS A O 1
ATOM 5110 N N . SER B 2 236 ? 16.48468 43.67597 14.46979 1.000 47.08196 238 SER A N 1
ATOM 5111 C CA . SER B 2 236 ? 17.40581 42.61557 14.09897 1.000 46.72358 238 SER A CA 1
ATOM 5112 C C . SER B 2 236 ? 17.14585 42.10080 12.69182 1.000 47.79560 238 SER A C 1
ATOM 5113 O O . SER B 2 236 ? 16.01305 42.08941 12.20354 1.000 48.75191 238 SER A O 1
ATOM 5116 N N . VAL B 2 237 ? 18.23266 41.66883 12.04924 1.000 55.72307 239 VAL A N 1
ATOM 5117 C CA . VAL B 2 237 ? 18.13847 40.96349 10.77617 1.000 50.52767 239 VAL A CA 1
ATOM 5118 C C . VAL B 2 237 ? 17.53722 39.57540 10.97781 1.000 48.79244 239 VAL A C 1
ATOM 5119 O O . VAL B 2 237 ? 16.73846 39.10525 10.15926 1.000 50.83993 239 VAL A O 1
ATOM 5123 N N . ASP B 2 238 ? 17.89836 38.90184 12.06031 1.000 47.75444 240 ASP A N 1
ATOM 5124 C CA . ASP B 2 238 ? 17.30953 37.61428 12.38292 1.000 47.82536 240 ASP A CA 1
ATOM 5125 C C . ASP B 2 238 ? 15.91583 37.82441 12.96657 1.000 51.51635 240 ASP A C 1
ATOM 5126 O O . ASP B 2 238 ? 15.56962 38.92323 13.40576 1.000 51.60400 240 ASP A O 1
ATOM 5131 N N . GLN B 2 239 ? 15.11230 36.76051 12.96969 1.000 48.60568 241 GLN A N 1
ATOM 5132 C CA . GLN B 2 239 ? 13.70967 36.87229 13.36105 1.000 55.10566 241 GLN A CA 1
ATOM 5133 C C . GLN B 2 239 ? 13.31608 36.01377 14.55307 1.000 59.10835 241 GLN A C 1
ATOM 5134 O O . GLN B 2 239 ? 12.38456 36.38419 15.27461 1.000 65.43365 241 GLN A O 1
ATOM 5140 N N . LYS B 2 240 ? 14.03158 34.91210 14.79298 1.000 58.25991 242 LYS A N 1
ATOM 5141 C CA . LYS B 2 240 ? 13.62626 33.79557 15.65593 1.000 67.49813 242 LYS A CA 1
ATOM 5142 C C . LYS B 2 240 ? 12.70620 34.12108 16.84566 1.000 64.28206 242 LYS A C 1
ATOM 5143 O O . LYS B 2 240 ? 12.84286 35.17067 17.49409 1.000 67.03767 242 LYS A O 1
ATOM 5149 N N . ASP B 2 241 ? 11.78522 33.18108 17.13531 1.000 58.13541 243 ASP A N 1
ATOM 5150 C CA . ASP B 2 241 ? 10.71017 33.25694 18.13201 1.000 57.80300 243 ASP A CA 1
ATOM 5151 C C . ASP B 2 241 ? 9.60469 34.19228 17.64323 1.000 61.85066 243 ASP A C 1
ATOM 5152 O O . ASP B 2 241 ? 9.56047 34.52146 16.44967 1.000 65.86225 243 ASP A O 1
ATOM 5157 N N . VAL B 2 242 ? 8.70474 34.62840 18.53122 1.000 55.90875 244 VAL A N 1
ATOM 5158 C CA . VAL B 2 242 ? 7.54052 35.43345 18.11715 1.000 53.45947 244 VAL A CA 1
ATOM 5159 C C . VAL B 2 242 ? 7.65271 36.89579 18.58104 1.000 57.56455 244 VAL A C 1
ATOM 5160 O O . VAL B 2 242 ? 6.64470 37.60751 18.67305 1.000 63.91129 244 VAL A O 1
ATOM 5164 N N . THR B 2 243 ? 8.86782 37.38608 18.81214 1.000 57.17273 245 THR A N 1
ATOM 5165 C CA . THR B 2 243 ? 9.00916 38.74472 19.31095 1.000 54.99138 245 THR A CA 1
ATOM 5166 C C . THR B 2 243 ? 8.69924 39.75242 18.20752 1.000 54.67236 245 THR A C 1
ATOM 5167 O O . THR B 2 243 ? 9.02932 39.53923 17.03517 1.000 52.96617 245 THR A O 1
ATOM 5171 N N . THR B 2 244 ? 8.01222 40.83718 18.57241 1.000 53.37033 246 THR A N 1
ATOM 5172 C CA . THR B 2 244 ? 7.76901 41.91041 17.61067 1.000 51.90188 246 THR A CA 1
ATOM 5173 C C . THR B 2 244 ? 9.07340 42.66957 17.35905 1.000 49.77547 246 THR A C 1
ATOM 5174 O O . THR B 2 244 ? 9.77229 43.06615 18.29524 1.000 52.60890 246 THR A O 1
ATOM 5178 N N . ASN B 2 245 ? 9.41391 42.84274 16.08827 1.000 50.30464 247 ASN A N 1
ATOM 5179 C CA . ASN B 2 245 ? 10.76396 43.24452 15.71389 1.000 49.65511 247 ASN A CA 1
ATOM 5180 C C . ASN B 2 245 ? 10.68977 43.99828 14.39505 1.000 50.65111 247 ASN A C 1
ATOM 5181 O O . ASN B 2 245 ? 10.24286 43.44681 13.38624 1.000 51.57032 247 ASN A O 1
ATOM 5186 N N . PHE B 2 246 ? 11.13724 45.25706 14.41783 1.000 50.53408 248 PHE A N 1
ATOM 5187 C CA . PHE B 2 246 ? 11.12454 46.10766 13.23086 1.000 51.48924 248 PHE A CA 1
ATOM 5188 C C . PHE B 2 246 ? 12.19598 45.70947 12.22425 1.000 51.43450 248 PHE A C 1
ATOM 5189 O O . PHE B 2 246 ? 12.15244 46.15659 11.07203 1.000 52.39353 248 PHE A O 1
ATOM 5197 N N . GLY B 2 247 ? 13.17553 44.91302 12.64726 1.000 50.39236 249 GLY A N 1
ATOM 5198 C CA . GLY B 2 247 ? 14.14995 44.37260 11.72647 1.000 50.40493 249 GLY A CA 1
ATOM 5199 C C . GLY B 2 247 ? 14.90245 45.43635 10.95009 1.000 50.71598 249 GLY A C 1
ATOM 5200 O O . GLY B 2 247 ? 15.26167 46.50039 11.46782 1.000 50.30914 249 GLY A O 1
ATOM 5201 N N . LYS B 2 248 ? 15.11384 45.14109 9.66458 1.000 51.66496 250 LYS A N 1
ATOM 5202 C CA . LYS B 2 248 ? 15.95604 45.97036 8.80808 1.000 55.11070 250 LYS A CA 1
ATOM 5203 C C . LYS B 2 248 ? 15.42536 47.39474 8.70385 1.000 52.56488 250 LYS A C 1
ATOM 5204 O O . LYS B 2 248 ? 16.20749 48.34666 8.63416 1.000 54.00785 250 LYS A O 1
ATOM 5210 N N . ARG B 2 249 ? 14.10270 47.56255 8.69059 1.000 53.35989 251 ARG A N 1
ATOM 5211 C CA . ARG B 2 249 ? 13.52582 48.90358 8.68900 1.000 53.98987 251 ARG A CA 1
ATOM 5212 C C . ARG B 2 249 ? 13.98339 49.69565 9.90331 1.000 52.94529 251 ARG A C 1
ATOM 5213 O O . ARG B 2 249 ? 14.28065 50.89105 9.80311 1.000 53.18111 251 ARG A O 1
ATOM 5221 N N . GLY B 2 250 ? 14.03099 49.04363 11.06497 1.000 51.87070 252 GLY A N 1
ATOM 5222 C CA . GLY B 2 250 ? 14.46066 49.73201 12.27011 1.000 50.98483 252 GLY A CA 1
ATOM 5223 C C . GLY B 2 250 ? 15.90898 50.17948 12.20936 1.000 50.31200 252 GLY A C 1
ATOM 5224 O O . GLY B 2 250 ? 16.24675 51.27851 12.65537 1.000 50.16879 252 GLY A O 1
ATOM 5225 N N . ILE B 2 251 ? 16.77691 49.33882 11.64487 1.000 50.01976 253 ILE A N 1
ATOM 5226 C CA . ILE B 2 251 ? 18.20404 49.63899 11.54697 1.000 49.46520 253 ILE A CA 1
ATOM 5227 C C . ILE B 2 251 ? 18.44952 50.85082 10.65707 1.000 50.34734 253 ILE A C 1
ATOM 5228 O O . ILE B 2 251 ? 19.25107 51.73303 10.99003 1.000 50.01492 253 ILE A O 1
ATOM 5233 N N . PHE B 2 252 ? 17.79309 50.89499 9.49551 1.000 51.55570 254 PHE A N 1
ATOM 5234 C CA . PHE B 2 252 ? 17.93651 52.03607 8.59900 1.000 52.54448 254 PHE A CA 1
ATOM 5235 C C . PHE B 2 252 ? 17.39734 53.30792 9.24060 1.000 53.22589 254 PHE A C 1
ATOM 5236 O O . PHE B 2 252 ? 18.03236 54.36403 9.17371 1.000 54.91460 254 PHE A O 1
ATOM 5244 N N . TYR B 2 253 ? 16.22440 53.23208 9.86329 1.000 52.82665 255 TYR A N 1
ATOM 5245 C CA . TYR B 2 253 ? 15.70973 54.39748 10.56916 1.000 53.01529 255 TYR A CA 1
ATOM 5246 C C . TYR B 2 253 ? 16.65942 54.84050 11.67564 1.000 54.18855 255 TYR A C 1
ATOM 5247 O O . TYR B 2 253 ? 16.79454 56.04280 11.91979 1.000 57.23450 255 TYR A O 1
ATOM 5256 N N . PHE B 2 254 ? 17.35408 53.90423 12.33155 1.000 52.72554 256 PHE A N 1
ATOM 5257 C CA . PHE B 2 254 ? 18.30119 54.30359 13.36984 1.000 49.80101 256 PHE A CA 1
ATOM 5258 C C . PHE B 2 254 ? 19.45977 55.10054 12.77717 1.000 49.98444 256 PHE A C 1
ATOM 5259 O O . PHE B 2 254 ? 19.81460 56.17163 13.28203 1.000 49.99238 256 PHE A O 1
ATOM 5267 N N . PHE B 2 255 ? 20.06238 54.60083 11.70518 1.000 50.21966 257 PHE A N 1
ATOM 5268 C CA . PHE B 2 255 ? 21.21620 55.28604 11.14897 1.000 50.41454 257 PHE A CA 1
ATOM 5269 C C . PHE B 2 255 ? 20.86032 56.49601 10.30058 1.000 53.86030 257 PHE A C 1
ATOM 5270 O O . PHE B 2 255 ? 21.76998 57.22457 9.88062 1.000 62.09902 257 PHE A O 1
ATOM 5278 N N . ASN B 2 256 ? 19.57498 56.73285 10.03359 1.000 56.97637 258 ASN A N 1
ATOM 5279 C CA . ASN B 2 256 ? 19.15551 57.85891 9.21259 1.000 55.31329 258 ASN A CA 1
ATOM 5280 C C . ASN B 2 256 ? 18.27946 58.86891 9.93803 1.000 58.41981 258 ASN A C 1
ATOM 5281 O O . ASN B 2 256 ? 18.03608 59.94819 9.38898 1.000 67.17001 258 ASN A O 1
ATOM 5286 N N . ASN B 2 257 ? 17.79642 58.56145 11.13785 1.000 58.04110 259 ASN A N 1
ATOM 5287 C CA . ASN B 2 257 ? 16.95026 59.50723 11.85404 1.000 55.89861 259 ASN A CA 1
ATOM 5288 C C . ASN B 2 257 ? 17.36430 59.67501 13.30323 1.000 59.64237 259 ASN A C 1
ATOM 5289 O O . ASN B 2 257 ? 17.24142 60.77204 13.85325 1.000 62.41685 259 ASN A O 1
ATOM 5294 N N . GLN B 2 258 ? 17.83365 58.60507 13.93775 1.000 52.39823 260 GLN A N 1
ATOM 5295 C CA . GLN B 2 258 ? 18.26156 58.71460 15.32406 1.000 50.79332 260 GLN A CA 1
ATOM 5296 C C . GLN B 2 258 ? 19.76690 58.91578 15.47930 1.000 50.15484 260 GLN A C 1
ATOM 5297 O O . GLN B 2 258 ? 20.19113 59.77455 16.25330 1.000 50.33646 260 GLN A O 1
ATOM 5303 N N . HIS B 2 259 ? 20.59251 58.15058 14.77423 1.000 49.77868 261 HIS A N 1
ATOM 5304 C CA . HIS B 2 259 ? 22.04581 58.32763 14.81455 1.000 52.46675 261 HIS A CA 1
ATOM 5305 C C . HIS B 2 259 ? 22.50581 58.73792 13.41968 1.000 54.64459 261 HIS A C 1
ATOM 5306 O O . HIS B 2 259 ? 23.29940 58.05689 12.77100 1.000 49.89193 261 HIS A O 1
ATOM 5313 N N . ALA B 2 260 ? 21.96897 59.86720 12.94657 1.000 51.59407 262 ALA A N 1
ATOM 5314 C CA . ALA B 2 260 ? 22.26756 60.29728 11.58505 1.000 52.19574 262 ALA A CA 1
ATOM 5315 C C . ALA B 2 260 ? 23.74133 60.62516 11.41618 1.000 57.63519 262 ALA A C 1
ATOM 5316 O O . ALA B 2 260 ? 24.33810 60.30552 10.38213 1.000 63.56010 262 ALA A O 1
ATOM 5318 N N . SER B 2 261 ? 24.34943 61.25211 12.42019 1.000 51.53271 263 SER A N 1
ATOM 5319 C CA . SER B 2 261 ? 25.70863 61.75332 12.26220 1.000 57.39353 263 SER A CA 1
ATOM 5320 C C . SER B 2 261 ? 26.75065 60.78489 12.82467 1.000 62.20302 263 SER A C 1
ATOM 5321 O O . SER B 2 261 ? 27.38827 60.07068 12.04073 1.000 67.88121 263 SER A O 1
ATOM 5324 N N . CYS B 2 262 ? 26.89270 60.73796 14.16284 1.000 58.67158 264 CYS A N 1
ATOM 5325 C CA . CYS B 2 262 ? 27.97712 60.10184 14.93363 1.000 55.94390 264 CYS A CA 1
ATOM 5326 C C . CYS B 2 262 ? 28.56664 61.11091 15.89987 1.000 54.09162 264 CYS A C 1
ATOM 5327 O O . CYS B 2 262 ? 28.72661 62.28396 15.54008 1.000 50.43984 264 CYS A O 1
ATOM 5330 N N . ASN B 2 263 ? 28.92877 60.66279 17.09790 1.000 47.58630 265 ASN A N 1
ATOM 5331 C CA . ASN B 2 263 ? 29.46144 61.55878 18.10952 1.000 48.83182 265 ASN A CA 1
ATOM 5332 C C . ASN B 2 263 ? 30.90755 61.18023 18.46425 1.000 47.01464 265 ASN A C 1
ATOM 5333 O O . ASN B 2 263 ? 31.50291 60.26678 17.88786 1.000 46.59924 265 ASN A O 1
ATOM 5338 N N . GLU B 2 264 ? 31.46882 61.90885 19.43357 1.000 47.05442 266 GLU A N 1
ATOM 5339 C CA . GLU B 2 264 ? 32.86305 61.71041 19.82907 1.000 46.63896 266 GLU A CA 1
ATOM 5340 C C . GLU B 2 264 ? 33.11489 60.30432 20.37899 1.000 45.51730 266 GLU A C 1
ATOM 5341 O O . GLU B 2 264 ? 34.21991 59.76442 20.25344 1.000 45.14656 266 GLU A O 1
ATOM 5347 N N . ILE B 2 265 ? 32.10834 59.70763 21.01571 1.000 45.03030 267 ILE A N 1
ATOM 5348 C CA . ILE B 2 265 ? 32.26040 58.35651 21.54372 1.000 44.03094 267 ILE A CA 1
ATOM 5349 C C . ILE B 2 265 ? 32.35006 57.35333 20.40145 1.000 43.82507 267 ILE A C 1
ATOM 5350 O O . ILE B 2 265 ? 33.23512 56.49593 20.38031 1.000 43.28233 267 ILE A O 1
ATOM 5355 N N . CYS B 2 266 ? 31.44358 57.45462 19.42813 1.000 44.34694 268 CYS A N 1
ATOM 5356 C CA . CYS B 2 266 ? 31.57228 56.68168 18.19561 1.000 44.42241 268 CYS A CA 1
ATOM 5357 C C . CYS B 2 266 ? 33.00323 56.74541 17.65930 1.000 44.53928 268 CYS A C 1
ATOM 5358 O O . CYS B 2 266 ? 33.57300 55.71890 17.27600 1.000 44.14777 268 CYS A O 1
ATOM 5361 N N . HIS B 2 267 ? 33.61154 57.93061 17.65459 1.000 45.12956 269 HIS A N 1
ATOM 5362 C CA . HIS B 2 267 ? 34.95036 58.07243 17.09148 1.000 45.38837 269 HIS A CA 1
ATOM 5363 C C . HIS B 2 267 ? 36.02246 57.48562 18.00908 1.000 44.62677 269 HIS A C 1
ATOM 5364 O O . HIS B 2 267 ? 36.95096 56.82093 17.53404 1.000 44.47941 269 HIS A O 1
ATOM 5371 N N . ARG B 2 268 ? 35.89994 57.70132 19.32388 1.000 46.51797 270 ARG A N 1
ATOM 5372 C CA . ARG B 2 268 ? 36.84987 57.11689 20.26777 1.000 43.52822 270 ARG A CA 1
ATOM 5373 C C . ARG B 2 268 ? 36.79926 55.58593 20.24591 1.000 43.60400 270 ARG A C 1
ATOM 5374 O O . ARG B 2 268 ? 37.82191 54.92084 20.46764 1.000 42.31842 270 ARG A O 1
ATOM 5382 N N . LEU B 2 269 ? 35.61702 55.00410 19.99710 1.000 42.52822 271 LEU A N 1
ATOM 5383 C CA . LEU B 2 269 ? 35.49351 53.55527 19.87214 1.000 41.89001 271 LEU A CA 1
ATOM 5384 C C . LEU B 2 269 ? 35.70497 53.07087 18.44654 1.000 42.27105 271 LEU A C 1
ATOM 5385 O O . LEU B 2 269 ? 35.60501 51.86603 18.19728 1.000 41.88394 271 LEU A O 1
ATOM 5390 N N . SER B 2 270 ? 35.99998 53.98135 17.51526 1.000 44.04399 272 SER A N 1
ATOM 5391 C CA . SER B 2 270 ? 36.37787 53.63299 16.14594 1.000 43.87121 272 SER A CA 1
ATOM 5392 C C . SER B 2 270 ? 35.20999 53.00019 15.39724 1.000 47.80843 272 SER A C 1
ATOM 5393 O O . SER B 2 270 ? 35.36913 52.00206 14.69626 1.000 52.06694 272 SER A O 1
ATOM 5396 N N . LEU B 2 271 ? 34.02539 53.57231 15.56588 1.000 48.70861 273 LEU A N 1
ATOM 5397 C CA . LEU B 2 271 ? 32.85001 53.12083 14.84031 1.000 44.31379 273 LEU A CA 1
ATOM 5398 C C . LEU B 2 271 ? 32.77607 53.87190 13.51566 1.000 50.35415 273 LEU A C 1
ATOM 5399 O O . LEU B 2 271 ? 33.09381 55.06413 13.45028 1.000 45.94484 273 LEU A O 1
ATOM 5404 N N . THR B 2 272 ? 32.40147 53.16419 12.45841 1.000 49.87245 274 THR A N 1
ATOM 5405 C CA . THR B 2 272 ? 32.27258 53.74552 11.13392 1.000 46.98150 274 THR A CA 1
ATOM 5406 C C . THR B 2 272 ? 30.82760 53.69692 10.66349 1.000 50.60879 274 THR A C 1
ATOM 5407 O O . THR B 2 272 ? 30.03124 52.86842 11.11404 1.000 50.97497 274 THR A O 1
ATOM 5411 N N . ARG B 2 273 ? 30.50731 54.60038 9.74530 1.000 54.04180 275 ARG A N 1
ATOM 5412 C CA . ARG B 2 273 ? 29.17161 54.67685 9.17692 1.000 49.25757 275 ARG A CA 1
ATOM 5413 C C . ARG B 2 273 ? 28.91049 53.48235 8.26006 1.000 50.81750 275 ARG A C 1
ATOM 5414 O O . ARG B 2 273 ? 29.80615 53.03883 7.53702 1.000 55.08674 275 ARG A O 1
ATOM 5422 N N . PRO B 2 274 ? 27.69393 52.93988 8.27228 1.000 56.67468 276 PRO A N 1
ATOM 5423 C CA . PRO B 2 274 ? 27.39987 51.76230 7.43464 1.000 54.85127 276 PRO A CA 1
ATOM 5424 C C . PRO B 2 274 ? 26.98645 52.06881 5.99155 1.000 51.43028 276 PRO A C 1
ATOM 5425 O O . PRO B 2 274 ? 27.83230 52.16920 5.09905 1.000 57.95916 276 PRO A O 1
ATOM 5429 N N . SER B 2 275 ? 25.68973 52.19341 5.73813 1.000 58.75596 277 SER A N 1
ATOM 5430 C CA . SER B 2 275 ? 25.17793 52.29776 4.36772 1.000 58.54927 277 SER A CA 1
ATOM 5431 C C . SER B 2 275 ? 24.42649 53.60447 4.12119 1.000 60.83093 277 SER A C 1
ATOM 5432 O O . SER B 2 275 ? 23.79443 53.78263 3.07398 1.000 69.65211 277 SER A O 1
#

Foldseek 3Di:
DALVVVLVLLQVLLVVLVVCLPVPPPPADPVLVVVLVVLLVVQPPVVNVQLVCLLVPVALARDDCPPSCVVCVVSLSSNLSSCVSNVVLSSNLSSLRVCQVVVVVSVNLVSSLSSVVSSCSSPVPHERGLVNLLVVLVVCVVVVVLVVSLVSLVCSLPPVYHDDPDDLSSLLSVLVSLLVVLVSCVVVVVLLVSLVSLQSSQVSQLPHPNRDLLSLLVSLLVNLVSLVSDDLVSLVCVLPPPVRFFLLSVVDNHSLSSSLLSLLSSLQSVQQPLQSLLVSLLSNLVSLVVCLPDPNADVVCSLVSLVVSLVSLLLNLLSDDQQDFDADLVNLVSLLSSLVSNLVSCCVVPNDDPLSVVSVVLSVVLVVLSVQLVPDDDPVSVRVSRSVSSNSSSVSCVSVVSDDEDDPPPNGSHHPVSNPDSVNGGD/DDPVVLQVLQFQDPVNLVCQQVWAALVVVCVSFFPNFFFDDDDAQDKFKWWWWDADPVVNTIHTDIKIKHWYQPDCVKTWMAIDPDPPNPFTKIKDFDGDRNGPSQVSVVQVVLNLLVVLQVVLQVLCVVLVNFAGEDGDGWIWIQTDDDRGGRGIMTMDTDDPVPDPDAQQLSQLLSQLSSCVVVPNFKGKHAPVRQPDDDPGRYTYRDHIAIAGCDDPDDDDHPHPVVVVCSCVPVVVDHDPSCVSSPGDRDD

InterPro domains:
  IPR004166 Alpha-type protein kinase, alpha-kinase domain [PF02816] (1029-1215)
  IPR004166 Alpha-type protein kinase, alpha-kinase domain [PS51158] (1003-1223)
  IPR004166 Alpha-type protein kinase, alpha-kinase domain [SM00811] (1008-1215)
  IPR011009 Protein kinase-like domain superfamily [SSF56112] (964-1226)
  IPR043529 Alpha-protein kinase 1 [PTHR46747] (1-1230)

Secondary structure (DSSP, 8-state):
--HHHHHHHSB--HHHHHHHHH-EEHHHHHHHTTT--PPPPPPSSEEEEEEEEEEETTTTEEEEEEEEEEEEEEP---EEEEETT-SSTTS-EEEEE---TT-HHHHHHHHHHHHHHHHHHHHHHHHHHHTT---EEE----EEEEEESSSBEEEEEEEEE------SS-HHHHHHHHHHHHHHHTTSSEEEEESS-S----SSSEEE--SEEEEES---SS----HHHHHHHIIIIISSS--HHHHHTT-----/--HHHHHHHHHHHHHHHHHHHHH-TT---HHHHHHHHHHHHTS-TTHHHHHHHHHTTS-SS-----HHHHHTHHHHHHHHHHHHHTT-HHHHHHHHHHHHHHHHTTT-HHHHHHHHHHHHHH-TTS---HHHHHHHHHHHHHTT-HHHHHHHHHHHH-------SSSHHHHHHHHHHHHHHHHHHHHTT-HHHHHHHHHHHHHHHHHSSS--HHHHHHHHHHHHHHHHH--HHHHHHHHH-TT--BHHHHH-SSHHHHHHHHHHHHHHTTTT-HHHHHHHHHHHHHHHHHHHTSTTS-GGGHHHHHHHHHHHHHHHHTTS-TT-----HHHHHHHHHHHHHHHHHHHHHH-S-HHHHHHHHHHHHHHHHHHHHHT--SHHHHHHHHHHHHHHHHHHHHHHT-PPP--SSTT-SS-GGGG--GGGTB-

Organism: Mus musculus (NCBI:txid10090)